Protein AF-0000000065852227 (afdb_homodimer)

InterPro domains:
  IPR000846 Dihydrodipicolinate reductase, N-terminal [PF01113] (1-106)
  IPR022663 Dihydrodipicolinate reductase, C-terminal [PF05173] (109-239)
  IPR022664 Dihydrodipicolinate reductase, conserved site [PS01298] (130-147)
  IPR023940 Dihydrodipicolinate reductase [MF_00102] (1-240)
  IPR023940 Dihydrodipicolinate reductase [PIRSF000161] (1-239)
  IPR023940 Dihydrodipicolinate reductase [PTHR20836] (5-238)
  IPR023940 Dihydrodipicolinate reductase [TIGR00036] (24-239)
  IPR036291 NAD(P)-binding domain superfamily [SSF51735] (1-239)

Organism: Staphylococcus aureus (strain Newman) (NCBI:txid426430)

Solvent-accessible surface area (backbone atoms only — not comparable to full-atom values): 26132 Å² total; per-residue (Å²): 97,31,32,31,30,33,26,73,47,76,60,38,48,48,30,50,53,54,38,44,76,73,67,31,44,75,71,25,32,30,52,90,66,87,53,89,84,52,93,52,55,77,43,92,48,73,68,74,58,80,82,55,50,31,35,44,31,60,48,42,59,83,58,48,52,67,57,68,72,50,81,72,83,57,28,35,37,39,39,52,71,56,64,56,70,62,47,51,53,52,46,51,59,51,6,74,74,22,24,28,34,50,39,79,63,42,32,56,68,60,53,42,48,50,54,31,46,60,56,36,49,75,69,44,65,87,32,42,42,37,37,41,36,36,28,23,60,80,64,77,70,77,68,44,71,69,55,48,52,50,51,49,53,51,54,74,75,42,82,77,66,40,84,40,75,73,60,88,86,53,92,69,80,86,57,90,39,42,32,38,46,44,73,45,65,42,75,79,39,66,33,34,41,36,44,36,36,45,46,84,49,31,36,39,37,44,34,40,38,40,70,42,75,58,35,36,29,49,28,47,51,54,50,46,66,55,42,64,77,46,68,60,30,75,29,35,92,86,72,100,98,29,31,30,30,33,26,74,49,76,61,39,49,47,30,51,54,55,37,44,76,72,65,30,42,76,70,28,35,32,50,89,67,87,53,89,82,54,92,52,54,76,41,92,48,73,67,73,57,77,81,56,49,32,35,42,31,57,49,43,58,83,59,49,53,68,55,69,71,51,81,71,82,59,27,35,38,42,39,53,67,58,65,56,69,64,46,53,52,53,47,52,61,49,7,72,75,23,25,27,34,51,38,78,63,42,32,56,67,59,54,42,48,49,55,32,47,60,57,37,48,75,69,44,66,88,32,43,43,38,37,40,36,36,28,23,59,78,65,78,69,76,69,44,72,68,56,48,52,49,51,48,51,50,55,74,75,41,81,75,66,40,84,39,75,73,59,89,86,52,93,68,81,87,57,91,40,43,31,38,45,45,74,46,66,42,76,79,38,65,34,35,40,37,42,36,36,44,46,82,48,31,36,39,38,43,33,40,38,40,70,41,76,57,35,36,29,50,28,48,52,52,48,46,68,56,43,64,76,46,68,60,30,76,29,35,92,87,70,101

Nearest PDB structures (foldseek):
  3qy9-assembly1_A  TM=9.885E-01  e=1.974E-47  Staphylococcus aureus subsp. aureus COL
  3qy9-assembly1_D  TM=9.613E-01  e=1.361E-47  Staphylococcus aureus subsp. aureus COL
  4ywj-assembly1_A  TM=8.950E-01  e=1.168E-23  Pseudomonas aeruginosa PAO1
  5us6-assembly2_H  TM=8.884E-01  e=1.394E-22  Vibrio vulnificus CMCP6
  8d57-assembly2_F  TM=8.606E-01  e=7.502E-23  Acinetobacter baumannii

Radius of gyration: 28.12 Å; Cα contacts (8 Å, |Δi|>4): 949; chains: 2; bounding box: 54×90×60 Å

Secondary structure (DSSP, 8-state):
-EEEEE--SHHHHHHHHHHHHTT-EEEEEE-SS--TT--S-EES-GGG--S-SEEEE-S-HHHHHHHHTS-----EEE---SSHHHHHHHHHHHHTTSEEEE-S---HHHHHHHHHHHHHHHHTTTSEEEEEEEE-TT---SS-HHHHHHHHHHHHHSSS-EEE---TT--SPPPTTEEEEEEEE-TT--EEEEEEEEETTEEEEEEEEES-THHHHHHHHHHHHHHTTSPSEEE-TTT-/-EEEEE--SHHHHHHHHHHHHTT-EEEEEE-SS--TT--S-EES-GGG--S-SEEEE-S-HHHHHHHHTS-----EEE---SSHHHHHHHHHHHHTTSEEEE-S---HHHHHHHHHHHHHHHHTTTSEEEEEEEE-TT---SS-HHHHHHHHHHHHHSSS-EEE---TT--SPPPTTEEEEEEEE-TT--EEEEEEEEETTEEEEEEEEES-THHHHHHHHHHHHHHTTSPSEEE-TTT-

Sequence (480 aa):
MKILLIGYGAMNQRVARLAEEKGHEIVGVIENTPKATTPYQQYQHIADVKGADVAIDFSNPNLLFPLLDEDFHLPLVVATTGEKEKLLNKLDELSQNMPVFFSANMSYGVHALTKILAAAVPLLDDFDIELTEAHHNKKVDAPSGTLEKLYDVIVSLKENVTPVYDRHELNEKRQPQDIGIHSIRGGTIVGEHEVLFAGTDETIQITHRAQSKDIFANGAIQAAERLVNKPNGFYTFDNLMKILLIGYGAMNQRVARLAEEKGHEIVGVIENTPKATTPYQQYQHIADVKGADVAIDFSNPNLLFPLLDEDFHLPLVVATTGEKEKLLNKLDELSQNMPVFFSANMSYGVHALTKILAAAVPLLDDFDIELTEAHHNKKVDAPSGTLEKLYDVIVSLKENVTPVYDRHELNEKRQPQDIGIHSIRGGTIVGEHEVLFAGTDETIQITHRAQSKDIFANGAIQAAERLVNKPNGFYTFDNL

Foldseek 3Di:
DEEEEEDDPPLVVLLQVVCVVVPYHHAEYEDPDDDPPDPHHYDPEPQPGPDHLAYEYPDEPVRVVVRLPDDDEHEYEYQYDPPVVVVVVSQQVNLVRYFYEYDVFLQVVLVVLLVVLLVVCVVQVQFAKEKEKEAAQPDDDPPDPSSVSSVVSNPVRDPQADEDADCPPPPDDDDSRYYYGYYHYHHGQHMKIKMWTHDDPDIDMDMDGDPDPSSNSVSRSVCSVVRSPDGRHYDYSVRD/DEEEEEDDPPLVVLLQVVCVVVPYHHAEYEDPDDDPPDPHHYDPEPQPGPDHLAYEYPDEPVRVVVRLPDDDEHEYEYQYDPPVVVVVVSQQVNLQRYFYEYDVFLQVVLVVLLVVLLVVCVVQVQFAKEKEKEAAQPDDDPPDPSSVSSVVSNPVRDPPADEDADCPVPPDDDDSRYYYGYYHYHHGQHMKIKMWTHDDPDIDMDMDGDPDPSSNSVSRSVCSVVRSPDGRHYDYSVRD

Structure (mmCIF, N/CA/C/O backbone):
data_AF-0000000065852227-model_v1
#
loop_
_entity.id
_entity.type
_entity.pdbx_description
1 polymer '4-hydroxy-tetrahydrodipicolinate reductase'
#
loop_
_atom_site.group_PDB
_atom_site.id
_atom_site.type_symbol
_atom_site.label_atom_id
_atom_site.label_alt_id
_atom_site.label_comp_id
_atom_site.label_asym_id
_atom_site.label_entity_id
_atom_site.label_seq_id
_atom_site.pdbx_PDB_ins_code
_atom_site.Cartn_x
_atom_site.Cartn_y
_atom_site.Cartn_z
_atom_site.occupancy
_atom_site.B_iso_or_equiv
_atom_site.auth_seq_id
_atom_site.auth_comp_id
_atom_site.auth_asym_id
_atom_site.auth_atom_id
_atom_site.pdbx_PDB_model_num
ATOM 1 N N . MET A 1 1 ? -13.117 -27.438 -15.727 1 97.44 1 MET A N 1
ATOM 2 C CA . MET A 1 1 ? -12.188 -27.578 -16.844 1 97.44 1 MET A CA 1
ATOM 3 C C . MET A 1 1 ? -11.398 -28.875 -16.75 1 97.44 1 MET A C 1
ATOM 5 O O . MET A 1 1 ? -11.344 -29.484 -15.68 1 97.44 1 MET A O 1
ATOM 9 N N . LYS A 1 2 ? -10.969 -29.297 -17.875 1 98.62 2 LYS A N 1
ATOM 10 C CA . LYS A 1 2 ? -10.062 -30.438 -17.953 1 98.62 2 LYS A CA 1
ATOM 11 C C . LYS A 1 2 ? -8.609 -29.969 -18.094 1 98.62 2 LYS A C 1
ATOM 13 O O . LYS A 1 2 ? -8.266 -29.25 -19.016 1 98.62 2 LYS A O 1
ATOM 18 N N . ILE A 1 3 ? -7.734 -30.484 -17.141 1 98.75 3 ILE A N 1
ATOM 19 C CA . ILE A 1 3 ? -6.402 -29.906 -17.016 1 98.75 3 ILE A CA 1
ATOM 20 C C . ILE A 1 3 ? -5.344 -30.969 -17.297 1 98.75 3 ILE A C 1
ATOM 22 O O . ILE A 1 3 ? -5.422 -32.094 -16.781 1 98.75 3 ILE A O 1
ATOM 26 N N . LEU A 1 4 ? -4.406 -30.656 -18.141 1 98.75 4 LEU A N 1
ATOM 27 C CA . LEU A 1 4 ? -3.174 -31.406 -18.312 1 98.75 4 LEU A CA 1
ATOM 28 C C . LEU A 1 4 ? -2.043 -30.812 -17.484 1 98.75 4 LEU A C 1
ATOM 30 O O . LEU A 1 4 ? -1.783 -29.609 -17.547 1 98.75 4 LEU A O 1
ATOM 34 N N . LEU A 1 5 ? -1.382 -31.609 -16.688 1 98.5 5 LEU A N 1
ATOM 35 C CA . LEU A 1 5 ? -0.27 -31.141 -15.875 1 98.5 5 LEU A CA 1
ATOM 36 C C . LEU A 1 5 ? 1.066 -31.531 -16.484 1 98.5 5 LEU A C 1
ATOM 38 O O . LEU A 1 5 ? 1.267 -32.688 -16.844 1 98.5 5 LEU A O 1
ATOM 42 N N . ILE A 1 6 ? 1.88 -30.547 -16.656 1 98.06 6 ILE A N 1
ATOM 43 C CA . ILE A 1 6 ? 3.244 -30.812 -17.109 1 98.06 6 ILE A CA 1
ATOM 44 C C . ILE A 1 6 ? 4.191 -30.781 -15.906 1 98.06 6 ILE A C 1
ATOM 46 O O . ILE A 1 6 ? 4.453 -29.734 -15.336 1 98.06 6 ILE A O 1
ATOM 50 N N . GLY A 1 7 ? 4.738 -31.875 -15.617 1 96.25 7 GLY A N 1
ATOM 51 C CA . GLY A 1 7 ? 5.402 -32.094 -14.336 1 96.25 7 GLY A CA 1
ATOM 52 C C . GLY A 1 7 ? 4.449 -32.5 -13.234 1 96.25 7 GLY A C 1
ATOM 53 O O . GLY A 1 7 ? 3.301 -32.062 -13.203 1 96.25 7 GLY A O 1
ATOM 54 N N . TYR A 1 8 ? 4.945 -33.312 -12.266 1 96.44 8 TYR A N 1
ATOM 55 C CA . TYR A 1 8 ? 4.105 -33.719 -11.141 1 96.44 8 TYR A CA 1
ATOM 56 C C . TYR A 1 8 ? 4.906 -33.75 -9.844 1 96.44 8 TYR A C 1
ATOM 58 O O . TYR A 1 8 ? 4.863 -34.75 -9.102 1 96.44 8 TYR A O 1
ATOM 66 N N . GLY A 1 9 ? 5.684 -32.719 -9.742 1 93.81 9 GLY A N 1
ATOM 67 C CA . GLY A 1 9 ? 6.371 -32.531 -8.477 1 93.81 9 GLY A CA 1
ATOM 68 C C . GLY A 1 9 ? 5.473 -31.938 -7.398 1 93.81 9 GLY A C 1
ATOM 69 O O . GLY A 1 9 ? 4.246 -32.062 -7.473 1 93.81 9 GLY A O 1
ATOM 70 N N . ALA A 1 10 ? 6.031 -31.391 -6.371 1 92.75 10 ALA A N 1
ATOM 71 C CA . ALA A 1 10 ? 5.324 -30.891 -5.195 1 92.75 10 ALA A CA 1
ATOM 72 C C . ALA A 1 10 ? 4.25 -29.875 -5.59 1 92.75 10 ALA A C 1
ATOM 74 O O . ALA A 1 10 ? 3.119 -29.938 -5.102 1 92.75 10 ALA A O 1
ATOM 75 N N . MET A 1 11 ? 4.574 -29 -6.492 1 94.69 11 MET A N 1
ATOM 76 C CA . MET A 1 11 ? 3.646 -27.938 -6.852 1 94.69 11 MET A CA 1
ATOM 77 C C . MET A 1 11 ? 2.447 -28.5 -7.613 1 94.69 11 MET A C 1
ATOM 79 O O . MET A 1 11 ? 1.301 -28.188 -7.277 1 94.69 11 MET A O 1
ATOM 83 N N . ASN A 1 12 ? 2.662 -29.297 -8.609 1 97 12 ASN A N 1
ATOM 84 C CA . ASN A 1 12 ? 1.545 -29.797 -9.406 1 97 12 ASN A CA 1
ATOM 85 C C . ASN A 1 12 ? 0.709 -30.797 -8.617 1 97 12 ASN A C 1
ATOM 87 O O . ASN A 1 12 ? -0.447 -31.062 -8.961 1 97 12 ASN A O 1
ATOM 91 N N . GLN A 1 13 ? 1.304 -31.391 -7.621 1 97.19 13 GLN A N 1
ATOM 92 C CA . GLN A 1 13 ? 0.479 -32.156 -6.703 1 97.19 13 GLN A CA 1
ATOM 93 C C . GLN A 1 13 ? -0.527 -31.281 -5.98 1 97.19 13 GLN A C 1
ATOM 95 O O . GLN A 1 13 ? -1.688 -31.656 -5.805 1 97.19 13 GLN A O 1
ATOM 100 N N . ARG A 1 14 ? -0.055 -30.141 -5.582 1 97.06 14 ARG A N 1
ATOM 101 C CA . ARG A 1 14 ? -0.948 -29.172 -4.961 1 97.06 14 ARG A CA 1
ATOM 102 C C . ARG A 1 14 ? -1.989 -28.672 -5.953 1 97.06 14 ARG A C 1
ATOM 104 O O . ARG A 1 14 ? -3.168 -28.531 -5.613 1 97.06 14 ARG A O 1
ATOM 111 N N . VAL A 1 15 ? -1.557 -28.406 -7.184 1 98.25 15 VAL A N 1
ATOM 112 C CA . VAL A 1 15 ? -2.475 -27.953 -8.219 1 98.25 15 VAL A CA 1
ATOM 113 C C . VAL A 1 15 ? -3.572 -28.984 -8.438 1 98.25 15 VAL A C 1
ATOM 115 O O . VAL A 1 15 ? -4.758 -28.641 -8.477 1 98.25 15 VAL A O 1
ATOM 118 N N . ALA A 1 16 ? -3.139 -30.234 -8.531 1 98.38 16 ALA A N 1
ATOM 119 C CA . ALA A 1 16 ? -4.102 -31.312 -8.758 1 98.38 16 ALA A CA 1
ATOM 120 C C . ALA A 1 16 ? -5.137 -31.359 -7.641 1 98.38 16 ALA A C 1
ATOM 122 O O . ALA A 1 16 ? -6.34 -31.375 -7.898 1 98.38 16 ALA A O 1
ATOM 123 N N . ARG A 1 17 ? -4.664 -31.344 -6.445 1 97.94 17 ARG A N 1
ATOM 124 C CA . ARG A 1 17 ? -5.547 -31.422 -5.285 1 97.94 17 ARG A CA 1
ATOM 125 C C . ARG A 1 17 ? -6.535 -30.266 -5.27 1 97.94 17 ARG A C 1
ATOM 127 O O . ARG A 1 17 ? -7.746 -30.469 -5.176 1 97.94 17 ARG A O 1
ATOM 134 N N . LEU A 1 18 ? -6.016 -29.094 -5.387 1 97.94 18 LEU A N 1
ATOM 135 C CA . LEU A 1 18 ? -6.84 -27.891 -5.293 1 97.94 18 LEU A CA 1
ATOM 136 C C . LEU A 1 18 ? -7.789 -27.781 -6.484 1 97.94 18 LEU A C 1
ATOM 138 O O . LEU A 1 18 ? -8.93 -27.359 -6.336 1 97.94 18 LEU A O 1
ATOM 142 N N . ALA A 1 19 ? -7.328 -28.141 -7.656 1 98.5 19 ALA A N 1
ATOM 143 C CA . ALA A 1 19 ? -8.172 -28.109 -8.852 1 98.5 19 ALA A CA 1
ATOM 144 C C . ALA A 1 19 ? -9.359 -29.062 -8.695 1 98.5 19 ALA A C 1
ATOM 146 O O . ALA A 1 19 ? -10.5 -28.688 -8.992 1 98.5 19 ALA A O 1
ATOM 147 N N . GLU A 1 20 ? -9.094 -30.203 -8.25 1 98.44 20 GLU A N 1
ATOM 148 C CA . GLU A 1 20 ? -10.156 -31.188 -8.062 1 98.44 20 GLU A CA 1
ATOM 149 C C . GLU A 1 20 ? -11.141 -30.734 -6.996 1 98.44 20 GLU A C 1
ATOM 151 O O . GLU A 1 20 ? -12.352 -30.922 -7.137 1 98.44 20 GLU A O 1
ATOM 156 N N . GLU A 1 21 ? -10.648 -30.141 -5.953 1 97.5 21 GLU A N 1
ATOM 157 C CA . GLU A 1 21 ? -11.508 -29.594 -4.91 1 97.5 21 GLU A CA 1
ATOM 158 C C . GLU A 1 21 ? -12.445 -28.531 -5.477 1 97.5 21 GLU A C 1
ATOM 160 O O . GLU A 1 21 ? -13.562 -28.359 -4.988 1 97.5 21 GLU A O 1
ATOM 165 N N . LYS A 1 22 ? -12.008 -27.875 -6.527 1 97.31 22 LYS A N 1
ATOM 166 C CA . LYS A 1 22 ? -12.789 -26.812 -7.148 1 97.31 22 LYS A CA 1
ATOM 167 C C . LYS A 1 22 ? -13.695 -27.359 -8.242 1 97.31 22 LYS A C 1
ATOM 169 O O . LYS A 1 22 ? -14.375 -26.594 -8.938 1 97.31 22 LYS A O 1
ATOM 174 N N . GLY A 1 23 ? -13.602 -28.594 -8.492 1 98 23 GLY A N 1
ATOM 175 C CA . GLY A 1 23 ? -14.508 -29.234 -9.438 1 98 23 GLY A CA 1
ATOM 176 C C . GLY A 1 23 ? -13.883 -29.438 -10.805 1 98 23 GLY A C 1
ATOM 177 O O . GLY A 1 23 ? -14.57 -29.844 -11.75 1 98 23 GLY A O 1
ATOM 178 N N . HIS A 1 24 ? -12.609 -29.203 -10.93 1 98.56 24 HIS A N 1
ATOM 179 C CA . HIS A 1 24 ? -11.922 -29.469 -12.188 1 98.56 24 HIS A CA 1
ATOM 180 C C . HIS A 1 24 ? -11.461 -30.922 -12.273 1 98.56 24 HIS A C 1
ATOM 182 O O . HIS A 1 24 ? -11.547 -31.656 -11.297 1 98.56 24 HIS A O 1
ATOM 188 N N . GLU A 1 25 ? -11.055 -31.297 -13.492 1 98.25 25 GLU A N 1
ATOM 189 C CA . GLU A 1 25 ? -10.594 -32.656 -13.727 1 98.25 25 GLU A CA 1
ATOM 190 C C . GLU A 1 25 ? -9.156 -32.688 -14.25 1 98.25 25 GLU A C 1
ATOM 192 O O . GLU A 1 25 ? -8.805 -31.891 -15.125 1 98.25 25 GLU A O 1
ATOM 197 N N . ILE A 1 26 ? -8.344 -33.562 -13.68 1 98.38 26 ILE A N 1
ATOM 198 C CA . ILE A 1 26 ? -7.004 -33.812 -14.219 1 98.38 26 ILE A CA 1
ATOM 199 C C . ILE A 1 26 ? -7.051 -34.938 -15.25 1 98.38 26 ILE A C 1
ATOM 201 O O . ILE A 1 26 ? -7.281 -36.094 -14.898 1 98.38 26 ILE A O 1
ATOM 205 N N . VAL A 1 27 ? -6.789 -34.594 -16.469 1 98 27 VAL A N 1
ATOM 206 C CA . VAL A 1 27 ? -6.992 -35.594 -17.531 1 98 27 VAL A CA 1
ATOM 207 C C . VAL A 1 27 ? -5.688 -36.344 -17.797 1 98 27 VAL A C 1
ATOM 209 O O . VAL A 1 27 ? -5.684 -37.375 -18.469 1 98 27 VAL A O 1
ATOM 212 N N . GLY A 1 28 ? -4.578 -35.781 -17.312 1 97.38 28 GLY A N 1
ATOM 213 C CA . GLY A 1 28 ? -3.301 -36.438 -17.5 1 97.38 28 GLY A CA 1
ATOM 214 C C . GLY A 1 28 ? -2.125 -35.625 -16.984 1 97.38 28 GLY A C 1
ATOM 215 O O . GLY A 1 28 ? -2.287 -34.469 -16.578 1 97.38 28 GLY A O 1
ATOM 216 N N . VAL A 1 29 ? -0.954 -36.312 -16.953 1 97.69 29 VAL A N 1
ATOM 217 C CA . VAL A 1 29 ? 0.302 -35.719 -16.516 1 97.69 29 VAL A CA 1
ATOM 218 C C . VAL A 1 29 ? 1.417 -36.062 -17.5 1 97.69 29 VAL A C 1
ATOM 220 O O . VAL A 1 29 ? 1.395 -37.156 -18.094 1 97.69 29 VAL A O 1
ATOM 223 N N . ILE A 1 30 ? 2.244 -35.156 -17.672 1 97.38 30 ILE A N 1
ATOM 224 C CA . ILE A 1 30 ? 3.471 -35.438 -18.422 1 97.38 30 ILE A CA 1
ATOM 225 C C . ILE A 1 30 ? 4.676 -35.281 -17.5 1 97.38 30 ILE A C 1
ATOM 227 O O . ILE A 1 30 ? 4.875 -34.219 -16.906 1 97.38 30 ILE A O 1
ATOM 231 N N . GLU A 1 31 ? 5.449 -36.25 -17.344 1 95.25 31 GLU A N 1
ATOM 232 C CA . GLU A 1 31 ? 6.664 -36.219 -16.547 1 95.25 31 GLU A CA 1
ATOM 233 C C . GLU A 1 31 ? 7.859 -36.75 -17.328 1 95.25 31 GLU A C 1
ATOM 235 O O . GLU A 1 31 ? 7.684 -37.469 -18.328 1 95.25 31 GLU A O 1
ATOM 240 N N . ASN A 1 32 ? 9.109 -36.406 -16.891 1 89.12 32 ASN A N 1
ATOM 241 C CA . ASN A 1 32 ? 10.312 -36.938 -17.516 1 89.12 32 ASN A CA 1
ATOM 242 C C . ASN A 1 32 ? 10.367 -38.469 -17.422 1 89.12 32 ASN A C 1
ATOM 244 O O . ASN A 1 32 ? 10.641 -39.156 -18.406 1 89.12 32 ASN A O 1
ATOM 248 N N . THR A 1 33 ? 10.18 -38.906 -16.141 1 87.5 33 THR A N 1
ATOM 249 C CA . THR A 1 33 ? 10.125 -40.344 -15.867 1 87.5 33 THR A CA 1
ATOM 250 C C . THR A 1 33 ? 8.805 -40.719 -15.188 1 87.5 33 THR A C 1
ATOM 252 O O . THR A 1 33 ? 8.523 -40.281 -14.078 1 87.5 33 THR A O 1
ATOM 255 N N . PRO A 1 34 ? 8.055 -41.5 -15.938 1 84.3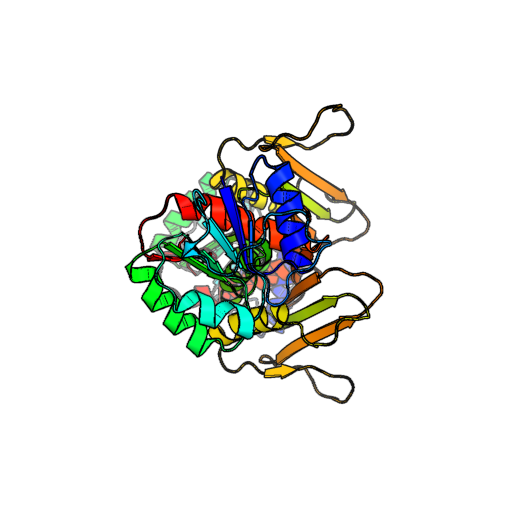8 34 PRO A N 1
ATOM 256 C CA . PRO A 1 34 ? 6.777 -41.875 -15.344 1 84.38 34 PRO A CA 1
ATOM 257 C C . PRO A 1 34 ? 6.945 -42.531 -13.969 1 84.38 34 PRO A C 1
ATOM 259 O O . PRO A 1 34 ? 7.902 -43.281 -13.742 1 84.38 34 PRO A O 1
ATOM 262 N N . LYS A 1 35 ? 6.242 -42.062 -13.023 1 87.88 35 LYS A N 1
ATOM 263 C CA . LYS A 1 35 ? 6.238 -42.625 -11.672 1 87.88 35 LYS A CA 1
ATOM 264 C C . LYS A 1 35 ? 4.969 -43.406 -11.414 1 87.88 35 LYS A C 1
ATOM 266 O O . LYS A 1 35 ? 3.867 -42.969 -11.734 1 87.88 35 LYS A O 1
ATOM 271 N N . ALA A 1 36 ? 5.07 -44.531 -10.922 1 87.25 36 ALA A N 1
ATOM 272 C CA . ALA A 1 36 ? 3.938 -45.406 -10.594 1 87.25 36 ALA A CA 1
ATOM 273 C C . ALA A 1 36 ? 3.031 -44.75 -9.555 1 87.25 36 ALA A C 1
ATOM 275 O O . ALA A 1 36 ? 1.827 -45 -9.516 1 87.25 36 ALA A O 1
ATOM 276 N N . THR A 1 37 ? 3.576 -43.812 -8.773 1 88.88 37 THR A N 1
ATOM 277 C CA . THR A 1 37 ? 2.846 -43.219 -7.676 1 88.88 37 THR A CA 1
ATOM 278 C C . THR A 1 37 ? 1.961 -42.062 -8.188 1 88.88 37 THR A C 1
ATOM 280 O O . THR A 1 37 ? 1.071 -41.594 -7.48 1 88.88 37 THR A O 1
ATOM 283 N N . THR A 1 38 ? 2.178 -41.688 -9.453 1 92.81 38 THR A N 1
ATOM 284 C CA . THR A 1 38 ? 1.335 -40.656 -10.023 1 92.81 38 THR A CA 1
ATOM 285 C C . THR A 1 38 ? -0.062 -41.188 -10.32 1 92.81 38 THR A C 1
ATOM 287 O O . THR A 1 38 ? -0.215 -42.156 -11.07 1 92.81 38 THR A O 1
ATOM 290 N N . PRO A 1 39 ? -1.112 -40.594 -9.742 1 94.88 39 PRO A N 1
ATOM 291 C CA . PRO A 1 39 ? -2.455 -41.156 -9.805 1 94.88 39 PRO A CA 1
ATOM 292 C C . PRO A 1 39 ? -3.225 -40.75 -11.055 1 94.88 39 PRO A C 1
ATOM 294 O O . PRO A 1 39 ? -4.457 -40.812 -11.07 1 94.88 39 PRO A O 1
ATOM 297 N N . TYR A 1 40 ? -2.566 -40.344 -12.062 1 96.44 40 TYR A N 1
ATOM 298 C CA . TYR A 1 40 ? -3.221 -39.906 -13.289 1 96.44 40 TYR A CA 1
ATOM 299 C C . TYR A 1 40 ? -2.605 -40.562 -14.508 1 96.44 40 TYR A C 1
ATOM 301 O O . TYR A 1 40 ? -1.498 -41.094 -14.438 1 96.44 40 TYR A O 1
ATOM 309 N N . GLN A 1 41 ? -3.438 -40.531 -15.633 1 95.5 41 GLN A N 1
ATOM 310 C CA . GLN A 1 41 ? -2.902 -41.062 -16.891 1 95.5 41 GLN A CA 1
ATOM 311 C C . GLN A 1 41 ? -1.643 -40.312 -17.297 1 95.5 41 GLN A C 1
ATOM 313 O O . GLN A 1 41 ? -1.607 -39.062 -17.25 1 95.5 41 GLN A O 1
ATOM 318 N N . GLN A 1 42 ? -0.576 -41.062 -17.656 1 96.25 42 GLN A N 1
ATOM 319 C CA . GLN A 1 42 ? 0.69 -40.438 -18.047 1 96.25 42 GLN A CA 1
ATOM 320 C C . GLN A 1 42 ? 0.832 -40.344 -19.562 1 96.25 42 GLN A C 1
ATOM 322 O O . GLN A 1 42 ? 0.472 -41.312 -20.266 1 96.25 42 GLN A O 1
ATOM 327 N N . TYR A 1 43 ? 1.217 -39.25 -20 1 95.94 43 TYR A N 1
ATOM 328 C CA . TYR A 1 43 ? 1.46 -39.031 -21.422 1 95.94 43 TYR A CA 1
ATOM 329 C C . TYR A 1 43 ? 2.9 -38.594 -21.672 1 95.94 43 TYR A C 1
ATOM 331 O O . TYR A 1 43 ? 3.6 -38.188 -20.734 1 95.94 43 TYR A O 1
ATOM 339 N N . GLN A 1 44 ? 3.332 -38.719 -22.953 1 94.88 44 GLN A N 1
ATOM 340 C CA . GLN A 1 44 ? 4.676 -38.281 -23.312 1 94.88 44 GLN A CA 1
ATOM 341 C C . GLN A 1 44 ? 4.637 -37 -24.141 1 94.88 44 GLN A C 1
ATOM 343 O O . GLN A 1 44 ? 5.605 -36.219 -24.156 1 94.88 44 GLN A O 1
ATOM 348 N N . HIS A 1 45 ? 3.49 -36.812 -24.812 1 95.75 45 HIS A N 1
ATOM 349 C CA . HIS A 1 45 ? 3.328 -35.688 -25.703 1 95.75 45 HIS A CA 1
ATOM 350 C C . HIS A 1 45 ? 2 -34.969 -25.438 1 95.75 45 HIS A C 1
ATOM 352 O O . HIS A 1 45 ? 0.99 -35.625 -25.172 1 95.75 45 HIS A O 1
ATOM 358 N N . ILE A 1 46 ? 2.023 -33.625 -25.578 1 96.31 46 ILE A N 1
ATOM 359 C CA . ILE A 1 46 ? 0.812 -32.844 -25.375 1 96.31 46 ILE A CA 1
ATOM 360 C C . ILE A 1 46 ? -0.245 -33.219 -26.406 1 96.31 46 ILE A C 1
ATOM 362 O O . ILE A 1 46 ? -1.428 -33.344 -26.078 1 96.31 46 ILE A O 1
ATOM 366 N N . ALA A 1 47 ? 0.2 -33.531 -27.609 1 92.69 47 ALA A N 1
ATOM 367 C CA . ALA A 1 47 ? -0.687 -33.812 -28.719 1 92.69 47 ALA A CA 1
ATOM 368 C C . ALA A 1 47 ? -1.488 -35.094 -28.469 1 92.69 47 ALA A C 1
ATOM 370 O O . ALA A 1 47 ? -2.549 -35.312 -29.047 1 92.69 47 ALA A O 1
ATOM 371 N N . ASP A 1 48 ? -0.96 -35.938 -27.562 1 94.69 48 ASP A N 1
ATOM 372 C CA . ASP A 1 48 ? -1.596 -37.219 -27.281 1 94.69 48 ASP A CA 1
ATOM 373 C C . ASP A 1 48 ? -2.783 -37.031 -26.328 1 94.69 48 ASP A C 1
ATOM 375 O O . ASP A 1 48 ? -3.592 -37.969 -26.172 1 94.69 48 ASP A O 1
ATOM 379 N N . VAL A 1 49 ? -2.812 -35.938 -25.656 1 93.19 49 VAL A N 1
ATOM 380 C CA . VAL A 1 49 ? -3.857 -35.719 -24.672 1 93.19 49 VAL A CA 1
ATOM 381 C C . VAL A 1 49 ? -5.117 -35.188 -25.359 1 93.19 49 VAL A C 1
ATOM 383 O O . VAL A 1 49 ? -5.082 -34.156 -26.031 1 93.19 49 VAL A O 1
ATOM 386 N N . LYS A 1 50 ? -6.172 -35.969 -25.281 1 88.69 50 LYS A N 1
ATOM 387 C CA . LYS A 1 50 ? -7.43 -35.594 -25.906 1 88.69 50 LYS A CA 1
ATOM 388 C C . LYS A 1 50 ? -8.383 -34.969 -24.875 1 88.69 50 LYS A C 1
ATOM 390 O O . LYS A 1 50 ? -8.484 -35.469 -23.75 1 88.69 50 LYS A O 1
ATOM 395 N N . GLY A 1 51 ? -8.906 -33.812 -25.219 1 92.19 51 GLY A N 1
ATOM 396 C CA . GLY A 1 51 ? -10.016 -33.281 -24.453 1 92.19 51 GLY A CA 1
ATOM 397 C C . GLY A 1 51 ? -9.57 -32.312 -23.375 1 92.19 51 GLY A C 1
ATOM 398 O O . GLY A 1 51 ? -10.375 -31.922 -22.531 1 92.19 51 GLY A O 1
ATOM 399 N N . ALA A 1 52 ? -8.289 -32.031 -23.234 1 97.56 52 ALA A N 1
ATOM 400 C CA . ALA A 1 52 ? -7.828 -31.047 -22.25 1 97.56 52 ALA A CA 1
ATOM 401 C C . ALA A 1 52 ? -8.234 -29.625 -22.641 1 97.56 52 ALA A C 1
ATOM 403 O O . ALA A 1 52 ? -8.195 -29.266 -23.812 1 97.56 52 ALA A O 1
ATOM 404 N N . ASP A 1 53 ? -8.648 -28.859 -21.641 1 98.44 53 ASP A N 1
ATOM 405 C CA . ASP A 1 53 ? -8.992 -27.453 -21.859 1 98.44 53 ASP A CA 1
ATOM 406 C C . ASP A 1 53 ? -7.77 -26.562 -21.719 1 98.44 53 ASP A C 1
ATOM 408 O O . ASP A 1 53 ? -7.695 -25.5 -22.344 1 98.44 53 ASP A O 1
ATOM 412 N N . VAL A 1 54 ? -6.797 -27 -20.906 1 98.75 54 VAL A N 1
ATOM 413 C CA . VAL A 1 54 ? -5.633 -26.188 -20.594 1 98.75 54 VAL A CA 1
ATOM 414 C C . VAL A 1 54 ? -4.512 -27.062 -20.047 1 98.75 54 VAL A C 1
ATOM 416 O O . VAL A 1 54 ? -4.77 -28.141 -19.484 1 98.75 54 VAL A O 1
ATOM 419 N N . ALA A 1 55 ? -3.295 -26.656 -20.234 1 98.69 55 ALA A N 1
ATOM 420 C CA . ALA A 1 55 ? -2.129 -27.281 -19.609 1 98.69 55 ALA A CA 1
ATOM 421 C C . ALA A 1 55 ? -1.478 -26.344 -18.609 1 98.69 55 ALA A C 1
ATOM 423 O O . ALA A 1 55 ? -1.372 -25.141 -18.844 1 98.69 55 ALA A O 1
ATOM 424 N N . ILE A 1 56 ? -1.066 -26.859 -17.453 1 98.75 56 ILE A N 1
ATOM 425 C CA . ILE A 1 56 ? -0.362 -26.109 -16.422 1 98.75 56 ILE A CA 1
ATOM 426 C C . ILE A 1 56 ? 1.011 -26.734 -16.188 1 98.75 56 ILE A C 1
ATOM 428 O O . ILE A 1 56 ? 1.111 -27.906 -15.828 1 98.75 56 ILE A O 1
ATOM 432 N N . ASP A 1 57 ? 2.029 -25.906 -16.281 1 98.44 57 ASP A N 1
ATOM 433 C CA . ASP A 1 57 ? 3.398 -26.406 -16.172 1 98.44 57 ASP A CA 1
ATOM 434 C C . ASP A 1 57 ? 4.074 -25.875 -14.906 1 98.44 57 ASP A C 1
ATOM 436 O O . ASP A 1 57 ? 4.16 -24.672 -14.695 1 98.44 57 ASP A O 1
ATOM 440 N N . PHE A 1 58 ? 4.492 -26.734 -14.023 1 96.69 58 PHE A N 1
ATOM 441 C CA . PHE A 1 58 ? 5.414 -26.469 -12.922 1 96.69 58 PHE A CA 1
ATOM 442 C C . PHE A 1 58 ? 6.617 -27.406 -12.992 1 96.69 58 PHE A C 1
ATOM 444 O O . PHE A 1 58 ? 7.129 -27.844 -11.953 1 96.69 58 PHE A O 1
ATOM 451 N N . SER A 1 59 ? 7.141 -27.641 -14.094 1 95.38 59 SER A N 1
ATOM 452 C CA . SER A 1 59 ? 8.219 -28.609 -14.25 1 95.38 59 SER A CA 1
ATOM 453 C C . SER A 1 59 ? 9.578 -27.922 -14.336 1 95.38 59 SER A C 1
ATOM 455 O O . SER A 1 59 ? 9.938 -27.141 -13.461 1 95.38 59 SER A O 1
ATOM 457 N N . ASN A 1 60 ? 10.414 -28.328 -15.219 1 93.44 60 ASN A N 1
ATOM 458 C CA . ASN A 1 60 ? 11.734 -27.75 -15.5 1 93.44 60 ASN A CA 1
ATOM 459 C C . ASN A 1 60 ? 11.984 -27.625 -17 1 93.44 60 ASN A C 1
ATOM 461 O O . ASN A 1 60 ? 11.281 -28.234 -17.797 1 93.44 60 ASN A O 1
ATOM 465 N N . PRO A 1 61 ? 13 -26.828 -17.281 1 94 61 PRO A N 1
ATOM 466 C CA . PRO A 1 61 ? 13.258 -26.547 -18.688 1 94 61 PRO A CA 1
ATOM 467 C C . PRO A 1 61 ? 13.516 -27.812 -19.5 1 94 61 PRO A C 1
ATOM 469 O O . PRO A 1 61 ? 13.086 -27.906 -20.656 1 94 61 PRO A O 1
ATOM 472 N N . ASN A 1 62 ? 14.086 -28.781 -18.922 1 94.25 62 ASN A N 1
ATOM 473 C CA . ASN A 1 62 ? 14.43 -30 -19.641 1 94.25 62 ASN A CA 1
ATOM 474 C C . ASN A 1 62 ? 13.188 -30.766 -20.094 1 94.25 62 ASN A C 1
ATOM 476 O O . ASN A 1 62 ? 13.203 -31.422 -21.141 1 94.25 62 ASN A O 1
ATOM 480 N N . LEU A 1 63 ? 12.172 -30.688 -19.375 1 95.62 63 LEU A N 1
ATOM 481 C CA . LEU A 1 63 ? 10.922 -31.344 -19.719 1 95.62 63 LEU A CA 1
ATOM 482 C C . LEU A 1 63 ? 10.07 -30.453 -20.625 1 95.62 63 LEU A C 1
ATOM 484 O O . LEU A 1 63 ? 9.484 -30.938 -21.594 1 95.62 63 LEU A O 1
ATOM 488 N N . LEU A 1 64 ? 10.062 -29.188 -20.359 1 96.5 64 LEU A N 1
ATOM 489 C CA . LEU A 1 64 ? 9.117 -28.266 -20.984 1 96.5 64 LEU A CA 1
ATOM 490 C C . LEU A 1 64 ? 9.516 -27.953 -22.422 1 96.5 64 LEU A C 1
ATOM 492 O O . LEU A 1 64 ? 8.672 -27.984 -23.328 1 96.5 64 LEU A O 1
ATOM 496 N N . PHE A 1 65 ? 10.781 -27.734 -22.719 1 96.38 65 PHE A N 1
ATOM 497 C CA . PHE A 1 65 ? 11.227 -27.219 -24.016 1 96.38 65 PHE A CA 1
ATOM 498 C C . PHE A 1 65 ? 10.883 -28.203 -25.125 1 96.38 65 PHE A C 1
ATOM 500 O O . PHE A 1 65 ? 10.305 -27.812 -26.141 1 96.38 65 PHE A O 1
ATOM 507 N N . PRO A 1 66 ? 11.234 -29.484 -24.953 1 96.12 66 PRO A N 1
ATOM 508 C CA . PRO A 1 66 ? 10.859 -30.422 -26 1 96.12 66 PRO A CA 1
ATOM 509 C C . PRO A 1 66 ? 9.352 -30.422 -26.281 1 96.12 66 PRO A C 1
ATOM 511 O O . PRO A 1 66 ? 8.93 -30.625 -27.422 1 96.12 66 PRO A O 1
ATOM 514 N N . LEU A 1 67 ? 8.555 -30.25 -25.297 1 96.75 67 LEU A N 1
ATOM 515 C CA . LEU A 1 67 ? 7.105 -30.266 -25.453 1 96.75 67 LEU A CA 1
ATOM 516 C C . LEU A 1 67 ? 6.637 -29.031 -26.219 1 96.75 67 LEU A C 1
ATOM 518 O O . LEU A 1 67 ? 5.703 -29.109 -27.016 1 96.75 67 LEU A O 1
ATOM 522 N N . LEU A 1 68 ? 7.289 -27.922 -25.984 1 96.81 68 LEU A N 1
ATOM 523 C CA . LEU A 1 68 ? 6.898 -26.672 -26.625 1 96.81 68 LEU A CA 1
ATOM 524 C C . LEU A 1 68 ? 7.207 -26.703 -28.109 1 96.81 68 LEU A C 1
ATOM 526 O O . LEU A 1 68 ? 6.68 -25.891 -28.875 1 96.81 68 LEU A O 1
ATOM 530 N N . ASP A 1 69 ? 8.094 -27.594 -28.5 1 95.44 69 ASP A N 1
ATOM 531 C CA . ASP A 1 69 ? 8.484 -27.719 -29.906 1 95.44 69 ASP A CA 1
ATOM 532 C C . ASP A 1 69 ? 7.496 -28.578 -30.672 1 95.44 69 ASP A C 1
ATOM 534 O O . ASP A 1 69 ? 7.551 -28.641 -31.906 1 95.44 69 ASP A O 1
ATOM 538 N N . GLU A 1 70 ? 6.617 -29.188 -29.953 1 95.12 70 GLU A N 1
ATOM 539 C CA . GLU A 1 70 ? 5.629 -30.047 -30.609 1 95.12 70 GLU A CA 1
ATOM 540 C C . GLU A 1 70 ? 4.527 -29.234 -31.266 1 95.12 70 GLU A C 1
ATOM 542 O O . GLU A 1 70 ? 4.406 -28.031 -31.016 1 95.12 70 GLU A O 1
ATOM 547 N N . ASP A 1 71 ? 3.816 -29.891 -32.188 1 94.31 71 ASP A N 1
ATOM 548 C CA . ASP A 1 71 ? 2.635 -29.281 -32.781 1 94.31 71 ASP A CA 1
ATOM 549 C C . ASP A 1 71 ? 1.386 -29.562 -31.953 1 94.31 71 ASP A C 1
ATOM 551 O O . ASP A 1 71 ? 0.962 -30.719 -31.844 1 94.31 71 ASP A O 1
ATOM 555 N N . PHE A 1 72 ? 0.897 -28.547 -31.297 1 95.75 72 PHE A N 1
ATOM 556 C CA . PHE A 1 72 ? -0.312 -28.672 -30.5 1 95.75 72 PHE A CA 1
ATOM 557 C C . PHE A 1 72 ? -1.031 -27.328 -30.391 1 95.75 72 PHE A C 1
ATOM 559 O O . PHE A 1 72 ? -0.473 -26.281 -30.734 1 95.75 72 PHE A O 1
ATOM 566 N N . HIS A 1 73 ? -2.283 -27.375 -30.062 1 96.19 73 HIS A N 1
ATOM 567 C CA . HIS A 1 73 ? -3.098 -26.203 -29.781 1 96.19 73 HIS A CA 1
ATOM 568 C C . HIS A 1 73 ? -3.859 -26.375 -28.469 1 96.19 73 HIS A C 1
ATOM 570 O O . HIS A 1 73 ? -4.879 -27.062 -28.422 1 96.19 73 HIS A O 1
ATOM 576 N N . LEU A 1 74 ? -3.369 -25.766 -27.406 1 97.81 74 LEU A N 1
ATOM 577 C CA . LEU A 1 74 ? -3.902 -25.891 -26.047 1 97.81 74 LEU A CA 1
ATOM 578 C C . LEU A 1 74 ? -3.453 -24.719 -25.188 1 97.81 74 LEU A C 1
ATOM 580 O O . LEU A 1 74 ? -2.256 -24.453 -25.062 1 97.81 74 LEU A O 1
ATOM 584 N N . PRO A 1 75 ? -4.453 -23.969 -24.641 1 98.56 75 PRO A N 1
ATOM 585 C CA . PRO A 1 75 ? -4.023 -22.922 -23.703 1 98.56 75 PRO A CA 1
ATOM 586 C C . PRO A 1 75 ? -2.994 -23.438 -22.703 1 98.56 75 PRO A C 1
ATOM 588 O O . PRO A 1 75 ? -3.1 -24.562 -22.219 1 98.56 75 PRO A O 1
ATOM 591 N N . LEU A 1 76 ? -2.002 -22.562 -22.438 1 98.69 76 LEU A N 1
ATOM 592 C CA . LEU A 1 76 ? -0.839 -23.016 -21.688 1 98.69 76 LEU A CA 1
ATOM 593 C C . LEU A 1 76 ? -0.482 -22.031 -20.578 1 98.69 76 LEU A C 1
ATOM 595 O O . LEU A 1 76 ? -0.297 -20.844 -20.828 1 98.69 76 LEU A O 1
ATOM 599 N N . VAL A 1 77 ? -0.465 -22.531 -19.297 1 98.75 77 VAL A N 1
ATOM 600 C CA . VAL A 1 77 ? 0.025 -21.781 -18.141 1 98.75 77 VAL A CA 1
ATOM 601 C C . VAL A 1 77 ? 1.412 -22.281 -17.75 1 98.75 77 VAL A C 1
ATOM 603 O O . VAL A 1 77 ? 1.578 -23.453 -17.406 1 98.75 77 VAL A O 1
ATOM 606 N N . VAL A 1 78 ? 2.357 -21.406 -17.781 1 98.25 78 VAL A N 1
ATOM 607 C CA . VAL A 1 78 ? 3.734 -21.812 -17.531 1 98.25 78 VAL A CA 1
ATOM 608 C C . VAL A 1 78 ? 4.289 -21.078 -16.328 1 98.25 78 VAL A C 1
ATOM 610 O O . VAL A 1 78 ? 4.242 -19.844 -16.266 1 98.25 78 VAL A O 1
ATOM 613 N N . ALA A 1 79 ? 4.777 -21.844 -15.367 1 95.62 79 ALA A N 1
ATOM 614 C CA . ALA A 1 79 ? 5.371 -21.266 -14.164 1 95.62 79 ALA A CA 1
ATOM 615 C C . ALA A 1 79 ? 6.832 -21.688 -14.023 1 95.62 79 ALA A C 1
ATOM 617 O O . ALA A 1 79 ? 7.453 -21.453 -12.977 1 95.62 79 ALA A O 1
ATOM 618 N N . THR A 1 80 ? 7.398 -22.328 -14.922 1 88.5 80 THR A N 1
ATOM 619 C CA . THR A 1 80 ? 8.789 -22.781 -14.922 1 88.5 80 THR A CA 1
ATOM 620 C C . THR A 1 80 ? 9.734 -21.594 -15.102 1 88.5 80 THR A C 1
ATOM 622 O O . THR A 1 80 ? 9.484 -20.703 -15.922 1 88.5 80 THR A O 1
ATOM 625 N N . THR A 1 81 ? 10.688 -21.719 -14 1 81.38 81 THR A N 1
ATOM 626 C CA . THR A 1 81 ? 11.688 -20.656 -14.055 1 81.38 81 THR A CA 1
ATOM 627 C C . THR A 1 81 ? 13.039 -21.203 -14.516 1 81.38 81 THR A C 1
ATOM 629 O O . THR A 1 81 ? 13.273 -22.406 -14.461 1 81.38 81 THR A O 1
ATOM 632 N N . GLY A 1 82 ? 13.609 -20.766 -15.625 1 82.94 82 GLY A N 1
ATOM 633 C CA . GLY A 1 82 ? 14.867 -21.156 -16.234 1 82.94 82 GLY A CA 1
ATOM 634 C C . GLY A 1 82 ? 14.961 -20.781 -17.703 1 82.94 82 GLY A C 1
ATOM 635 O O . GLY A 1 82 ? 13.961 -20.828 -18.422 1 82.94 82 GLY A O 1
ATOM 636 N N . GLU A 1 83 ? 16.203 -20.531 -18.016 1 88.75 83 GLU A N 1
ATOM 637 C CA . GLU A 1 83 ? 16.422 -20.094 -19.391 1 88.75 83 GLU A CA 1
ATOM 638 C C . GLU A 1 83 ? 15.344 -19.109 -19.844 1 88.75 83 GLU A C 1
ATOM 640 O O . GLU A 1 83 ? 14.742 -19.266 -20.906 1 88.75 83 GLU A O 1
ATOM 645 N N . LYS A 1 84 ? 15.305 -18.156 -19.172 1 88.56 84 LYS A N 1
ATOM 646 C CA . LYS A 1 84 ? 14.195 -17.219 -19.25 1 88.56 84 LYS A CA 1
ATOM 647 C C . LYS A 1 84 ? 14.047 -16.656 -20.672 1 88.56 84 LYS A C 1
ATOM 649 O O . LYS A 1 84 ? 12.953 -16.672 -21.234 1 88.56 84 LYS A O 1
ATOM 654 N N . GLU A 1 85 ? 15.125 -16.219 -21.219 1 92.75 85 GLU A N 1
ATOM 655 C CA . GLU A 1 85 ? 15.055 -15.602 -22.531 1 92.75 85 GLU A CA 1
ATOM 656 C C . GLU A 1 85 ? 14.562 -16.594 -23.578 1 92.75 85 GLU A C 1
ATOM 658 O O . GLU A 1 85 ? 13.672 -16.281 -24.375 1 92.75 85 GLU A O 1
ATOM 663 N N . LYS A 1 86 ? 15.133 -17.719 -23.562 1 95.38 86 LYS A N 1
ATOM 664 C CA . LYS A 1 86 ? 14.727 -18.766 -24.484 1 95.38 86 LYS A CA 1
ATOM 665 C C . LYS A 1 86 ? 13.258 -19.141 -24.281 1 95.38 86 LYS A C 1
ATOM 667 O O . LYS A 1 86 ? 12.516 -19.312 -25.25 1 95.38 86 LYS A O 1
ATOM 672 N N . LEU A 1 87 ? 12.906 -19.234 -23.125 1 95.94 87 LEU A N 1
ATOM 673 C CA . LEU A 1 87 ? 11.539 -19.609 -22.781 1 95.94 87 LEU A CA 1
ATOM 674 C C . LEU A 1 87 ? 10.547 -18.547 -23.266 1 95.94 87 LEU A C 1
ATOM 676 O O . LEU A 1 87 ? 9.555 -18.875 -23.922 1 95.94 87 LEU A O 1
ATOM 680 N N . LEU A 1 88 ? 10.859 -17.312 -22.984 1 96 88 LEU A N 1
ATOM 681 C CA . LEU A 1 88 ? 9.961 -16.219 -23.344 1 96 88 LEU A CA 1
ATOM 682 C C . LEU A 1 88 ? 9.805 -16.125 -24.859 1 96 88 LEU A C 1
ATOM 684 O O . LEU A 1 88 ? 8.703 -15.867 -25.359 1 96 88 LEU A O 1
ATOM 688 N N . ASN A 1 89 ? 10.867 -16.344 -25.547 1 96.69 89 ASN A N 1
ATOM 689 C CA . ASN A 1 89 ? 10.805 -16.328 -27 1 96.69 89 ASN A CA 1
ATOM 690 C C . ASN A 1 89 ? 9.898 -17.438 -27.531 1 96.69 89 ASN A C 1
ATOM 692 O O . ASN A 1 89 ? 9.078 -17.203 -28.422 1 96.69 89 ASN A O 1
ATOM 696 N N . LYS A 1 90 ? 10.094 -18.578 -27 1 96.44 90 LYS A N 1
ATOM 697 C CA . LYS A 1 90 ? 9.289 -19.719 -27.422 1 96.44 90 LYS A CA 1
ATOM 698 C C . LYS A 1 90 ? 7.809 -19.5 -27.109 1 96.44 90 LYS A C 1
ATOM 700 O O . LYS A 1 90 ? 6.941 -19.781 -27.938 1 96.44 90 LYS A O 1
ATOM 705 N N . LEU A 1 91 ? 7.52 -18.984 -25.969 1 97.56 91 LEU A N 1
ATOM 706 C CA . LEU A 1 91 ? 6.141 -18.734 -25.562 1 97.56 91 LEU A CA 1
ATOM 707 C C . LEU A 1 91 ? 5.508 -17.641 -26.422 1 97.56 91 LEU A C 1
ATOM 709 O O . LEU A 1 91 ? 4.316 -17.703 -26.719 1 97.56 91 LEU A O 1
ATOM 713 N N . ASP A 1 92 ? 6.324 -16.703 -26.75 1 97.75 92 ASP A N 1
ATOM 714 C CA . ASP A 1 92 ? 5.844 -15.641 -27.625 1 97.75 92 ASP A CA 1
ATOM 715 C C . ASP A 1 92 ? 5.441 -16.203 -28.984 1 97.75 92 ASP A C 1
ATOM 717 O O . ASP A 1 92 ? 4.414 -15.82 -29.547 1 97.75 92 ASP A O 1
ATOM 721 N N . GLU A 1 93 ? 6.219 -17.047 -29.5 1 97.62 93 GLU A N 1
ATOM 722 C CA . GLU A 1 93 ? 5.895 -17.719 -30.75 1 97.62 93 GLU A CA 1
ATOM 723 C C . GLU A 1 93 ? 4.586 -18.5 -30.641 1 97.62 93 GLU A C 1
ATOM 725 O O . GLU A 1 93 ? 3.723 -18.406 -31.516 1 97.62 93 GLU A O 1
ATOM 730 N N . LEU A 1 94 ? 4.43 -19.25 -29.594 1 97.94 94 LEU A N 1
ATOM 731 C CA . LEU A 1 94 ? 3.244 -20.078 -29.391 1 97.94 94 LEU A CA 1
ATOM 732 C C . LEU A 1 94 ? 2.004 -19.203 -29.203 1 97.94 94 LEU A C 1
ATOM 734 O O . LEU A 1 94 ? 0.905 -19.594 -29.609 1 97.94 94 LEU A O 1
ATOM 738 N N . SER A 1 95 ? 2.203 -18.047 -28.594 1 98.31 95 SER A N 1
ATOM 739 C CA . SER A 1 95 ? 1.094 -17.156 -28.266 1 98.31 95 SER A CA 1
ATOM 740 C C . SER A 1 95 ? 0.405 -16.641 -29.516 1 98.31 95 SER A C 1
ATOM 742 O O . SER A 1 95 ? -0.722 -16.141 -29.453 1 98.31 95 SER A O 1
ATOM 744 N N . GLN A 1 96 ? 1.093 -16.75 -30.656 1 97.88 96 GLN A N 1
ATOM 745 C CA . GLN A 1 96 ? 0.5 -16.344 -31.922 1 97.88 96 GLN A CA 1
ATOM 746 C C . GLN A 1 96 ? -0.638 -17.281 -32.312 1 97.88 96 GLN A C 1
ATOM 748 O O . GLN A 1 96 ? -1.533 -16.891 -33.062 1 97.88 96 GLN A O 1
ATOM 753 N N . ASN A 1 97 ? -0.692 -18.484 -31.781 1 97.25 97 ASN A N 1
ATOM 754 C CA . ASN A 1 97 ? -1.641 -19.484 -32.25 1 97.25 97 ASN A CA 1
ATOM 755 C C . ASN A 1 97 ? -2.508 -20.031 -31.125 1 97.25 97 ASN A C 1
ATOM 757 O O . ASN A 1 97 ? -3.467 -20.766 -31.359 1 97.25 97 ASN A O 1
ATOM 761 N N . MET A 1 98 ? -2.207 -19.656 -29.906 1 97.94 98 MET A N 1
ATOM 762 C CA . MET A 1 98 ? -2.975 -20.094 -28.75 1 97.94 98 MET A CA 1
ATOM 763 C C . MET A 1 98 ? -2.758 -19.172 -27.562 1 97.94 98 MET A C 1
ATOM 765 O O . MET A 1 98 ? -1.786 -18.406 -27.531 1 97.94 98 MET A O 1
ATOM 769 N N . PRO A 1 99 ? -3.641 -19.188 -26.562 1 98.62 99 PRO A N 1
ATOM 770 C CA . PRO A 1 99 ? -3.42 -18.391 -25.359 1 98.62 99 PRO A CA 1
ATOM 771 C C . PRO A 1 99 ? -2.311 -18.953 -24.469 1 98.62 99 PRO A C 1
ATOM 773 O O . PRO A 1 99 ? -2.318 -20.156 -24.156 1 98.62 99 PRO A O 1
ATOM 776 N N . V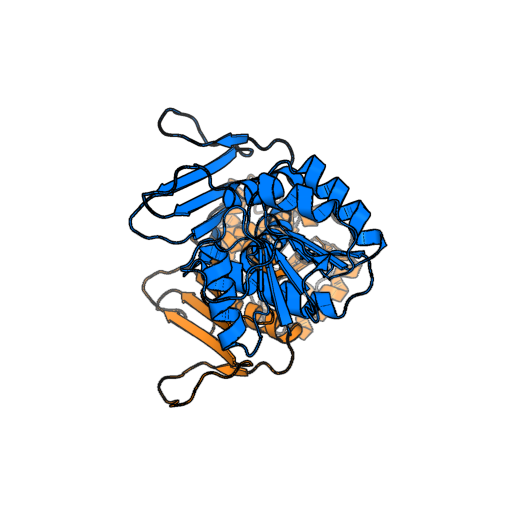AL A 1 100 ? -1.399 -18.125 -24.141 1 98.75 100 VAL A N 1
ATOM 777 C CA . VAL A 1 100 ? -0.285 -18.516 -23.297 1 98.75 100 VAL A CA 1
ATOM 778 C C . VAL A 1 100 ? -0.152 -17.547 -22.125 1 98.75 100 VAL A C 1
ATOM 780 O O . VAL A 1 100 ? -0.22 -16.328 -22.297 1 98.75 100 VAL A O 1
ATOM 783 N N . PHE A 1 101 ? -0.037 -18.156 -20.922 1 98.69 101 PHE A N 1
ATOM 784 C CA . PHE A 1 101 ? 0.2 -17.359 -19.719 1 98.69 101 PHE A CA 1
ATOM 785 C C . PHE A 1 101 ? 1.545 -17.719 -19.094 1 98.69 101 PHE A C 1
ATOM 787 O O . PHE A 1 101 ? 1.884 -18.891 -18.969 1 98.69 101 PHE A O 1
ATOM 794 N N . PHE A 1 102 ? 2.25 -16.656 -18.719 1 97.88 102 PHE A N 1
ATOM 795 C CA . PHE A 1 102 ? 3.52 -16.891 -18.047 1 97.88 102 PHE A CA 1
ATOM 796 C C . PHE A 1 102 ? 3.656 -15.992 -16.828 1 97.88 102 PHE A C 1
ATOM 798 O O . PHE A 1 102 ? 3.307 -14.812 -16.875 1 97.88 102 PHE A O 1
ATOM 805 N N . SER A 1 103 ? 4.133 -16.594 -15.781 1 96.31 103 SER A N 1
ATOM 806 C CA . SER A 1 103 ? 4.613 -15.836 -14.625 1 96.31 103 SER A CA 1
ATOM 807 C C . SER A 1 103 ? 5.68 -16.625 -13.867 1 96.31 103 SER A C 1
ATOM 809 O O . SER A 1 103 ? 5.52 -17.812 -13.617 1 96.31 103 SER A O 1
ATOM 811 N N . ALA A 1 104 ? 6.766 -15.938 -13.5 1 90.69 104 ALA A N 1
ATOM 812 C CA . ALA A 1 104 ? 7.816 -16.578 -12.719 1 90.69 104 ALA A CA 1
ATOM 813 C C . ALA A 1 104 ? 7.332 -16.875 -11.297 1 90.69 104 ALA A C 1
ATOM 815 O O . ALA A 1 104 ? 7.883 -17.75 -10.625 1 90.69 104 ALA A O 1
ATOM 816 N N . ASN A 1 105 ? 6.414 -16.109 -10.797 1 92.19 105 ASN A N 1
ATOM 817 C CA . ASN A 1 105 ? 5.758 -16.297 -9.508 1 92.19 105 ASN A CA 1
ATOM 818 C C . ASN A 1 105 ? 4.238 -16.312 -9.648 1 92.19 105 ASN A C 1
ATOM 820 O O . ASN A 1 105 ? 3.633 -15.32 -10.047 1 92.19 105 ASN A O 1
ATOM 824 N N . MET A 1 106 ? 3.633 -17.391 -9.234 1 95.75 106 MET A N 1
ATOM 825 C CA . MET A 1 106 ? 2.221 -17.594 -9.539 1 95.75 106 MET A CA 1
ATOM 826 C C . MET A 1 106 ? 1.334 -17.031 -8.43 1 95.75 106 MET A C 1
ATOM 828 O O . MET A 1 106 ? 0.111 -17.172 -8.477 1 95.75 106 MET A O 1
ATOM 832 N N . SER A 1 107 ? 1.923 -16.391 -7.457 1 95 107 SER A N 1
ATOM 833 C CA . SER A 1 107 ? 1.123 -15.742 -6.422 1 95 107 SER A CA 1
ATOM 834 C C . SER A 1 107 ? 0.537 -14.422 -6.91 1 95 107 SER A C 1
ATOM 836 O O . SER A 1 107 ? 1.267 -13.453 -7.121 1 95 107 SER A O 1
ATOM 838 N N . TYR A 1 108 ? -0.763 -14.43 -7.043 1 95.62 108 TYR A N 1
ATOM 839 C CA . TYR A 1 108 ? -1.395 -13.172 -7.418 1 95.62 108 TYR A CA 1
ATOM 840 C C . TYR A 1 108 ? -1.169 -12.109 -6.352 1 95.62 108 TYR A C 1
ATOM 842 O O . TYR A 1 108 ? -1.016 -10.922 -6.668 1 95.62 108 TYR A O 1
ATOM 850 N N . GLY A 1 109 ? -1.184 -12.484 -5.043 1 96.25 109 GLY A N 1
ATOM 851 C CA . GLY A 1 109 ? -0.914 -11.562 -3.955 1 96.25 109 GLY A CA 1
ATOM 852 C C . GLY A 1 109 ? 0.414 -10.844 -4.098 1 96.25 109 GLY A C 1
ATOM 853 O O . GLY A 1 109 ? 0.495 -9.633 -3.887 1 96.25 109 GLY A O 1
ATOM 854 N N . VAL A 1 110 ? 1.406 -11.594 -4.488 1 96.31 110 VAL A N 1
ATOM 855 C CA . VAL A 1 110 ? 2.723 -11 -4.684 1 96.31 110 VAL A CA 1
ATOM 856 C C . VAL A 1 110 ? 2.686 -10.039 -5.871 1 96.31 110 VAL A C 1
ATOM 858 O O . VAL A 1 110 ? 3.295 -8.969 -5.832 1 96.31 110 VAL A O 1
ATOM 861 N N . HIS A 1 111 ? 1.984 -10.414 -6.91 1 96.75 111 HIS A N 1
ATOM 862 C CA . HIS A 1 111 ? 1.81 -9.508 -8.039 1 96.75 111 HIS A CA 1
ATOM 863 C C . HIS A 1 111 ? 1.14 -8.211 -7.609 1 96.75 111 HIS A C 1
ATOM 865 O O . HIS A 1 111 ? 1.618 -7.121 -7.934 1 96.75 111 HIS A O 1
ATOM 871 N N . ALA A 1 112 ? 0.073 -8.352 -6.875 1 97.69 112 ALA A N 1
ATOM 872 C CA . ALA A 1 112 ? -0.625 -7.172 -6.363 1 97.69 112 ALA A CA 1
ATOM 873 C C . ALA A 1 112 ? 0.306 -6.305 -5.523 1 97.69 112 ALA A C 1
ATOM 875 O O . ALA A 1 112 ? 0.286 -5.074 -5.633 1 97.69 112 ALA A O 1
ATOM 876 N N . LEU A 1 113 ? 1.083 -6.945 -4.715 1 97.81 113 LEU A N 1
ATOM 877 C CA . LEU A 1 113 ? 2.041 -6.25 -3.863 1 97.81 113 LEU A CA 1
ATOM 878 C C . LEU A 1 113 ? 2.984 -5.391 -4.699 1 97.81 113 LEU A C 1
ATOM 880 O O . LEU A 1 113 ? 3.283 -4.25 -4.332 1 97.81 113 LEU A O 1
ATOM 884 N N . THR A 1 114 ? 3.455 -5.887 -5.828 1 97.81 114 THR A N 1
ATOM 885 C CA . THR A 1 114 ? 4.375 -5.137 -6.676 1 97.81 114 THR A CA 1
ATOM 886 C C . THR A 1 114 ? 3.691 -3.9 -7.258 1 97.81 114 THR A C 1
ATOM 888 O O . THR A 1 114 ? 4.309 -2.838 -7.367 1 97.81 114 THR A O 1
ATOM 891 N N . LYS A 1 115 ? 2.447 -4.012 -7.594 1 98.06 115 LYS A N 1
ATOM 892 C CA . LYS A 1 115 ? 1.695 -2.881 -8.133 1 98.06 115 LYS A CA 1
ATOM 893 C C . LYS A 1 115 ? 1.441 -1.83 -7.055 1 98.06 115 LYS A C 1
ATOM 895 O O . LYS A 1 115 ? 1.543 -0.629 -7.316 1 98.06 115 LYS A O 1
ATOM 900 N N . ILE A 1 116 ? 1.116 -2.326 -5.898 1 98.44 116 ILE A N 1
ATOM 901 C CA . ILE A 1 116 ? 0.9 -1.426 -4.77 1 98.44 116 ILE A CA 1
ATOM 902 C C . ILE A 1 116 ? 2.191 -0.676 -4.453 1 98.44 116 ILE A C 1
ATOM 904 O O . ILE A 1 116 ? 2.174 0.535 -4.219 1 98.44 116 ILE A O 1
ATOM 908 N N . LEU A 1 117 ? 3.268 -1.418 -4.43 1 98.31 117 LEU A N 1
ATOM 909 C CA . LEU A 1 117 ? 4.574 -0.818 -4.18 1 98.31 117 LEU A CA 1
ATOM 910 C C . LEU A 1 117 ? 4.898 0.231 -5.238 1 98.31 117 LEU A C 1
ATOM 912 O O . LEU A 1 117 ? 5.402 1.31 -4.918 1 98.31 117 LEU A O 1
ATOM 916 N N . ALA A 1 118 ? 4.621 -0.048 -6.492 1 98.06 118 ALA A N 1
ATOM 917 C CA . ALA A 1 118 ? 4.875 0.885 -7.586 1 98.06 118 ALA A CA 1
ATOM 918 C C . ALA A 1 118 ? 4.105 2.188 -7.387 1 98.06 118 ALA A C 1
ATOM 920 O O . ALA A 1 118 ? 4.586 3.264 -7.75 1 98.06 118 ALA A O 1
ATOM 921 N N . ALA A 1 119 ? 2.932 2.123 -6.82 1 97.5 119 ALA A N 1
ATOM 922 C CA . ALA A 1 119 ? 2.135 3.309 -6.512 1 97.5 119 ALA A CA 1
ATOM 923 C C . ALA A 1 119 ? 2.709 4.055 -5.312 1 97.5 119 ALA A C 1
ATOM 925 O O . ALA A 1 119 ? 2.693 5.289 -5.277 1 97.5 119 ALA A O 1
ATOM 926 N N . ALA A 1 120 ? 3.248 3.361 -4.379 1 98.31 120 ALA A N 1
ATOM 927 C CA . ALA A 1 120 ? 3.682 3.912 -3.1 1 98.31 120 ALA A CA 1
ATOM 928 C C . ALA A 1 120 ? 5.004 4.664 -3.244 1 98.31 120 ALA A C 1
ATOM 930 O O . ALA A 1 120 ? 5.188 5.727 -2.646 1 98.31 120 ALA A O 1
ATOM 931 N N . VAL A 1 121 ? 5.891 4.137 -4.062 1 97.69 121 VAL A N 1
ATOM 932 C CA . VAL A 1 121 ? 7.27 4.609 -4.109 1 97.69 121 VAL A CA 1
ATOM 933 C C . VAL A 1 121 ? 7.301 6.086 -4.5 1 97.69 121 VAL A C 1
ATOM 935 O O . VAL A 1 121 ? 7.887 6.906 -3.793 1 97.69 121 VAL A O 1
ATOM 938 N N . PRO A 1 122 ? 6.605 6.516 -5.566 1 96.75 122 PRO A N 1
ATOM 939 C CA . PRO A 1 122 ? 6.645 7.938 -5.914 1 96.75 122 PRO A CA 1
ATOM 940 C C . PRO A 1 122 ? 5.98 8.82 -4.859 1 96.75 122 PRO A C 1
ATOM 942 O O . PRO A 1 122 ? 6.375 9.977 -4.676 1 96.75 122 PRO A O 1
ATOM 945 N N . LEU A 1 123 ? 4.977 8.336 -4.176 1 96.44 123 LEU A N 1
ATOM 946 C CA . LEU A 1 123 ? 4.262 9.094 -3.156 1 96.44 123 LEU A CA 1
ATOM 947 C C . LEU A 1 123 ? 5.137 9.312 -1.926 1 96.44 123 LEU A C 1
ATOM 949 O O . LEU A 1 123 ? 4.941 10.273 -1.18 1 96.44 123 LEU A O 1
ATOM 953 N N . LEU A 1 124 ? 6.09 8.375 -1.708 1 97 124 LEU A N 1
ATOM 954 C CA . LEU A 1 124 ? 6.875 8.367 -0.48 1 97 124 LEU A CA 1
ATOM 955 C C . LEU A 1 124 ? 8.359 8.539 -0.785 1 97 124 LEU A C 1
ATOM 957 O O . LEU A 1 124 ? 9.203 7.906 -0.147 1 97 124 LEU A O 1
ATOM 961 N N . ASP A 1 125 ? 8.633 9.328 -1.726 1 93.75 125 ASP A N 1
ATOM 962 C CA . ASP A 1 125 ? 9.984 9.508 -2.252 1 93.75 125 ASP A CA 1
ATOM 963 C C . ASP A 1 125 ? 10.938 10 -1.166 1 93.75 125 ASP A C 1
ATOM 965 O O . ASP A 1 125 ? 12.133 9.695 -1.195 1 93.75 125 ASP A O 1
ATOM 969 N N . ASP A 1 126 ? 10.43 10.734 -0.152 1 92.69 126 ASP A N 1
ATOM 970 C CA . ASP A 1 126 ? 11.273 11.32 0.881 1 92.69 126 ASP A CA 1
ATOM 971 C C . ASP A 1 126 ? 11.422 10.383 2.076 1 92.69 126 ASP A C 1
ATOM 973 O O . ASP A 1 126 ? 12.023 10.742 3.088 1 92.69 126 ASP A O 1
ATOM 977 N N . PHE A 1 127 ? 10.891 9.18 2.031 1 96.25 127 PHE A N 1
ATOM 978 C CA . PHE A 1 127 ? 10.953 8.203 3.105 1 96.25 127 PHE A CA 1
ATOM 979 C C . PHE A 1 127 ? 12.109 7.227 2.879 1 96.25 127 PHE A C 1
ATOM 981 O O . PHE A 1 127 ? 12.414 6.875 1.738 1 96.25 127 PHE A O 1
ATOM 988 N N . ASP A 1 128 ? 12.742 6.773 3.988 1 97.25 128 ASP A N 1
ATOM 989 C CA . ASP A 1 128 ? 13.742 5.711 3.928 1 97.25 128 ASP A CA 1
ATOM 990 C C . ASP A 1 128 ? 13.086 4.352 3.697 1 97.25 128 ASP A C 1
ATOM 992 O O . ASP A 1 128 ? 12.062 4.039 4.309 1 97.25 128 ASP A O 1
ATOM 996 N N . ILE A 1 129 ? 13.703 3.568 2.803 1 98.12 129 ILE A N 1
ATOM 997 C CA . ILE A 1 129 ? 13.078 2.295 2.459 1 98.12 129 ILE A CA 1
ATOM 998 C C . ILE A 1 129 ? 13.922 1.146 3.012 1 98.12 129 ILE A C 1
ATOM 1000 O O . ILE A 1 129 ? 15.141 1.139 2.873 1 98.12 129 ILE A O 1
ATOM 1004 N N . GLU A 1 130 ? 13.305 0.219 3.76 1 98.31 130 GLU A N 1
ATOM 1005 C CA . GLU A 1 130 ? 13.883 -1.041 4.215 1 98.31 130 GLU A CA 1
ATOM 1006 C C . GLU A 1 130 ? 13.047 -2.232 3.756 1 98.31 130 GLU A C 1
ATOM 1008 O O . GLU A 1 130 ? 11.828 -2.252 3.941 1 98.31 130 GLU A O 1
ATOM 1013 N N . LEU A 1 131 ? 13.703 -3.199 3.145 1 98.25 131 LEU A N 1
ATOM 1014 C CA . LEU A 1 131 ? 13.062 -4.43 2.693 1 98.25 131 LEU A CA 1
ATOM 1015 C C . LEU A 1 131 ? 13.43 -5.598 3.6 1 98.25 131 LEU A C 1
ATOM 1017 O O . LEU A 1 131 ? 14.609 -5.824 3.879 1 98.25 131 LEU A O 1
ATOM 1021 N N . THR A 1 132 ? 12.422 -6.32 4.078 1 98.19 132 THR A N 1
ATOM 1022 C CA . THR A 1 132 ? 12.656 -7.496 4.91 1 98.19 132 THR A CA 1
ATOM 1023 C C . THR A 1 132 ? 11.875 -8.695 4.387 1 98.19 132 THR A C 1
ATOM 1025 O O . THR A 1 132 ? 10.711 -8.57 4.008 1 98.19 132 THR A O 1
ATOM 1028 N N . GLU A 1 133 ? 12.508 -9.828 4.301 1 97.69 133 GLU A N 1
ATOM 1029 C CA . GLU A 1 133 ? 11.812 -11.086 4.031 1 97.69 133 GLU A CA 1
ATOM 1030 C C . GLU A 1 133 ? 12.109 -12.117 5.117 1 97.69 133 GLU A C 1
ATOM 1032 O O . GLU A 1 133 ? 13.156 -12.07 5.758 1 97.69 133 GLU A O 1
ATOM 1037 N N . ALA A 1 134 ? 11.156 -12.961 5.375 1 97.31 134 ALA A N 1
ATOM 1038 C CA . ALA A 1 134 ? 11.289 -14.078 6.309 1 97.31 134 ALA A CA 1
ATOM 1039 C C . ALA A 1 134 ? 10.797 -15.375 5.688 1 97.31 134 ALA A C 1
ATOM 1041 O O . ALA A 1 134 ? 9.727 -15.414 5.074 1 97.31 134 ALA A O 1
ATOM 1042 N N . HIS A 1 135 ? 11.617 -16.406 5.688 1 96.44 135 HIS A N 1
ATOM 1043 C CA . HIS A 1 135 ? 11.266 -17.75 5.203 1 96.44 135 HIS A CA 1
ATOM 1044 C C . HIS A 1 135 ? 11.734 -18.828 6.176 1 96.44 135 HIS A C 1
ATOM 1046 O O . HIS A 1 135 ? 12.352 -18.516 7.199 1 96.44 135 HIS A O 1
ATOM 1052 N N . HIS A 1 136 ? 11.414 -20.062 5.883 1 95.19 136 HIS A N 1
ATOM 1053 C CA . HIS A 1 136 ? 11.789 -21.219 6.684 1 95.19 136 HIS A CA 1
ATOM 1054 C C . HIS A 1 136 ? 13.305 -21.406 6.727 1 95.19 136 HIS A C 1
ATOM 1056 O O . HIS A 1 136 ? 14.023 -20.812 5.91 1 95.19 136 HIS A O 1
ATOM 1062 N N . ASN A 1 137 ? 13.773 -22.234 7.633 1 95.25 137 ASN A N 1
ATOM 1063 C CA . ASN A 1 137 ? 15.195 -22.359 7.926 1 95.25 137 ASN A CA 1
ATOM 1064 C C . ASN A 1 137 ? 15.922 -23.188 6.859 1 95.25 137 ASN A C 1
ATOM 1066 O O . ASN A 1 137 ? 17.141 -23.297 6.883 1 95.25 137 ASN A O 1
ATOM 1070 N N . LYS A 1 138 ? 15.266 -23.75 5.93 1 92.38 138 LYS A N 1
ATOM 1071 C CA . LYS A 1 138 ? 15.867 -24.562 4.887 1 92.38 138 LYS A CA 1
ATOM 1072 C C . LYS A 1 138 ? 16.062 -23.766 3.598 1 92.38 138 LYS A C 1
ATOM 1074 O O . LYS A 1 138 ? 16.656 -24.266 2.641 1 92.38 138 LYS A O 1
ATOM 1079 N N . LYS A 1 139 ? 15.461 -22.641 3.541 1 90.81 139 LYS A N 1
ATOM 1080 C CA . LYS A 1 139 ? 15.602 -21.844 2.322 1 90.81 139 LYS A CA 1
ATOM 1081 C C . LYS A 1 139 ? 17.047 -21.453 2.094 1 90.81 139 LYS A C 1
ATOM 1083 O O . LYS A 1 139 ? 17.719 -20.953 3.006 1 90.81 139 LYS A O 1
ATOM 1088 N N . VAL A 1 140 ? 17.484 -21.453 0.857 1 88.56 140 VAL A N 1
ATOM 1089 C CA . VAL A 1 140 ? 18.891 -21.281 0.559 1 88.56 140 VAL A CA 1
ATOM 1090 C C . VAL A 1 140 ? 19.156 -19.859 0.06 1 88.56 140 VAL A C 1
ATOM 1092 O O . VAL A 1 140 ? 20.047 -19.172 0.558 1 88.56 140 VAL A O 1
ATOM 1095 N N . ASP A 1 141 ? 18.344 -19.484 -0.87 1 88.25 141 ASP A N 1
ATOM 1096 C CA . ASP A 1 141 ? 18.594 -18.172 -1.463 1 88.25 141 ASP A CA 1
ATOM 1097 C C . ASP A 1 141 ? 18.266 -17.047 -0.476 1 88.25 141 ASP A C 1
ATOM 1099 O O . ASP A 1 141 ? 17.266 -17.125 0.244 1 88.25 141 ASP A O 1
ATOM 1103 N N . ALA A 1 142 ? 19.172 -16.062 -0.462 1 89.75 142 ALA A N 1
ATOM 1104 C CA . ALA A 1 142 ? 19.047 -14.844 0.319 1 89.75 142 ALA A CA 1
ATOM 1105 C C . ALA A 1 142 ? 19.734 -13.672 -0.378 1 89.75 142 ALA A C 1
ATOM 1107 O O . ALA A 1 142 ? 20.953 -13.695 -0.587 1 89.75 142 ALA A O 1
ATOM 1108 N N . PRO A 1 143 ? 18.922 -12.68 -0.745 1 93.75 143 PRO A N 1
ATOM 1109 C CA . PRO A 1 143 ? 17.469 -12.5 -0.563 1 93.75 143 PRO A CA 1
ATOM 1110 C C . PRO A 1 143 ? 16.641 -13.422 -1.453 1 93.75 143 PRO A C 1
ATOM 1112 O O . PRO A 1 143 ? 17.172 -14.016 -2.393 1 93.75 143 PRO A O 1
ATOM 1115 N N . SER A 1 144 ? 15.391 -13.586 -1.049 1 93.25 144 SER A N 1
ATOM 1116 C CA . SER A 1 144 ? 14.469 -14.383 -1.854 1 93.25 144 SER A CA 1
ATOM 1117 C C . SER A 1 144 ? 14.203 -13.719 -3.201 1 93.25 144 SER A C 1
ATOM 1119 O O . SER A 1 144 ? 14.406 -12.516 -3.359 1 93.25 144 SER A O 1
ATOM 1121 N N . GLY A 1 145 ? 13.742 -14.523 -4.184 1 92 145 GLY A N 1
ATOM 1122 C CA . GLY A 1 145 ? 13.367 -14.008 -5.488 1 92 145 GLY A CA 1
ATOM 1123 C C . GLY A 1 145 ? 12.289 -12.938 -5.418 1 92 145 GLY A C 1
ATOM 1124 O O . GLY A 1 145 ? 12.344 -11.938 -6.137 1 92 145 GLY A O 1
ATOM 1125 N N . THR A 1 146 ? 11.32 -13.148 -4.539 1 94.12 146 THR A N 1
ATOM 1126 C CA . THR A 1 146 ? 10.242 -12.18 -4.371 1 94.12 146 THR A CA 1
ATOM 1127 C C . THR A 1 146 ? 10.781 -10.844 -3.879 1 94.12 146 THR A C 1
ATOM 1129 O O . THR A 1 146 ? 10.391 -9.789 -4.379 1 94.12 146 THR A O 1
ATOM 1132 N N . LEU A 1 147 ? 11.711 -10.906 -2.906 1 96.38 147 LEU A N 1
ATOM 1133 C CA . LEU A 1 147 ? 12.273 -9.648 -2.418 1 96.38 147 LEU A CA 1
ATOM 1134 C C . LEU A 1 147 ? 13.039 -8.938 -3.523 1 96.38 147 LEU A C 1
ATOM 1136 O O . LEU A 1 147 ? 12.977 -7.707 -3.639 1 96.38 147 LEU A O 1
ATOM 1140 N N . GLU A 1 148 ? 13.75 -9.703 -4.32 1 95.5 148 GLU A N 1
ATOM 1141 C CA . GLU A 1 148 ? 14.469 -9.117 -5.445 1 95.5 148 GLU A CA 1
ATOM 1142 C C . GLU A 1 148 ? 13.516 -8.422 -6.414 1 95.5 148 GLU A C 1
ATOM 1144 O O . GLU A 1 148 ? 13.828 -7.352 -6.938 1 95.5 148 GLU A O 1
ATOM 1149 N N . LYS A 1 149 ? 1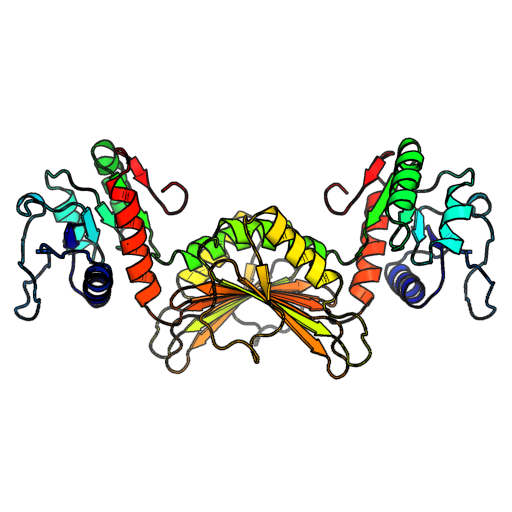2.438 -9.039 -6.629 1 94.88 149 LYS A N 1
ATOM 1150 C CA . LYS A 1 149 ? 11.422 -8.438 -7.488 1 94.88 149 LYS A CA 1
ATOM 1151 C C . LYS A 1 149 ? 10.938 -7.109 -6.918 1 94.88 149 LYS A C 1
ATOM 1153 O O . LYS A 1 149 ? 10.766 -6.137 -7.656 1 94.88 149 LYS A O 1
ATOM 1158 N N . LEU A 1 150 ? 10.719 -7.047 -5.621 1 97.31 150 LEU A N 1
ATOM 1159 C CA . LEU A 1 150 ? 10.305 -5.809 -4.973 1 97.31 150 LEU A CA 1
ATOM 1160 C C . LEU A 1 150 ? 11.391 -4.746 -5.094 1 97.31 150 LEU A C 1
ATOM 1162 O O . LEU A 1 150 ? 11.094 -3.582 -5.383 1 97.31 150 LEU A O 1
ATOM 1166 N N . TYR A 1 151 ? 12.664 -5.188 -4.883 1 97.38 151 TYR A N 1
ATOM 1167 C CA . TYR A 1 151 ? 13.797 -4.281 -5.039 1 97.38 151 TYR A CA 1
ATOM 1168 C C . TYR A 1 151 ? 13.852 -3.711 -6.449 1 97.38 151 TYR A C 1
ATOM 1170 O O . TYR A 1 151 ? 14.07 -2.512 -6.637 1 97.38 151 TYR A O 1
ATOM 1178 N N . ASP A 1 152 ? 13.586 -4.555 -7.414 1 96.31 152 ASP A N 1
ATOM 1179 C CA . ASP A 1 152 ? 13.617 -4.141 -8.812 1 96.31 152 ASP A CA 1
ATOM 1180 C C . ASP A 1 152 ? 12.555 -3.082 -9.094 1 96.31 152 ASP A C 1
ATOM 1182 O O . ASP A 1 152 ? 12.781 -2.162 -9.883 1 96.31 152 ASP A O 1
ATOM 1186 N N . VAL A 1 153 ? 11.367 -3.213 -8.508 1 97 153 VAL A N 1
ATOM 1187 C CA . VAL A 1 153 ? 10.312 -2.215 -8.656 1 97 153 VAL A CA 1
ATOM 1188 C C . VAL A 1 153 ? 10.812 -0.857 -8.172 1 97 153 VAL A C 1
ATOM 1190 O O . VAL A 1 153 ? 10.656 0.155 -8.859 1 97 153 VAL A O 1
ATOM 1193 N N . ILE A 1 154 ? 11.445 -0.845 -7.027 1 97.62 154 ILE A N 1
ATOM 1194 C CA . ILE A 1 154 ? 11.938 0.392 -6.43 1 97.62 154 ILE A CA 1
ATOM 1195 C C . ILE A 1 154 ? 13 1.013 -7.332 1 97.62 154 ILE A C 1
ATOM 1197 O O . ILE A 1 154 ? 12.953 2.209 -7.625 1 97.62 154 ILE A O 1
ATOM 1201 N N . VAL A 1 155 ? 13.922 0.147 -7.852 1 96.5 155 VAL A N 1
ATOM 1202 C CA . VAL A 1 155 ? 15.031 0.595 -8.695 1 96.5 155 VAL A CA 1
ATOM 1203 C C . VAL A 1 155 ? 14.484 1.203 -9.984 1 96.5 155 VAL A C 1
ATOM 1205 O O . VAL A 1 155 ? 15.039 2.172 -10.5 1 96.5 155 VAL A O 1
ATOM 1208 N N . SER A 1 156 ? 13.445 0.671 -10.438 1 96.75 156 SER A N 1
ATOM 1209 C CA . SER A 1 156 ? 12.875 1.154 -11.688 1 96.75 156 SER A CA 1
ATOM 1210 C C . SER A 1 156 ? 12.219 2.521 -11.508 1 96.75 156 SER A C 1
ATOM 1212 O O . SER A 1 156 ? 11.969 3.229 -12.484 1 96.75 156 SER A O 1
ATOM 1214 N N . LEU A 1 157 ? 11.953 2.945 -10.305 1 96.38 157 LEU A N 1
ATOM 1215 C CA . LEU A 1 157 ? 11.18 4.16 -10.062 1 96.38 157 LEU A CA 1
ATOM 1216 C C . LEU A 1 157 ? 12.039 5.215 -9.367 1 96.38 157 LEU A C 1
ATOM 1218 O O . LEU A 1 157 ? 11.656 6.387 -9.305 1 96.38 157 LEU A O 1
ATOM 1222 N N . LYS A 1 158 ? 13.117 4.832 -8.742 1 93.94 158 LYS A N 1
ATOM 1223 C CA . LYS A 1 158 ? 14.008 5.742 -8.031 1 93.94 158 LYS A CA 1
ATOM 1224 C C . LYS A 1 158 ? 15.398 5.754 -8.656 1 93.94 158 LYS A C 1
ATOM 1226 O O . LYS A 1 158 ? 15.938 4.703 -9.016 1 93.94 158 LYS A O 1
ATOM 1231 N N . GLU A 1 159 ? 15.867 6.949 -8.758 1 88.62 159 GLU A N 1
ATOM 1232 C CA . GLU A 1 159 ? 17.219 7.062 -9.297 1 88.62 159 GLU A CA 1
ATOM 1233 C C . GLU A 1 159 ? 18.266 6.922 -8.195 1 88.62 159 GLU A C 1
ATOM 1235 O O . GLU A 1 159 ? 18 7.266 -7.039 1 88.62 159 GLU A O 1
ATOM 1240 N N . ASN A 1 160 ? 19.438 6.383 -8.422 1 89.69 160 ASN A N 1
ATOM 1241 C CA . ASN A 1 160 ? 20.625 6.355 -7.562 1 89.69 160 ASN A CA 1
ATOM 1242 C C . ASN A 1 160 ? 20.344 5.605 -6.262 1 89.69 160 ASN A C 1
ATOM 1244 O O . ASN A 1 160 ? 20.641 6.105 -5.176 1 89.69 160 ASN A O 1
ATOM 1248 N N . VAL A 1 161 ? 19.734 4.488 -6.391 1 93.81 161 VAL A N 1
ATOM 1249 C CA . VAL A 1 161 ? 19.5 3.674 -5.203 1 93.81 161 VAL A CA 1
ATOM 1250 C C . VAL A 1 161 ? 20.688 2.752 -4.965 1 93.81 161 VAL A C 1
ATOM 1252 O O . VAL A 1 161 ? 21.312 2.275 -5.914 1 93.81 161 VAL A O 1
ATOM 1255 N N . THR A 1 162 ? 21.062 2.43 -3.693 1 95.06 162 THR A N 1
ATOM 1256 C CA . THR A 1 162 ? 22.141 1.538 -3.287 1 95.06 162 THR A CA 1
ATOM 1257 C C . THR A 1 162 ? 21.641 0.488 -2.305 1 95.06 162 THR A C 1
ATOM 1259 O O . THR A 1 162 ? 21.203 0.823 -1.205 1 95.06 162 THR A O 1
ATOM 1262 N N . PRO A 1 163 ? 21.734 -0.757 -2.707 1 95.88 163 PRO A N 1
ATOM 1263 C CA . PRO A 1 163 ? 21.344 -1.798 -1.751 1 95.88 163 PRO A CA 1
ATOM 1264 C C . PRO A 1 163 ? 22.344 -1.933 -0.597 1 95.88 163 PRO A C 1
ATOM 1266 O O . PRO A 1 163 ? 23.547 -1.847 -0.807 1 95.88 163 PRO A O 1
ATOM 1269 N N . VAL A 1 164 ? 21.891 -2.041 0.592 1 94.75 164 VAL A N 1
ATOM 1270 C CA . VAL A 1 164 ? 22.688 -2.225 1.797 1 94.75 164 VAL A CA 1
ATOM 1271 C C . VAL A 1 164 ? 22.25 -3.494 2.521 1 94.75 164 VAL A C 1
ATOM 1273 O O . VAL A 1 164 ? 21.109 -3.584 2.996 1 94.75 164 VAL A O 1
ATOM 1276 N N . TYR A 1 165 ? 23.141 -4.457 2.717 1 93.38 165 TYR A N 1
ATOM 1277 C CA . TYR A 1 165 ? 22.781 -5.77 3.242 1 93.38 165 TYR A CA 1
ATOM 1278 C C . TYR A 1 165 ? 23.25 -5.922 4.688 1 93.38 165 TYR A C 1
ATOM 1280 O O . TYR A 1 165 ? 22.812 -6.84 5.391 1 93.38 165 TYR A O 1
ATOM 1288 N N . ASP A 1 166 ? 24.219 -5.066 5.047 1 89.75 166 ASP A N 1
ATOM 1289 C CA . ASP A 1 166 ? 24.844 -5.172 6.363 1 89.75 166 ASP A CA 1
ATOM 1290 C C . ASP A 1 166 ? 25.328 -3.811 6.852 1 89.75 166 ASP A C 1
ATOM 1292 O O . ASP A 1 166 ? 26.109 -3.148 6.172 1 89.75 166 ASP A O 1
ATOM 1296 N N . ARG A 1 167 ? 24.891 -3.482 8.078 1 89 167 ARG A N 1
ATOM 1297 C CA . ARG A 1 167 ? 25.297 -2.197 8.625 1 89 167 ARG A CA 1
ATOM 1298 C C . ARG A 1 167 ? 26.234 -2.389 9.812 1 89 167 ARG A C 1
ATOM 1300 O O . ARG A 1 167 ? 26.797 -1.422 10.336 1 89 167 ARG A O 1
ATOM 1307 N N . HIS A 1 168 ? 26.375 -3.627 10.234 1 89.25 168 HIS A N 1
ATOM 1308 C CA . HIS A 1 168 ? 27.125 -3.887 11.461 1 89.25 168 HIS A CA 1
ATOM 1309 C C . HIS A 1 168 ? 28.578 -3.477 11.312 1 89.25 168 HIS A C 1
ATOM 1311 O O . HIS A 1 168 ? 29.25 -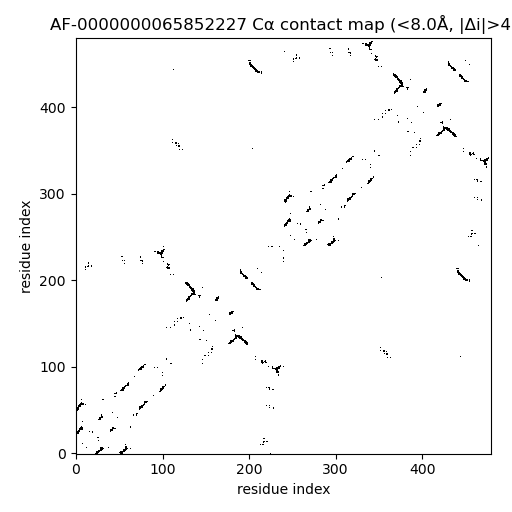3.178 12.297 1 89.25 168 HIS A O 1
ATOM 1317 N N . GLU A 1 169 ? 29.016 -3.441 10.078 1 85.19 169 GLU A N 1
ATOM 1318 C CA . GLU A 1 169 ? 30.438 -3.137 9.859 1 85.19 169 GLU A CA 1
ATOM 1319 C C . GLU A 1 169 ? 30.625 -1.672 9.484 1 85.19 169 GLU A C 1
ATOM 1321 O O . GLU A 1 169 ? 31.766 -1.227 9.273 1 85.19 169 GLU A O 1
ATOM 1326 N N . LEU A 1 170 ? 29.5 -1.062 9.375 1 82.44 170 LEU A N 1
ATOM 1327 C CA . LEU A 1 170 ? 29.562 0.333 8.961 1 82.44 170 LEU A CA 1
ATOM 1328 C C . LEU A 1 170 ? 29.406 1.267 10.156 1 82.44 170 LEU A C 1
ATOM 1330 O O . LEU A 1 170 ? 28.609 1.002 11.055 1 82.44 170 LEU A O 1
ATOM 1334 N N . ASN A 1 171 ? 30.281 2.143 10.344 1 87.5 171 ASN A N 1
ATOM 1335 C CA . ASN A 1 171 ? 30.141 3.176 11.367 1 87.5 171 ASN A CA 1
ATOM 1336 C C . ASN A 1 171 ? 29.859 4.543 10.742 1 87.5 171 ASN A C 1
ATOM 1338 O O . ASN A 1 171 ? 30.641 5.477 10.906 1 87.5 171 ASN A O 1
ATOM 1342 N N . GLU A 1 172 ? 28.828 4.598 9.922 1 90 172 GLU A N 1
ATOM 1343 C CA . GLU A 1 172 ? 28.438 5.836 9.25 1 90 172 GLU A CA 1
ATOM 1344 C C . GLU A 1 172 ? 26.922 6.008 9.227 1 90 172 GLU A C 1
ATOM 1346 O O . GLU A 1 172 ? 26.188 5.043 9.422 1 90 172 GLU A O 1
ATOM 1351 N N . LYS A 1 173 ? 26.5 7.266 9.07 1 93.12 173 LYS A N 1
ATOM 1352 C CA . LYS A 1 173 ? 25.078 7.582 8.953 1 93.12 173 LYS A CA 1
ATOM 1353 C C . LYS A 1 173 ? 24.5 7.012 7.672 1 93.12 173 LYS A C 1
ATOM 1355 O O . LYS A 1 173 ? 25.188 6.895 6.66 1 93.12 173 LYS A O 1
ATOM 1360 N N . ARG A 1 174 ? 23.25 6.621 7.789 1 93.56 174 ARG A N 1
ATOM 1361 C CA . ARG A 1 174 ? 22.516 6.191 6.605 1 93.56 174 ARG A CA 1
ATOM 1362 C C . ARG A 1 174 ? 22.516 7.277 5.535 1 93.56 174 ARG A C 1
ATOM 1364 O O . ARG A 1 174 ? 22.359 8.461 5.848 1 93.56 174 ARG A O 1
ATOM 1371 N N . GLN A 1 175 ? 22.609 6.766 4.309 1 92.75 175 GLN A N 1
ATOM 1372 C CA . GLN A 1 175 ? 22.469 7.703 3.193 1 92.75 175 GLN A CA 1
ATOM 1373 C C . GLN A 1 175 ? 21.062 7.672 2.607 1 92.75 175 GLN A C 1
ATOM 1375 O O . GLN A 1 175 ? 20.391 6.641 2.652 1 92.75 175 GLN A O 1
ATOM 1380 N N . PRO A 1 176 ? 20.625 8.805 1.969 1 91.56 176 PRO A N 1
ATOM 1381 C CA . PRO A 1 176 ? 19.266 8.883 1.445 1 91.56 176 PRO A CA 1
ATOM 1382 C C . PRO A 1 176 ? 18.984 7.859 0.351 1 91.56 176 PRO A C 1
ATOM 1384 O O . PRO A 1 176 ? 17.844 7.41 0.187 1 91.56 176 PRO A O 1
ATOM 1387 N N . GLN A 1 177 ? 20.016 7.402 -0.287 1 94 177 GLN A N 1
ATOM 1388 C CA . GLN A 1 177 ? 19.844 6.512 -1.433 1 94 177 GLN A CA 1
ATOM 1389 C C . GLN A 1 177 ? 19.859 5.051 -1.001 1 94 177 GLN A C 1
ATOM 1391 O O . GLN A 1 177 ? 19.609 4.156 -1.812 1 94 177 GLN A O 1
ATOM 1396 N N . ASP A 1 178 ? 20.141 4.777 0.249 1 95.31 178 ASP A N 1
ATOM 1397 C CA . ASP A 1 178 ? 20.25 3.408 0.743 1 95.31 178 ASP A CA 1
ATOM 1398 C C . ASP A 1 178 ? 18.891 2.715 0.749 1 95.31 178 ASP A C 1
ATOM 1400 O O . ASP A 1 178 ? 17.891 3.301 1.165 1 95.31 178 ASP A O 1
ATOM 1404 N N . ILE A 1 179 ? 18.922 1.521 0.257 1 97.44 179 ILE A N 1
ATOM 1405 C CA . ILE A 1 179 ? 17.812 0.604 0.464 1 97.44 179 ILE A CA 1
ATOM 1406 C C . ILE A 1 179 ? 18.266 -0.593 1.292 1 97.44 179 ILE A C 1
ATOM 1408 O O . ILE A 1 179 ? 19.062 -1.411 0.821 1 97.44 179 ILE A O 1
ATOM 1412 N N . GLY A 1 180 ? 17.828 -0.688 2.543 1 96.62 180 GLY A N 1
ATOM 1413 C CA . GLY A 1 180 ? 18.188 -1.827 3.371 1 96.62 180 GLY A CA 1
ATOM 1414 C C . GLY A 1 180 ? 17.531 -3.119 2.932 1 96.62 180 GLY A C 1
ATOM 1415 O O . GLY A 1 180 ? 16.359 -3.121 2.541 1 96.62 180 GLY A O 1
ATOM 1416 N N . ILE A 1 181 ? 18.25 -4.168 2.938 1 97.06 181 ILE A N 1
ATOM 1417 C CA . ILE A 1 181 ? 17.766 -5.492 2.564 1 97.06 181 ILE A CA 1
ATOM 1418 C C . ILE A 1 181 ? 18.078 -6.488 3.68 1 97.06 181 ILE A C 1
ATOM 1420 O O . ILE A 1 181 ? 19.234 -6.676 4.051 1 97.06 181 ILE A O 1
ATOM 1424 N N . HIS A 1 182 ? 17.031 -7.094 4.223 1 96.62 182 HIS A N 1
ATOM 1425 C CA . HIS A 1 182 ? 17.172 -8 5.355 1 96.62 182 HIS A CA 1
ATOM 1426 C C . HIS A 1 182 ? 16.5 -9.344 5.07 1 96.62 182 HIS A C 1
ATOM 1428 O O . HIS A 1 182 ? 15.391 -9.383 4.531 1 96.62 182 HIS A O 1
ATOM 1434 N N . SER A 1 183 ? 17.188 -10.469 5.418 1 96.88 183 SER A N 1
ATOM 1435 C CA . SER A 1 183 ? 16.641 -11.812 5.262 1 96.88 183 SER A CA 1
ATOM 1436 C C . SER A 1 183 ? 16.609 -12.547 6.598 1 96.88 183 SER A C 1
ATOM 1438 O O . SER A 1 183 ? 17.625 -12.648 7.289 1 96.88 183 SER A O 1
ATOM 1440 N N . ILE A 1 184 ? 15.484 -12.984 7 1 96.75 184 ILE A N 1
ATOM 1441 C CA . ILE A 1 184 ? 15.266 -13.758 8.211 1 96.75 184 ILE A CA 1
ATOM 1442 C C . ILE A 1 184 ? 14.969 -15.211 7.852 1 96.75 184 ILE A C 1
ATOM 1444 O O . ILE A 1 184 ? 14.211 -15.484 6.918 1 96.75 184 ILE A O 1
ATOM 1448 N N . ARG A 1 185 ? 15.578 -16.219 8.453 1 96.75 185 ARG A N 1
ATOM 1449 C CA . ARG A 1 185 ? 15.328 -17.656 8.32 1 96.75 185 ARG A CA 1
ATOM 1450 C C . ARG A 1 185 ? 14.969 -18.281 9.664 1 96.75 185 ARG A C 1
ATOM 1452 O O . ARG A 1 185 ? 15.688 -18.109 10.648 1 96.75 185 ARG A O 1
ATOM 1459 N N . GLY A 1 186 ? 13.898 -18.906 9.68 1 95.25 186 GLY A N 1
ATOM 1460 C CA . GLY A 1 186 ? 13.523 -19.469 10.961 1 95.25 186 GLY A CA 1
ATOM 1461 C C . GLY A 1 186 ? 12.305 -20.375 10.883 1 95.25 186 GLY A C 1
ATOM 1462 O O . GLY A 1 186 ? 11.328 -20.047 10.203 1 95.25 186 GLY A O 1
ATOM 1463 N N . GLY A 1 187 ? 12.391 -21.484 11.602 1 96.69 187 GLY A N 1
ATOM 1464 C CA . GLY A 1 187 ? 11.242 -22.375 11.742 1 96.69 187 GLY A CA 1
ATOM 1465 C C . GLY A 1 187 ? 10.664 -22.812 10.414 1 96.69 187 GLY A C 1
ATOM 1466 O O . GLY A 1 187 ? 11.383 -23.312 9.547 1 96.69 187 GLY A O 1
ATOM 1467 N N . THR A 1 188 ? 9.227 -22.641 10.305 1 94.56 188 THR A N 1
ATOM 1468 C CA . THR A 1 188 ? 8.508 -23.078 9.117 1 94.56 188 THR A CA 1
ATOM 1469 C C . THR A 1 188 ? 7.785 -21.906 8.461 1 94.56 188 THR A C 1
ATOM 1471 O O . THR A 1 188 ? 6.723 -22.078 7.855 1 94.56 188 THR A O 1
ATOM 1474 N N . ILE A 1 189 ? 8.406 -20.719 8.625 1 94.06 189 ILE A N 1
ATOM 1475 C CA . ILE A 1 189 ? 7.812 -19.547 7.988 1 94.06 189 ILE A CA 1
ATOM 1476 C C . ILE A 1 189 ? 7.691 -19.781 6.484 1 94.06 189 ILE A C 1
ATOM 1478 O O . ILE A 1 189 ? 8.695 -20.016 5.805 1 94.06 189 ILE A O 1
ATOM 1482 N N . VAL A 1 190 ? 6.469 -19.688 6.008 1 93.06 190 VAL A N 1
ATOM 1483 C CA . VAL A 1 190 ? 6.203 -20 4.605 1 93.06 190 VAL A CA 1
ATOM 1484 C C . VAL A 1 190 ? 6.801 -18.922 3.713 1 93.06 190 VAL A C 1
ATOM 1486 O O . VAL A 1 190 ? 7.504 -19.219 2.744 1 93.06 190 VAL A O 1
ATOM 1489 N N . GLY A 1 191 ? 6.504 -17.672 4.035 1 95.44 191 GLY A N 1
ATOM 1490 C CA . GLY A 1 191 ? 6.98 -16.516 3.287 1 95.44 191 GLY A CA 1
ATOM 1491 C C . GLY A 1 191 ? 6.355 -15.203 3.742 1 95.44 191 GLY A C 1
ATOM 1492 O O . GLY A 1 191 ? 5.129 -15.07 3.764 1 95.44 191 GLY A O 1
ATOM 1493 N N . GLU A 1 192 ? 7.219 -14.32 4.188 1 97.5 192 GLU A N 1
ATOM 1494 C CA . GLU A 1 192 ? 6.801 -12.969 4.555 1 97.5 192 GLU A CA 1
ATOM 1495 C C . GLU A 1 192 ? 7.68 -11.922 3.879 1 97.5 192 GLU A C 1
ATOM 1497 O O . GLU A 1 192 ? 8.898 -12.078 3.805 1 97.5 192 GLU A O 1
ATOM 1502 N N . HIS A 1 193 ? 7.078 -10.961 3.301 1 98.38 193 HIS A N 1
ATOM 1503 C CA . HIS A 1 193 ? 7.781 -9.844 2.676 1 98.38 193 HIS A CA 1
ATOM 1504 C C . HIS A 1 193 ? 7.234 -8.508 3.16 1 98.38 193 HIS A C 1
ATOM 1506 O O . HIS A 1 193 ? 6.027 -8.273 3.123 1 98.38 193 HIS A O 1
ATOM 1512 N N . GLU A 1 194 ? 8.117 -7.625 3.572 1 98.38 194 GLU A N 1
ATOM 1513 C CA . GLU A 1 194 ? 7.723 -6.328 4.109 1 98.38 194 GLU A CA 1
ATOM 1514 C C . GLU A 1 194 ? 8.531 -5.199 3.48 1 98.38 194 GLU A C 1
ATOM 1516 O O . GLU A 1 194 ? 9.75 -5.316 3.324 1 98.38 194 GLU A O 1
ATOM 1521 N N . VAL A 1 195 ? 7.824 -4.18 3.076 1 98.62 195 VAL A N 1
ATOM 1522 C CA . VAL A 1 195 ? 8.438 -2.91 2.701 1 98.62 195 VAL A CA 1
ATOM 1523 C C . VAL A 1 195 ? 8.133 -1.855 3.764 1 98.62 195 VAL A C 1
ATOM 1525 O O . VAL A 1 195 ? 6.969 -1.551 4.027 1 98.62 195 VAL A O 1
ATOM 1528 N N . LEU A 1 196 ? 9.172 -1.325 4.359 1 98.56 196 LEU A N 1
ATOM 1529 C CA . LEU A 1 196 ? 9.039 -0.258 5.344 1 98.56 196 LEU A CA 1
ATOM 1530 C C . LEU A 1 196 ? 9.438 1.087 4.742 1 98.56 196 LEU A C 1
ATOM 1532 O O . LEU A 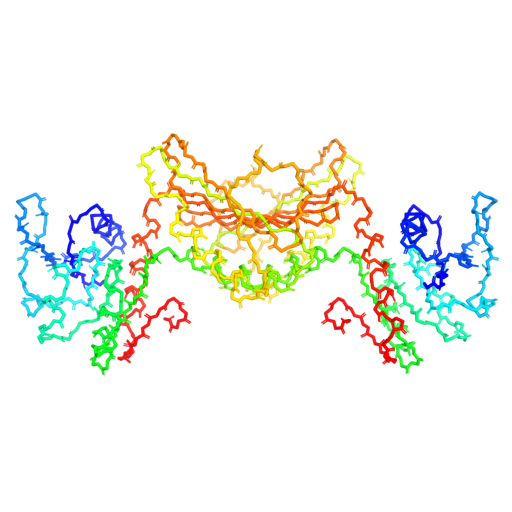1 196 ? 10.539 1.229 4.207 1 98.56 196 LEU A O 1
ATOM 1536 N N . PHE A 1 197 ? 8.562 2.049 4.754 1 98.44 197 PHE A N 1
ATOM 1537 C CA . PHE A 1 197 ? 8.844 3.461 4.523 1 98.44 197 PHE A CA 1
ATOM 1538 C C . PHE A 1 197 ? 8.938 4.219 5.844 1 98.44 197 PHE A C 1
ATOM 1540 O O . PHE A 1 197 ? 7.938 4.355 6.555 1 98.44 197 PHE A O 1
ATOM 1547 N N . ALA A 1 198 ? 10.117 4.711 6.129 1 97.81 198 ALA A N 1
ATOM 1548 C CA . ALA A 1 198 ? 10.328 5.391 7.406 1 97.81 198 ALA A CA 1
ATOM 1549 C C . ALA A 1 198 ? 10.625 6.875 7.195 1 97.81 198 ALA A C 1
ATOM 1551 O O . ALA A 1 198 ? 11.664 7.234 6.641 1 97.81 198 ALA A O 1
ATOM 1552 N N . GLY A 1 199 ? 9.711 7.742 7.57 1 95.38 199 GLY A N 1
ATOM 1553 C CA . GLY A 1 199 ? 9.875 9.188 7.516 1 95.38 199 GLY A CA 1
ATOM 1554 C C . GLY A 1 199 ? 10.094 9.812 8.875 1 95.38 199 GLY A C 1
ATOM 1555 O O . GLY A 1 199 ? 10.383 9.109 9.852 1 95.38 199 GLY A O 1
ATOM 1556 N N . THR A 1 200 ? 10.086 11.133 8.922 1 92.62 200 THR A N 1
ATOM 1557 C CA . THR A 1 200 ? 10.195 11.836 10.195 1 92.62 200 THR A CA 1
ATOM 1558 C C . THR A 1 200 ? 8.945 11.625 11.039 1 92.62 200 THR A C 1
ATOM 1560 O O . THR A 1 200 ? 7.859 12.094 10.68 1 92.62 200 THR A O 1
ATOM 1563 N N . ASP A 1 201 ? 9.008 10.836 12.102 1 94.56 201 ASP A N 1
ATOM 1564 C CA . ASP A 1 201 ? 7.98 10.617 13.117 1 94.56 201 ASP A CA 1
ATOM 1565 C C . ASP A 1 201 ? 6.836 9.773 12.57 1 94.56 201 ASP A C 1
ATOM 1567 O O . ASP A 1 201 ? 5.715 9.836 13.07 1 94.56 201 ASP A O 1
ATOM 1571 N N . GLU A 1 202 ? 7.016 9.086 11.539 1 96 202 GLU A N 1
ATOM 1572 C CA . GLU A 1 202 ? 5.973 8.195 11.031 1 96 202 GLU A CA 1
ATOM 1573 C C . GLU A 1 202 ? 6.566 7.09 10.164 1 96 202 GLU A C 1
ATOM 1575 O O . GLU A 1 202 ? 7.688 7.219 9.664 1 96 202 GLU A O 1
ATOM 1580 N N . THR A 1 203 ? 5.832 6.02 10.062 1 97.94 203 THR A N 1
ATOM 1581 C CA . THR A 1 203 ? 6.199 4.914 9.188 1 97.94 203 THR A CA 1
ATOM 1582 C C . THR A 1 203 ? 4.98 4.391 8.438 1 97.94 203 THR A C 1
ATOM 1584 O O . THR A 1 203 ? 3.848 4.539 8.906 1 97.94 203 THR A O 1
ATOM 1587 N N . ILE A 1 204 ? 5.199 3.885 7.262 1 98.25 204 ILE A N 1
ATOM 1588 C CA . ILE A 1 204 ? 4.23 3.121 6.484 1 98.25 204 ILE A CA 1
ATOM 1589 C C . ILE A 1 204 ? 4.816 1.755 6.133 1 98.25 204 ILE A C 1
ATOM 1591 O O . ILE A 1 204 ? 5.93 1.666 5.613 1 98.25 204 ILE A O 1
ATOM 1595 N N . GLN A 1 205 ? 4.059 0.73 6.461 1 98.5 205 GLN A N 1
ATOM 1596 C CA . GLN A 1 205 ? 4.504 -0.634 6.199 1 98.5 205 GLN A CA 1
ATOM 1597 C C . GLN A 1 205 ? 3.523 -1.372 5.297 1 98.5 205 GLN A C 1
ATOM 1599 O O . GLN A 1 205 ? 2.309 -1.3 5.5 1 98.5 205 GLN A O 1
ATOM 1604 N N . ILE A 1 206 ? 4.047 -2.043 4.27 1 98.62 206 ILE A N 1
ATOM 1605 C CA . ILE A 1 206 ? 3.285 -2.932 3.396 1 98.62 206 ILE A CA 1
ATOM 1606 C C . ILE A 1 206 ? 3.832 -4.352 3.506 1 98.62 206 ILE A C 1
ATOM 1608 O O . ILE A 1 206 ? 4.996 -4.605 3.184 1 98.62 206 ILE A O 1
ATOM 1612 N N . THR A 1 207 ? 2.988 -5.277 3.973 1 98.38 207 THR A N 1
ATOM 1613 C CA . THR A 1 207 ? 3.455 -6.629 4.27 1 98.38 207 THR A CA 1
ATOM 1614 C C . THR A 1 207 ? 2.588 -7.668 3.562 1 98.38 207 THR A C 1
ATOM 1616 O O . THR A 1 207 ? 1.36 -7.566 3.572 1 98.38 207 THR A O 1
ATOM 1619 N N . HIS A 1 208 ? 3.156 -8.562 2.916 1 98.5 208 HIS A N 1
ATOM 1620 C CA . HIS A 1 208 ? 2.518 -9.773 2.402 1 98.5 208 HIS A CA 1
ATOM 1621 C C . HIS A 1 208 ? 2.939 -11 3.201 1 98.5 208 HIS A C 1
ATOM 1623 O O . HIS A 1 208 ? 4.129 -11.203 3.459 1 98.5 208 HIS A O 1
ATOM 1629 N N . ARG A 1 209 ? 1.986 -11.805 3.646 1 97.69 209 ARG A N 1
ATOM 1630 C CA . ARG A 1 209 ? 2.262 -13.047 4.359 1 97.69 209 ARG A CA 1
ATOM 1631 C C . ARG A 1 209 ? 1.567 -14.234 3.691 1 97.69 209 ARG A C 1
ATOM 1633 O O . ARG A 1 209 ? 0.344 -14.234 3.535 1 97.69 209 ARG A O 1
ATOM 1640 N N . ALA A 1 210 ? 2.373 -15.188 3.279 1 95.81 210 ALA A N 1
ATOM 1641 C CA . ALA A 1 210 ? 1.846 -16.453 2.77 1 95.81 210 ALA A CA 1
ATOM 1642 C C . ALA A 1 210 ? 1.689 -17.469 3.891 1 95.81 210 ALA A C 1
ATOM 1644 O O . ALA A 1 210 ? 2.578 -17.625 4.734 1 95.81 210 ALA A O 1
ATOM 1645 N N . GLN A 1 211 ? 0.588 -18.141 3.928 1 94.12 211 GLN A N 1
ATOM 1646 C CA . GLN A 1 211 ? 0.357 -19.125 4.969 1 94.12 211 GLN A CA 1
ATOM 1647 C C . GLN A 1 211 ? 0.603 -20.547 4.445 1 94.12 211 GLN A C 1
ATOM 1649 O O . GLN A 1 211 ? 0.744 -21.484 5.227 1 94.12 211 GLN A O 1
ATOM 1654 N N . SER A 1 212 ? 0.65 -20.688 3.125 1 93.94 212 SER A N 1
ATOM 1655 C CA . SER A 1 212 ? 1.007 -21.953 2.5 1 93.94 212 SER A CA 1
ATOM 1656 C C . SER A 1 212 ? 1.447 -21.75 1.055 1 93.94 212 SER A C 1
ATOM 1658 O O . SER A 1 212 ? 1.219 -20.688 0.47 1 93.94 212 SER A O 1
ATOM 1660 N N . LYS A 1 213 ? 2.053 -22.859 0.577 1 92.38 213 LYS A N 1
ATOM 1661 C CA . LYS A 1 213 ? 2.463 -22.828 -0.825 1 92.38 213 LYS A CA 1
ATOM 1662 C C . LYS A 1 213 ? 1.262 -23 -1.752 1 92.38 213 LYS A C 1
ATOM 1664 O O . LYS A 1 213 ? 1.381 -22.828 -2.967 1 92.38 213 LYS A O 1
ATOM 1669 N N . ASP A 1 214 ? 0.151 -23.188 -1.231 1 96.38 214 ASP A N 1
ATOM 1670 C CA . ASP A 1 214 ? -1.074 -23.344 -2.012 1 96.38 214 ASP A CA 1
ATOM 1671 C C . ASP A 1 214 ? -1.419 -22.047 -2.746 1 96.38 214 ASP A C 1
ATOM 1673 O O . ASP A 1 214 ? -2.18 -22.062 -3.715 1 96.38 214 ASP A O 1
ATOM 1677 N N . ILE A 1 215 ? -0.896 -20.953 -2.279 1 95.31 215 ILE A N 1
ATOM 1678 C CA . ILE A 1 215 ? -1.201 -19.688 -2.924 1 95.31 215 ILE A CA 1
ATOM 1679 C C . ILE A 1 215 ? -0.681 -19.703 -4.359 1 95.31 215 ILE A C 1
ATOM 1681 O O . ILE A 1 215 ? -1.284 -19.094 -5.25 1 95.31 215 ILE A O 1
ATOM 1685 N N . PHE A 1 216 ? 0.411 -20.422 -4.621 1 95.88 216 PHE A N 1
ATOM 1686 C CA . PHE A 1 216 ? 0.969 -20.5 -5.965 1 95.88 216 PHE A CA 1
ATOM 1687 C C . PHE A 1 216 ? 0.122 -21.391 -6.852 1 95.88 216 PHE A C 1
ATOM 1689 O O . PHE A 1 216 ? -0.123 -21.078 -8.016 1 95.88 216 PHE A O 1
ATOM 1696 N N . ALA A 1 217 ? -0.317 -22.484 -6.305 1 97.56 217 ALA A N 1
ATOM 1697 C CA . ALA A 1 217 ? -1.199 -23.391 -7.031 1 97.56 217 ALA A CA 1
ATOM 1698 C C . ALA A 1 217 ? -2.518 -22.703 -7.391 1 97.56 217 ALA A C 1
ATOM 1700 O O . ALA A 1 217 ? -2.982 -22.797 -8.531 1 97.56 217 ALA A O 1
ATOM 1701 N N . ASN A 1 218 ? -3.041 -22.016 -6.453 1 96.88 218 ASN A N 1
ATOM 1702 C CA . ASN A 1 218 ? -4.289 -21.297 -6.68 1 96.88 218 ASN A CA 1
ATOM 1703 C C . ASN A 1 218 ? -4.133 -20.234 -7.758 1 96.88 218 ASN A C 1
ATOM 1705 O O . ASN A 1 218 ? -5.035 -20.031 -8.57 1 96.88 218 ASN A O 1
ATOM 1709 N N . GLY A 1 219 ? -3.016 -19.594 -7.684 1 97.19 219 GLY A N 1
ATOM 1710 C CA . GLY A 1 219 ? -2.736 -18.609 -8.727 1 97.19 219 GLY A CA 1
ATOM 1711 C C . GLY A 1 219 ? -2.721 -19.203 -10.117 1 97.19 219 GLY A C 1
ATOM 1712 O O . GLY A 1 219 ? -3.27 -18.625 -11.055 1 97.19 219 GLY A O 1
ATOM 1713 N N . ALA A 1 220 ? -2.15 -20.344 -10.227 1 98.12 220 ALA A N 1
ATOM 1714 C CA . ALA A 1 220 ? -2.074 -21.031 -11.516 1 98.12 220 ALA A CA 1
ATOM 1715 C C . ALA A 1 220 ? -3.457 -21.484 -11.984 1 98.12 220 ALA A C 1
ATOM 1717 O O . ALA A 1 220 ? -3.793 -21.344 -13.156 1 98.12 220 ALA A O 1
ATOM 1718 N N . ILE A 1 221 ? -4.238 -22 -11.086 1 98.25 221 ILE A N 1
ATOM 1719 C CA . ILE A 1 221 ? -5.582 -22.469 -11.414 1 98.25 221 ILE A CA 1
ATOM 1720 C C . ILE A 1 221 ? -6.445 -21.281 -11.859 1 98.25 221 ILE A C 1
ATOM 1722 O O . ILE A 1 221 ? -7.148 -21.375 -12.867 1 98.25 221 ILE A O 1
ATOM 1726 N N . GLN A 1 222 ? -6.34 -20.188 -11.141 1 96.88 222 GLN A N 1
ATOM 1727 C CA . GLN A 1 222 ? -7.109 -19 -11.492 1 96.88 222 GLN A CA 1
ATOM 1728 C C . GLN A 1 222 ? -6.707 -18.469 -12.867 1 96.88 222 GLN A C 1
ATOM 1730 O O . GLN A 1 222 ? -7.562 -18.078 -13.664 1 96.88 222 GLN A O 1
ATOM 1735 N N . ALA A 1 223 ? -5.434 -18.438 -13.078 1 98 223 ALA A N 1
ATOM 1736 C CA . ALA A 1 223 ? -4.941 -18.031 -14.391 1 98 223 ALA A CA 1
ATOM 1737 C C . ALA A 1 223 ? -5.496 -18.922 -15.492 1 98 223 ALA A C 1
ATOM 1739 O O . ALA A 1 223 ? -5.934 -18.438 -16.531 1 98 223 ALA A O 1
ATOM 1740 N N . ALA A 1 224 ? -5.523 -20.203 -15.234 1 98.62 224 ALA A N 1
ATOM 1741 C CA . ALA A 1 224 ? -6.027 -21.172 -16.203 1 98.62 224 ALA A CA 1
ATOM 1742 C C . ALA A 1 224 ? -7.512 -20.953 -16.484 1 98.62 224 ALA A C 1
ATOM 1744 O O . ALA A 1 224 ? -7.938 -20.938 -17.641 1 98.62 224 ALA A O 1
ATOM 1745 N N . GLU A 1 225 ? -8.273 -20.719 -15.461 1 98.25 225 GLU A N 1
ATOM 1746 C CA . GLU A 1 225 ? -9.711 -20.484 -15.57 1 98.25 225 GLU A CA 1
ATOM 1747 C C . GLU A 1 225 ? -10.016 -19.312 -16.484 1 98.25 225 GLU A C 1
ATOM 1749 O O . GLU A 1 225 ? -10.992 -19.344 -17.25 1 98.25 225 GLU A O 1
ATOM 1754 N N . ARG A 1 226 ? -9.234 -18.297 -16.422 1 97.75 226 ARG A N 1
ATOM 1755 C CA . ARG A 1 226 ? -9.438 -17.109 -17.25 1 97.75 226 ARG A CA 1
ATOM 1756 C C . ARG A 1 226 ? -8.883 -17.312 -18.656 1 97.75 226 ARG A C 1
ATOM 1758 O O . ARG A 1 226 ? -9.5 -16.891 -19.641 1 97.75 226 ARG A O 1
ATOM 1765 N N . LEU A 1 227 ? -7.789 -18 -18.719 1 98.56 227 LEU A N 1
ATOM 1766 C CA . LEU A 1 227 ? -7.035 -18.156 -19.953 1 98.56 227 LEU A CA 1
ATOM 1767 C C . LEU A 1 227 ? -7.84 -18.938 -20.984 1 98.56 227 LEU A C 1
ATOM 1769 O O . LEU A 1 227 ? -7.789 -18.625 -22.188 1 98.56 227 LEU A O 1
ATOM 1773 N N . VAL A 1 228 ? -8.625 -19.875 -20.594 1 97.94 228 VAL A N 1
ATOM 1774 C CA . VAL A 1 228 ? -9.344 -20.797 -21.484 1 97.94 228 VAL A CA 1
ATOM 1775 C C . VAL A 1 228 ? -10.359 -20.016 -22.312 1 97.94 228 VAL A C 1
ATOM 1777 O O . VAL A 1 228 ? -10.805 -20.469 -23.359 1 97.94 228 VAL A O 1
ATOM 1780 N N . ASN A 1 229 ? -10.688 -18.812 -21.906 1 97.25 229 ASN A N 1
ATOM 1781 C CA . ASN A 1 229 ? -11.695 -18 -22.578 1 97.25 229 ASN A CA 1
ATOM 1782 C C . ASN A 1 229 ? -11.062 -16.812 -23.297 1 97.25 229 ASN A C 1
ATOM 1784 O O . ASN A 1 229 ? -11.766 -15.906 -23.75 1 97.25 229 ASN A O 1
ATOM 1788 N N . LYS A 1 230 ? -9.805 -16.828 -23.453 1 98 230 LYS A N 1
ATOM 1789 C CA . LYS A 1 230 ? -9.094 -15.703 -24.062 1 98 230 LYS A CA 1
ATOM 1790 C C . LYS A 1 230 ? -8.695 -16.031 -25.5 1 98 230 LYS A C 1
ATOM 1792 O O . LYS A 1 230 ? -8.492 -17.188 -25.844 1 98 230 LYS A O 1
ATOM 1797 N N . PRO A 1 231 ? -8.625 -15 -26.359 1 98.06 231 PRO A N 1
ATOM 1798 C CA . PRO A 1 231 ? -8.055 -15.219 -27.688 1 98.06 231 PRO A CA 1
ATOM 1799 C C . PRO A 1 231 ? -6.559 -15.516 -27.641 1 98.06 231 PRO A C 1
ATOM 1801 O O . PRO A 1 231 ? -5.938 -15.414 -26.594 1 98.06 231 PRO A O 1
ATOM 1804 N N . ASN A 1 232 ? -6.062 -15.969 -28.828 1 98.56 232 ASN A N 1
ATOM 1805 C CA . ASN A 1 232 ? -4.621 -16.172 -28.922 1 98.56 232 ASN A CA 1
ATOM 1806 C C . ASN A 1 232 ? -3.852 -14.945 -28.438 1 98.56 232 ASN A C 1
ATOM 1808 O O . ASN A 1 232 ? -4.238 -13.812 -28.734 1 98.56 232 ASN A O 1
ATOM 1812 N N . GLY A 1 233 ? -2.822 -15.18 -27.641 1 98.5 233 GLY A N 1
ATOM 1813 C CA . GLY A 1 233 ? -2.041 -14.07 -27.141 1 98.5 233 GLY A CA 1
ATOM 1814 C C . GLY A 1 233 ? -1.148 -14.453 -25.969 1 98.5 233 GLY A C 1
ATOM 1815 O O . GLY A 1 233 ? -1.253 -15.562 -25.438 1 98.5 233 GLY A O 1
ATOM 1816 N N . PHE A 1 234 ? -0.217 -13.602 -25.641 1 98.44 234 PHE A N 1
ATOM 1817 C CA . PHE A 1 234 ? 0.686 -13.742 -24.5 1 98.44 234 PHE A CA 1
ATOM 1818 C C . PHE A 1 234 ? 0.145 -12.992 -23.281 1 98.44 234 PHE A C 1
ATOM 1820 O O . PHE A 1 234 ? 0.05 -11.766 -23.297 1 98.44 234 PHE A O 1
ATOM 1827 N N . TYR A 1 235 ? -0.143 -13.711 -22.219 1 98.44 235 TYR A N 1
ATOM 1828 C CA . TYR A 1 235 ? -0.801 -13.133 -21.062 1 98.44 235 TYR A CA 1
ATOM 1829 C C . TYR A 1 235 ? 0.087 -13.234 -19.828 1 98.44 235 TYR A C 1
ATOM 1831 O O . TYR A 1 235 ? 0.91 -14.148 -19.719 1 98.44 235 TYR A O 1
ATOM 1839 N N . THR A 1 236 ? -0.029 -12.273 -18.984 1 97.75 236 THR A N 1
ATOM 1840 C CA . THR A 1 236 ? 0.515 -12.188 -17.625 1 97.75 236 THR A CA 1
ATOM 1841 C C . THR A 1 236 ? -0.553 -11.727 -16.641 1 97.75 236 THR A C 1
ATOM 1843 O O . THR A 1 236 ? -1.708 -11.516 -17.016 1 97.75 236 THR A O 1
ATOM 1846 N N . PHE A 1 237 ? -0.18 -11.539 -15.438 1 96.56 237 PHE A N 1
ATOM 1847 C CA . PHE A 1 237 ? -1.145 -11.023 -14.477 1 96.56 237 PHE A CA 1
ATOM 1848 C C . PHE A 1 237 ? -1.586 -9.617 -14.844 1 96.56 237 PHE A C 1
ATOM 1850 O O . PHE A 1 237 ? -2.65 -9.156 -14.422 1 96.56 237 PHE A O 1
ATOM 1857 N N . ASP A 1 238 ? -0.826 -8.969 -15.75 1 95.25 238 ASP A N 1
ATOM 1858 C CA . ASP A 1 238 ? -1.091 -7.574 -16.094 1 95.25 238 ASP A CA 1
ATOM 1859 C C . ASP A 1 238 ? -2.201 -7.469 -17.141 1 95.25 238 ASP A C 1
ATOM 1861 O O . ASP A 1 238 ? -2.885 -6.445 -17.219 1 95.25 238 ASP A O 1
ATOM 1865 N N . ASN A 1 239 ? -2.342 -8.492 -17.922 1 95.62 239 ASN A N 1
ATOM 1866 C CA . ASN A 1 239 ? -3.232 -8.32 -19.062 1 95.62 239 ASN A CA 1
ATOM 1867 C C . ASN A 1 239 ? -4.195 -9.492 -19.188 1 95.62 239 ASN A C 1
ATOM 1869 O O . ASN A 1 239 ? -4.945 -9.578 -20.172 1 95.62 239 ASN A O 1
ATOM 1873 N N . LEU A 1 240 ? -4.188 -10.375 -18.234 1 94 240 LEU A N 1
ATOM 1874 C CA . LEU A 1 240 ? -5.078 -11.531 -18.312 1 94 240 LEU A CA 1
ATOM 1875 C C . LEU A 1 240 ? -6.52 -11.125 -18.031 1 94 240 LEU A C 1
ATOM 1877 O O . LEU A 1 240 ? -6.801 -10.484 -17.016 1 94 240 LEU A O 1
ATOM 1881 N N . MET B 1 1 ? 11.172 31.328 5.355 1 97.5 1 MET B N 1
ATOM 1882 C CA . MET B 1 1 ? 9.938 32.094 5.129 1 97.5 1 MET B CA 1
ATOM 1883 C C . MET B 1 1 ? 9.461 32.75 6.418 1 97.5 1 MET B C 1
ATOM 1885 O O . MET B 1 1 ? 9.906 32.375 7.508 1 97.5 1 MET B O 1
ATOM 1889 N N . LYS B 1 2 ? 8.734 33.781 6.207 1 98.62 2 LYS B N 1
ATOM 1890 C CA . LYS B 1 2 ? 8.062 34.438 7.316 1 98.62 2 LYS B CA 1
ATOM 1891 C C . LYS B 1 2 ? 6.613 34 7.441 1 98.62 2 LYS B C 1
ATOM 1893 O O . LYS B 1 2 ? 5.836 34.094 6.492 1 98.62 2 LYS B O 1
ATOM 1898 N N . ILE B 1 3 ? 6.242 33.5 8.695 1 98.75 3 ILE B N 1
ATOM 1899 C CA . ILE B 1 3 ? 4.977 32.781 8.844 1 98.75 3 ILE B CA 1
ATOM 1900 C C . ILE B 1 3 ? 4.078 33.531 9.828 1 98.75 3 ILE B C 1
ATOM 1902 O O . ILE B 1 3 ? 4.523 33.906 10.914 1 98.75 3 ILE B O 1
ATOM 1906 N N . LEU B 1 4 ? 2.857 33.781 9.453 1 98.75 4 LEU B N 1
ATOM 1907 C CA . LEU B 1 4 ? 1.796 34.188 10.352 1 98.75 4 LEU B CA 1
ATOM 1908 C C . LEU B 1 4 ? 0.968 33 10.82 1 98.75 4 LEU B C 1
ATOM 1910 O O . LEU B 1 4 ? 0.502 32.219 10 1 98.75 4 LEU B O 1
ATOM 1914 N N . LEU B 1 5 ? 0.789 32.844 12.109 1 98.56 5 LEU B N 1
ATOM 1915 C CA . LEU B 1 5 ? -0.006 31.75 12.641 1 98.56 5 LEU B CA 1
ATOM 1916 C C . LEU B 1 5 ? -1.388 32.25 13.07 1 98.56 5 LEU B C 1
ATOM 1918 O O . LEU B 1 5 ? -1.508 33.25 13.773 1 98.56 5 LEU B O 1
ATOM 1922 N N . ILE B 1 6 ? -2.361 31.562 12.547 1 98.12 6 ILE B N 1
ATOM 1923 C CA . ILE B 1 6 ? -3.73 31.828 12.977 1 98.12 6 ILE B CA 1
ATOM 1924 C C . ILE B 1 6 ? -4.16 30.797 14.008 1 98.12 6 ILE B C 1
ATOM 1926 O O . ILE B 1 6 ? -4.367 29.625 13.672 1 98.12 6 ILE B O 1
ATOM 1930 N N . GLY B 1 7 ? -4.379 31.219 15.172 1 96.38 7 GLY B N 1
ATOM 1931 C CA . GLY B 1 7 ? -4.48 30.328 16.328 1 96.38 7 GLY B CA 1
ATOM 1932 C C . GLY B 1 7 ? -3.133 29.953 16.906 1 96.38 7 GLY B C 1
ATOM 1933 O O . GLY B 1 7 ? -2.148 29.812 16.188 1 96.38 7 GLY B O 1
ATOM 1934 N N . TYR B 1 8 ? -3.09 29.75 18.25 1 96.5 8 TYR B N 1
ATOM 1935 C CA . TYR B 1 8 ? -1.842 29.344 18.891 1 96.5 8 TYR B CA 1
ATOM 1936 C C . TYR B 1 8 ? -2.09 28.297 19.969 1 96.5 8 TYR B C 1
ATOM 1938 O O . TYR B 1 8 ? -1.624 28.438 21.109 1 96.5 8 TYR B O 1
ATOM 1946 N N . GLY B 1 9 ? -2.932 27.391 19.562 1 93.88 9 GLY B N 1
ATOM 1947 C CA . GLY B 1 9 ? -3.119 26.219 20.422 1 93.88 9 GLY B CA 1
ATOM 1948 C C . GLY B 1 9 ? -1.994 25.219 20.297 1 93.88 9 GLY B C 1
ATOM 1949 O O . GLY B 1 9 ? -0.883 25.562 19.891 1 93.88 9 GLY B O 1
ATOM 1950 N N . ALA B 1 10 ? -2.215 24 20.719 1 92.81 10 ALA B N 1
ATOM 1951 C CA . ALA B 1 10 ? -1.215 22.938 20.781 1 92.81 10 ALA B CA 1
ATOM 1952 C C . ALA B 1 10 ? -0.544 22.734 19.422 1 92.81 10 ALA B C 1
ATOM 1954 O O . ALA B 1 10 ? 0.681 22.625 19.344 1 92.81 10 ALA B O 1
ATOM 1955 N N . MET B 1 11 ? -1.322 22.734 18.391 1 94.75 11 MET B N 1
ATOM 1956 C CA . MET B 1 11 ? -0.785 22.438 17.062 1 94.75 11 MET B CA 1
ATOM 1957 C C . MET B 1 11 ? 0.121 23.562 16.578 1 94.75 11 MET B C 1
ATOM 1959 O O . MET B 1 11 ? 1.245 23.312 16.141 1 94.75 11 MET B O 1
ATOM 1963 N N . ASN B 1 12 ? -0.315 24.797 16.641 1 97.06 12 ASN B N 1
ATOM 1964 C CA . ASN B 1 12 ? 0.499 25.891 16.125 1 97.06 12 ASN B CA 1
ATOM 1965 C C . ASN B 1 12 ? 1.716 26.156 17.016 1 97.06 12 ASN B C 1
ATOM 1967 O O . ASN B 1 12 ? 2.686 26.766 16.578 1 97.06 12 ASN B O 1
ATOM 1971 N N . GLN B 1 13 ? 1.637 25.719 18.234 1 97.19 13 GLN B N 1
ATOM 1972 C CA . GLN B 1 13 ? 2.857 25.719 19.031 1 97.19 13 GLN B CA 1
ATOM 1973 C C . GLN B 1 13 ? 3.898 24.766 18.453 1 97.19 13 GLN B C 1
ATOM 1975 O O . GLN B 1 13 ? 5.086 25.094 18.406 1 97.19 13 GLN B O 1
ATOM 1980 N N . ARG B 1 14 ? 3.424 23.641 18.031 1 97.06 14 ARG B N 1
ATOM 1981 C CA . ARG B 1 14 ? 4.309 22.688 17.375 1 97.06 14 ARG B CA 1
ATOM 1982 C C . ARG B 1 14 ? 4.812 23.234 16.047 1 97.06 14 ARG B C 1
ATOM 1984 O O . ARG B 1 14 ? 5.996 23.094 15.719 1 97.06 14 ARG B O 1
ATOM 1991 N N . VAL B 1 15 ? 3.922 23.875 15.297 1 98.31 15 VAL B N 1
ATOM 1992 C CA . VAL B 1 15 ? 4.305 24.469 14.023 1 98.31 15 VAL B CA 1
ATOM 1993 C C . VAL B 1 15 ? 5.398 25.5 14.242 1 98.31 15 VAL B C 1
ATOM 1995 O O . VAL B 1 15 ? 6.41 25.516 13.539 1 98.31 15 VAL B O 1
ATOM 1998 N N . ALA B 1 16 ? 5.168 26.344 15.242 1 98.38 16 ALA B N 1
ATOM 1999 C CA . ALA B 1 16 ? 6.145 27.406 15.531 1 98.38 16 ALA B CA 1
ATOM 2000 C C . ALA B 1 16 ? 7.512 26.797 15.852 1 98.38 16 ALA B C 1
ATOM 2002 O O . ALA B 1 16 ? 8.523 27.203 15.266 1 98.38 16 ALA B O 1
ATOM 2003 N N . ARG B 1 17 ? 7.52 25.859 16.719 1 98 17 ARG B N 1
ATOM 2004 C CA . ARG B 1 17 ? 8.766 25.219 17.125 1 98 17 ARG B CA 1
ATOM 2005 C C . ARG B 1 17 ? 9.484 24.594 15.938 1 98 17 ARG B C 1
ATOM 2007 O O . ARG B 1 17 ? 10.664 24.875 15.695 1 98 17 ARG B O 1
ATOM 2014 N N . LEU B 1 18 ? 8.781 23.797 15.219 1 97.94 18 LEU B N 1
ATOM 2015 C CA . LEU B 1 18 ? 9.375 23.062 14.102 1 97.94 18 LEU B CA 1
ATOM 2016 C C . LEU B 1 18 ? 9.781 24 12.977 1 97.94 18 LEU B C 1
ATOM 2018 O O . LEU B 1 18 ? 10.812 23.797 12.336 1 97.94 18 LEU B O 1
ATOM 2022 N N . ALA B 1 19 ? 8.984 25.016 12.703 1 98.5 19 ALA B N 1
ATOM 2023 C CA . ALA B 1 19 ? 9.305 26 11.68 1 98.5 19 ALA B CA 1
ATOM 2024 C C . ALA B 1 19 ? 10.609 26.734 12.008 1 98.5 19 ALA B C 1
ATOM 2026 O O . ALA B 1 19 ? 11.477 26.891 11.148 1 98.5 19 ALA B O 1
ATOM 2027 N N . GLU B 1 20 ? 10.719 27.141 13.203 1 98.44 20 GLU B N 1
ATOM 2028 C CA . GLU B 1 20 ? 11.922 27.844 13.625 1 98.44 20 GLU B CA 1
ATOM 2029 C C . GLU B 1 20 ? 13.148 26.938 13.562 1 98.44 20 GLU B C 1
ATOM 2031 O O . GLU B 1 20 ? 14.234 27.375 13.172 1 98.44 20 GLU B O 1
ATOM 2036 N N . GLU B 1 21 ? 12.977 25.703 13.93 1 97.5 21 GLU B N 1
ATOM 2037 C CA . GLU B 1 21 ? 14.055 24.734 13.828 1 97.5 21 GLU B CA 1
ATOM 2038 C C . GLU B 1 21 ? 14.531 24.578 12.383 1 97.5 21 GLU B C 1
ATOM 2040 O O . GLU B 1 21 ? 15.703 24.297 12.133 1 97.5 21 GLU B O 1
ATOM 2045 N N . LYS B 1 22 ? 13.633 24.828 11.461 1 97.38 22 LYS B N 1
ATOM 2046 C CA . LYS B 1 22 ? 13.945 24.688 10.039 1 97.38 22 LYS B CA 1
ATOM 2047 C C . LYS B 1 22 ? 14.453 26 9.461 1 97.38 22 LYS B C 1
ATOM 2049 O O . LYS B 1 22 ? 14.695 26.094 8.258 1 97.38 22 LYS B O 1
ATOM 2054 N N . GLY B 1 23 ? 14.477 26.984 10.242 1 98 23 GLY B N 1
ATOM 2055 C CA . GLY B 1 23 ? 15.062 28.25 9.805 1 98 23 GLY B CA 1
ATOM 2056 C C . GLY B 1 23 ? 14.023 29.281 9.391 1 98 23 GLY B C 1
ATOM 2057 O O . GLY B 1 23 ? 14.375 30.344 8.867 1 98 23 GLY B O 1
ATOM 2058 N N . HIS B 1 24 ? 12.773 28.984 9.617 1 98.56 24 HIS B N 1
ATOM 2059 C CA . HIS B 1 24 ? 11.727 29.953 9.32 1 98.56 24 HIS B CA 1
ATOM 2060 C C . HIS B 1 24 ? 11.516 30.922 10.484 1 98.56 24 HIS B C 1
ATOM 2062 O O . HIS B 1 24 ? 12.078 30.719 11.562 1 98.56 24 HIS B O 1
ATOM 2068 N N . GLU B 1 25 ? 10.758 31.984 10.18 1 98.25 25 GLU B N 1
ATOM 2069 C CA . GLU B 1 25 ? 10.477 33 11.203 1 98.25 25 GLU B CA 1
ATOM 2070 C C . GLU B 1 25 ? 8.977 33.125 11.438 1 98.25 25 GLU B C 1
ATOM 2072 O O . GLU B 1 25 ? 8.195 33.188 10.484 1 98.25 25 GLU B O 1
ATOM 2077 N N . ILE B 1 26 ? 8.594 33.188 12.719 1 98.38 26 ILE B N 1
ATOM 2078 C CA . ILE B 1 26 ? 7.211 33.5 13.07 1 98.38 26 ILE B CA 1
ATOM 2079 C C . ILE B 1 26 ? 7.062 35 13.258 1 98.38 26 ILE B C 1
ATOM 2081 O O . ILE B 1 26 ? 7.594 35.594 14.219 1 98.38 26 ILE B O 1
ATOM 2085 N N . VAL B 1 27 ? 6.312 35.625 12.406 1 98 27 VAL B N 1
ATOM 2086 C CA . VAL B 1 27 ? 6.27 37.094 12.422 1 98 27 VAL B CA 1
ATOM 2087 C C . VAL B 1 27 ? 5.098 37.562 13.273 1 98 27 VAL B C 1
ATOM 2089 O O . VAL B 1 27 ? 5.02 38.75 13.641 1 98 27 VAL B O 1
ATOM 2092 N N . GLY B 1 28 ? 4.172 36.625 13.57 1 97.38 28 GLY B N 1
ATOM 2093 C CA . GLY B 1 28 ? 3.045 37 14.406 1 97.38 28 GLY B CA 1
ATOM 2094 C C . GLY B 1 28 ? 2.023 35.906 14.555 1 97.38 28 GLY B C 1
ATOM 2095 O O . GLY B 1 28 ? 2.129 34.844 13.898 1 97.38 28 GLY B O 1
ATOM 2096 N N . VAL B 1 29 ? 1.075 36.125 15.5 1 97.75 29 VAL B N 1
ATOM 2097 C CA . VAL B 1 29 ? -0.015 35.188 15.773 1 97.75 29 VAL B CA 1
ATOM 2098 C C . VAL B 1 29 ? -1.334 35.969 15.875 1 97.75 29 VAL B C 1
ATOM 2100 O O . VAL B 1 29 ? -1.355 37.125 16.281 1 97.75 29 VAL B O 1
ATOM 2103 N N . ILE B 1 30 ? -2.307 35.344 15.406 1 97.44 30 ILE B N 1
ATOM 2104 C CA . ILE B 1 30 ? -3.656 35.844 15.625 1 97.44 30 ILE B CA 1
ATOM 2105 C C . ILE B 1 30 ? -4.445 34.875 16.484 1 97.44 30 ILE B C 1
ATOM 2107 O O . ILE B 1 30 ? -4.582 33.688 16.141 1 97.44 30 ILE B O 1
ATOM 2111 N N . GLU B 1 31 ? -4.949 35.281 17.578 1 95.31 31 GLU B N 1
ATOM 2112 C CA . GLU B 1 31 ? -5.762 34.469 18.484 1 95.31 31 GLU B CA 1
ATOM 2113 C C . GLU B 1 31 ? -7.059 35.188 18.844 1 95.31 31 GLU B C 1
ATOM 2115 O O . GLU B 1 31 ? -7.156 36.406 18.688 1 95.31 31 GLU B O 1
ATOM 2120 N N . ASN B 1 32 ? -8.094 34.438 19.297 1 89.25 32 ASN B N 1
ATOM 2121 C CA . ASN B 1 32 ? -9.336 35.031 19.75 1 89.25 32 ASN B CA 1
ATOM 2122 C C . ASN B 1 32 ? -9.094 36 20.922 1 89.25 32 ASN B C 1
ATOM 2124 O O . ASN B 1 32 ? -9.609 37.094 20.938 1 89.25 32 ASN B O 1
ATOM 2128 N N . THR B 1 33 ? -8.383 35.406 21.953 1 87.62 33 THR B N 1
ATOM 2129 C CA . THR B 1 33 ? -7.992 36.188 23.125 1 87.62 33 THR B CA 1
ATOM 2130 C C . THR B 1 33 ? -6.477 36.188 23.297 1 87.62 33 THR B C 1
ATOM 2132 O O . THR B 1 33 ? -5.879 35.125 23.516 1 87.62 33 THR B O 1
ATOM 2135 N N . PRO B 1 34 ? -5.934 37.375 23.125 1 84.56 34 PRO B N 1
ATOM 2136 C CA . PRO B 1 34 ? -4.477 37.406 23.297 1 84.56 34 PRO B CA 1
ATOM 2137 C C . PRO B 1 34 ? -4.02 36.844 24.641 1 84.56 34 PRO B C 1
ATOM 2139 O O . PRO B 1 34 ? -4.684 37 25.656 1 84.56 34 PRO B O 1
ATOM 2142 N N . LYS B 1 35 ? -3.098 35.969 24.594 1 87.81 35 LYS B N 1
ATOM 2143 C CA . LYS B 1 35 ? -2.502 35.344 25.781 1 87.81 35 LYS B CA 1
ATOM 2144 C C . LYS B 1 35 ? -1.112 35.938 26.047 1 87.81 35 LYS B C 1
ATOM 2146 O O . LYS B 1 35 ? -0.298 36.062 25.125 1 87.81 35 LYS B O 1
ATOM 2151 N N . ALA B 1 36 ? -0.847 36.312 27.172 1 87.31 36 ALA B N 1
ATOM 2152 C CA . ALA B 1 36 ? 0.454 36.844 27.562 1 87.31 36 ALA B CA 1
ATOM 2153 C C . ALA B 1 36 ? 1.557 35.812 27.375 1 87.31 36 ALA B C 1
ATOM 2155 O O . ALA B 1 36 ? 2.717 36.156 27.156 1 87.31 36 ALA B O 1
ATOM 2156 N N . THR B 1 37 ? 1.194 34.531 27.391 1 88.94 37 THR B N 1
ATOM 2157 C CA . THR B 1 37 ? 2.164 33.469 27.312 1 88.94 37 THR B CA 1
ATOM 2158 C C . THR B 1 37 ? 2.598 33.219 25.875 1 88.94 37 THR B C 1
ATOM 2160 O O . THR B 1 37 ? 3.596 32.531 25.625 1 88.94 37 THR B O 1
ATOM 2163 N N . THR B 1 38 ? 1.872 33.812 24.938 1 92.81 38 THR B N 1
ATOM 2164 C CA . THR B 1 38 ? 2.26 33.656 23.547 1 92.81 38 THR B CA 1
ATOM 2165 C C . THR B 1 38 ? 3.518 34.469 23.234 1 92.81 38 THR B C 1
ATOM 2167 O O . THR B 1 38 ? 3.541 35.688 23.438 1 92.81 38 THR B O 1
ATOM 2170 N N . PRO B 1 39 ? 4.578 33.844 22.75 1 94.94 39 PRO B N 1
ATOM 2171 C CA . PRO B 1 39 ? 5.883 34.5 22.641 1 94.94 39 PRO B CA 1
ATOM 2172 C C . PRO B 1 39 ? 6.059 35.25 21.328 1 94.94 39 PRO B C 1
ATOM 2174 O O . PRO B 1 39 ? 7.188 35.531 20.922 1 94.94 39 PRO B O 1
ATOM 2177 N N . TYR B 1 40 ? 5.02 35.562 20.672 1 96.5 40 TYR B N 1
ATOM 2178 C CA . TYR B 1 40 ? 5.094 36.281 19.391 1 96.5 40 TYR B CA 1
ATOM 2179 C C . TYR B 1 40 ? 4.188 37.5 19.391 1 96.5 40 TYR B C 1
ATOM 2181 O O . TYR B 1 40 ? 3.295 37.625 20.234 1 96.5 40 TYR B O 1
ATOM 2189 N N . GLN B 1 41 ? 4.531 38.438 18.406 1 95.56 41 GLN B N 1
ATOM 2190 C CA . GLN B 1 41 ? 3.66 39.594 18.234 1 95.56 41 GLN B CA 1
ATOM 2191 C C . GLN B 1 41 ? 2.23 39.188 17.922 1 95.56 41 GLN B C 1
ATOM 2193 O O . GLN B 1 41 ? 2.014 38.281 17.078 1 95.56 41 GLN B O 1
ATOM 2198 N N . GLN B 1 42 ? 1.244 39.781 18.641 1 96.31 42 GLN B N 1
ATOM 2199 C CA . GLN B 1 42 ? -0.156 39.406 18.438 1 96.31 42 GLN B CA 1
ATOM 2200 C C . GLN B 1 42 ? -0.859 40.438 17.547 1 96.31 42 GLN B C 1
ATOM 2202 O O . GLN B 1 42 ? -0.638 41.625 17.672 1 96.31 42 GLN B O 1
ATOM 2207 N N . TYR B 1 43 ? -1.552 39.938 16.641 1 96 43 TYR B N 1
ATOM 2208 C CA . TYR B 1 43 ? -2.336 40.781 15.727 1 96 43 TYR B CA 1
ATOM 2209 C C . TYR B 1 43 ? -3.814 40.406 15.797 1 96 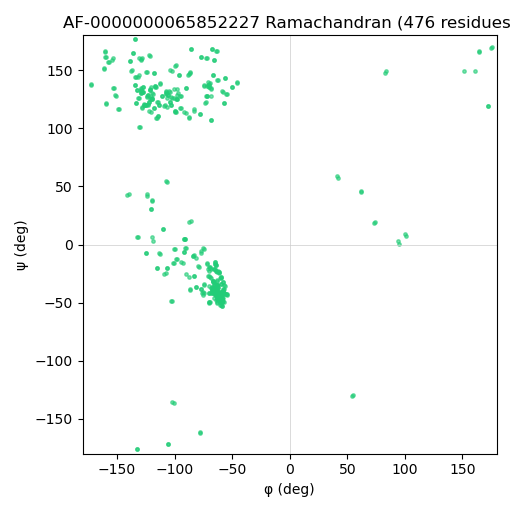43 TYR B C 1
ATOM 2211 O O . TYR B 1 43 ? -4.176 39.344 16.312 1 96 43 TYR B O 1
ATOM 2219 N N . GLN B 1 44 ? -4.672 41.344 15.273 1 94.94 44 GLN B N 1
ATOM 2220 C CA . GLN B 1 44 ? -6.105 41.062 15.242 1 94.94 44 GLN B CA 1
ATOM 2221 C C . GLN B 1 44 ? -6.586 40.812 13.812 1 94.94 44 GLN B C 1
ATOM 2223 O O . GLN B 1 44 ? -7.605 40.156 13.609 1 94.94 44 GLN B O 1
ATOM 2228 N N . HIS B 1 45 ? -5.805 41.406 12.891 1 95.75 45 HIS B N 1
ATOM 2229 C CA . HIS B 1 45 ? -6.172 41.281 11.484 1 95.75 45 HIS B CA 1
ATOM 2230 C C . HIS B 1 45 ? -4.977 40.844 10.633 1 95.75 45 HIS B C 1
ATOM 2232 O O . HIS B 1 45 ? -3.844 41.25 10.898 1 95.75 45 HIS B O 1
ATOM 2238 N N . ILE B 1 46 ? -5.27 40.031 9.586 1 96.31 46 ILE B N 1
ATOM 2239 C CA . ILE B 1 46 ? -4.215 39.562 8.695 1 96.31 46 ILE B CA 1
ATOM 2240 C C . ILE B 1 46 ? -3.559 40.75 7.992 1 96.31 46 ILE B C 1
ATOM 2242 O O . ILE B 1 46 ? -2.336 40.781 7.832 1 96.31 46 ILE B O 1
ATOM 2246 N N . ALA B 1 47 ? -4.355 41.75 7.652 1 92.62 47 ALA B N 1
ATOM 2247 C CA . ALA B 1 47 ? -3.902 42.906 6.887 1 92.62 47 ALA B CA 1
ATOM 2248 C C . ALA B 1 47 ? -2.861 43.688 7.668 1 92.62 47 ALA B C 1
ATOM 2250 O O . ALA B 1 47 ? -2.074 44.438 7.082 1 92.62 47 ALA B O 1
ATOM 2251 N N . ASP B 1 48 ? -2.871 43.531 8.992 1 94.69 48 ASP B N 1
ATOM 2252 C CA . ASP B 1 48 ? -1.975 44.281 9.852 1 94.69 48 ASP B CA 1
ATOM 2253 C C . ASP B 1 48 ? -0.568 43.688 9.852 1 94.69 48 ASP B C 1
ATOM 2255 O O . ASP B 1 48 ? 0.383 44.344 10.305 1 94.69 48 ASP B O 1
ATOM 2259 N N . VAL B 1 49 ? -0.476 42.469 9.445 1 93.12 49 VAL B N 1
ATOM 2260 C CA . VAL B 1 49 ? 0.805 41.781 9.469 1 93.12 49 VAL B CA 1
ATOM 2261 C C . VAL B 1 49 ? 1.615 42.125 8.227 1 93.12 49 VAL B C 1
ATOM 2263 O O . VAL B 1 49 ? 1.163 41.938 7.102 1 93.12 49 VAL B O 1
ATOM 2266 N N . LYS B 1 50 ? 2.736 42.812 8.461 1 88.69 50 LYS B N 1
ATOM 2267 C CA . LYS B 1 50 ? 3.59 43.188 7.344 1 88.69 50 LYS B CA 1
ATOM 2268 C C . LYS B 1 50 ? 4.738 42.219 7.156 1 88.69 50 LYS B C 1
ATOM 2270 O O . LYS B 1 50 ? 5.328 41.75 8.133 1 88.69 50 LYS B O 1
ATOM 2275 N N . GLY B 1 51 ? 4.895 41.781 5.934 1 92.25 51 GLY B N 1
ATOM 2276 C CA . GLY B 1 51 ? 6.098 41.031 5.586 1 92.25 51 GLY B CA 1
ATOM 2277 C C . GLY B 1 51 ? 5.93 39.531 5.691 1 92.25 51 GLY B C 1
ATOM 2278 O O . GLY B 1 51 ? 6.91 38.781 5.609 1 92.25 51 GLY B O 1
ATOM 2279 N N . ALA B 1 52 ? 4.754 39 6.012 1 97.62 52 ALA B N 1
ATOM 2280 C CA . ALA B 1 52 ? 4.535 37.562 6.062 1 97.62 52 ALA B CA 1
ATOM 2281 C C . ALA B 1 52 ? 4.527 36.969 4.66 1 97.62 52 ALA B C 1
ATOM 2283 O O . ALA B 1 52 ? 3.992 37.562 3.723 1 97.62 52 ALA B O 1
ATOM 2284 N N . ASP B 1 53 ? 5.152 35.781 4.535 1 98.44 53 ASP B N 1
ATOM 2285 C CA . ASP B 1 53 ? 5.148 35.094 3.264 1 98.44 53 ASP B CA 1
ATOM 2286 C C . ASP B 1 53 ? 3.932 34.156 3.152 1 98.44 53 ASP B C 1
ATOM 2288 O O . ASP B 1 53 ? 3.459 33.875 2.049 1 98.44 53 ASP B O 1
ATOM 2292 N N . VAL B 1 54 ? 3.422 33.719 4.32 1 98.75 54 VAL B N 1
ATOM 2293 C CA . VAL B 1 54 ? 2.338 32.719 4.344 1 98.75 54 VAL B CA 1
ATOM 2294 C C . VAL B 1 54 ? 1.659 32.75 5.711 1 98.75 54 VAL B C 1
ATOM 2296 O O . VAL B 1 54 ? 2.277 33.094 6.715 1 98.75 54 VAL B O 1
ATOM 2299 N N . ALA B 1 55 ? 0.413 32.406 5.738 1 98.69 55 ALA B N 1
ATOM 2300 C CA . ALA B 1 55 ? -0.32 32.188 6.98 1 98.69 55 ALA B CA 1
ATOM 2301 C C . ALA B 1 55 ? -0.697 30.703 7.141 1 98.69 55 ALA B C 1
ATOM 2303 O O . ALA B 1 55 ? -1.078 30.047 6.172 1 98.69 55 ALA B O 1
ATOM 2304 N N . ILE B 1 56 ? -0.574 30.156 8.336 1 98.75 56 ILE B N 1
ATOM 2305 C CA . ILE B 1 56 ? -0.961 28.781 8.656 1 98.75 56 ILE B CA 1
ATOM 2306 C C . ILE B 1 56 ? -2.025 28.797 9.758 1 98.75 56 ILE B C 1
ATOM 2308 O O . ILE B 1 56 ? -1.79 29.312 10.852 1 98.75 56 ILE B O 1
ATOM 2312 N N . ASP B 1 57 ? -3.115 28.141 9.484 1 98.5 57 ASP B N 1
ATOM 2313 C CA . ASP B 1 57 ? -4.246 28.172 10.406 1 98.5 57 ASP B CA 1
ATOM 2314 C C . ASP B 1 57 ? -4.48 26.797 11.016 1 98.5 57 ASP B C 1
ATOM 2316 O O . ASP B 1 57 ? -4.668 25.812 10.297 1 98.5 57 ASP B O 1
ATOM 2320 N N . PHE B 1 58 ? -4.402 26.672 12.305 1 96.75 58 PHE B N 1
ATOM 2321 C CA . PHE B 1 58 ? -4.879 25.547 13.102 1 96.75 58 PHE B CA 1
ATOM 2322 C C . PHE B 1 58 ? -5.844 26.016 14.18 1 96.75 58 PHE B C 1
ATOM 2324 O O . PHE B 1 58 ? -5.84 25.5 15.297 1 96.75 58 PHE B O 1
ATOM 2331 N N . SER B 1 59 ? -6.719 26.859 13.891 1 95.5 59 SER B N 1
ATOM 2332 C CA . SER B 1 59 ? -7.602 27.438 14.891 1 95.5 59 SER B CA 1
ATOM 2333 C C . SER B 1 59 ? -8.992 26.812 14.844 1 95.5 59 SER B C 1
ATOM 2335 O O . SER B 1 59 ? -9.133 25.594 14.938 1 95.5 59 SER B O 1
ATOM 2337 N N . ASN B 1 60 ? -10.023 27.578 14.914 1 93.5 60 ASN B N 1
ATOM 2338 C CA . ASN B 1 60 ? -11.422 27.172 14.828 1 93.5 60 ASN B CA 1
ATOM 2339 C C . ASN B 1 60 ? -12.227 28.125 13.938 1 93.5 60 ASN B C 1
ATOM 2341 O O . ASN B 1 60 ? -11.773 29.234 13.648 1 93.5 60 ASN B O 1
ATOM 2345 N N . PRO B 1 61 ? -13.391 27.609 13.586 1 94.06 61 PRO B N 1
ATOM 2346 C CA . PRO B 1 61 ? -14.195 28.406 12.648 1 94.06 61 PRO B CA 1
ATOM 2347 C C . PRO B 1 61 ? -14.516 29.797 13.18 1 94.06 61 PRO B C 1
ATOM 2349 O O . PRO B 1 61 ? -14.539 30.766 12.414 1 94.06 61 PRO B O 1
ATOM 2352 N N . ASN B 1 62 ? -14.664 29.938 14.43 1 94.25 62 ASN B N 1
ATOM 2353 C CA . ASN B 1 62 ? -15.039 31.219 15.016 1 94.25 62 ASN B CA 1
ATOM 2354 C C . ASN B 1 62 ? -13.945 32.281 14.844 1 94.25 62 ASN B C 1
ATOM 2356 O O . ASN B 1 62 ? -14.227 33.469 14.711 1 94.25 62 ASN B O 1
ATOM 2360 N N . LEU B 1 63 ? -12.758 31.875 14.844 1 95.69 63 LEU B N 1
ATOM 2361 C CA . LEU B 1 63 ? -11.633 32.781 14.648 1 95.69 63 LEU B CA 1
ATOM 2362 C C . LEU B 1 63 ? -11.336 32.969 13.164 1 95.69 63 LEU B C 1
ATOM 2364 O O . LEU B 1 63 ? -11.078 34.094 12.727 1 95.69 63 LEU B O 1
ATOM 2368 N N . LEU B 1 64 ? -11.445 31.922 12.391 1 96.5 64 LEU B N 1
ATOM 2369 C CA . LEU B 1 64 ? -10.961 31.906 11.016 1 96.5 64 LEU B CA 1
ATOM 2370 C C . LEU B 1 64 ? -11.898 32.688 10.102 1 96.5 64 LEU B C 1
ATOM 2372 O O . LEU B 1 64 ? -11.453 33.5 9.281 1 96.5 64 LEU B O 1
ATOM 2376 N N . PHE B 1 65 ? -13.211 32.531 10.227 1 96.38 65 PHE B N 1
ATOM 2377 C CA . PHE B 1 65 ? -14.18 33.031 9.258 1 96.38 65 PHE B CA 1
ATOM 2378 C C . PHE B 1 65 ? -14.117 34.562 9.195 1 96.38 65 PHE B C 1
ATOM 2380 O O . PHE B 1 65 ? -14.031 35.156 8.102 1 96.38 65 PHE B O 1
ATOM 2387 N N . PRO B 1 66 ? -14.156 35.25 10.359 1 96.19 66 PRO B N 1
ATOM 2388 C CA . PRO B 1 66 ? -14.047 36.688 10.281 1 96.19 66 PRO B CA 1
ATOM 2389 C C . PRO B 1 66 ? -12.773 37.156 9.578 1 96.19 66 PRO B C 1
ATOM 2391 O O . PRO B 1 66 ? -12.773 38.188 8.891 1 96.19 66 PRO B O 1
ATOM 2394 N N . LEU B 1 67 ? -11.703 36.469 9.734 1 96.75 67 LEU B N 1
ATOM 2395 C CA . LEU B 1 67 ? -10.43 36.812 9.117 1 96.75 67 LEU B CA 1
ATOM 2396 C C . LEU B 1 67 ? -10.492 36.625 7.602 1 96.75 67 LEU B C 1
ATOM 2398 O O . LEU B 1 67 ? -9.914 37.406 6.852 1 96.75 67 LEU B O 1
ATOM 2402 N N . LEU B 1 68 ? -11.18 35.594 7.172 1 96.75 68 LEU B N 1
ATOM 2403 C CA . LEU B 1 68 ? -11.266 35.281 5.75 1 96.75 68 LEU B CA 1
ATOM 2404 C C . LEU B 1 68 ? -12.094 36.344 5.012 1 96.75 68 LEU B C 1
ATOM 2406 O O . LEU B 1 68 ? -12.023 36.438 3.783 1 96.75 68 LEU B O 1
ATOM 2410 N N . ASP B 1 69 ? -12.898 37.062 5.762 1 95.44 69 ASP B N 1
ATOM 2411 C CA . ASP B 1 69 ? -13.758 38.062 5.168 1 95.44 69 ASP B CA 1
ATOM 2412 C C . ASP B 1 69 ? -13 39.375 4.969 1 95.44 69 ASP B C 1
ATOM 2414 O O . ASP B 1 69 ? -13.5 40.312 4.312 1 95.44 69 ASP B O 1
ATOM 2418 N N . GLU B 1 70 ? -11.828 39.438 5.52 1 95.06 70 GLU B N 1
ATOM 2419 C CA . GLU B 1 70 ? -11.023 40.656 5.398 1 95.06 70 GLU B CA 1
ATOM 2420 C C . GLU B 1 70 ? -10.391 40.75 4.016 1 95.06 70 GLU B C 1
ATOM 2422 O O . GLU B 1 70 ? -10.383 39.781 3.256 1 95.06 70 GLU B O 1
ATOM 2427 N N . ASP B 1 71 ? -9.977 41.969 3.682 1 94.19 71 ASP B N 1
ATOM 2428 C CA . ASP B 1 71 ? -9.211 42.188 2.457 1 94.19 71 ASP B CA 1
ATOM 2429 C C . ASP B 1 71 ? -7.719 42 2.699 1 94.19 71 ASP B C 1
ATOM 2431 O O . ASP B 1 71 ? -7.102 42.75 3.453 1 94.19 71 ASP B O 1
ATOM 2435 N N . PHE B 1 72 ? -7.191 40.938 2.158 1 95.69 72 PHE B N 1
ATOM 2436 C CA . PHE B 1 72 ? -5.766 40.656 2.277 1 95.69 72 PHE B CA 1
ATOM 2437 C C . PHE B 1 72 ? -5.289 39.781 1.112 1 95.69 72 PHE B C 1
ATOM 2439 O O . PHE B 1 72 ? -6.098 39.25 0.359 1 95.69 72 PHE B O 1
ATOM 2446 N N . HIS B 1 73 ? -4.02 39.812 0.871 1 96.12 73 HIS B N 1
ATOM 2447 C CA . HIS B 1 73 ? -3.359 38.938 -0.105 1 96.12 73 HIS B CA 1
ATOM 2448 C C . HIS B 1 73 ? -2.15 38.25 0.507 1 96.12 73 HIS B C 1
ATOM 2450 O O . HIS B 1 73 ? -1.085 38.844 0.651 1 96.12 73 HIS B O 1
ATOM 2456 N N . LEU B 1 74 ? -2.312 37 0.873 1 97.75 74 LEU B N 1
ATOM 2457 C CA . LEU B 1 74 ? -1.309 36.188 1.556 1 97.75 74 LEU B CA 1
ATOM 2458 C C . LEU B 1 74 ? -1.596 34.688 1.382 1 97.75 74 LEU B C 1
ATOM 2460 O O . LEU B 1 74 ? -2.686 34.219 1.715 1 97.75 74 LEU B O 1
ATOM 2464 N N . PRO B 1 75 ? -0.602 33.969 0.786 1 98.56 75 PRO B N 1
ATOM 2465 C CA . PRO B 1 75 ? -0.82 32.531 0.744 1 98.56 75 PRO B CA 1
ATOM 2466 C C . PRO B 1 75 ? -1.309 31.953 2.078 1 98.56 75 PRO B C 1
ATOM 2468 O O . PRO B 1 75 ? -0.848 32.375 3.139 1 98.56 75 PRO B O 1
ATOM 2471 N N . LEU B 1 76 ? -2.264 31.016 1.975 1 98.69 76 LEU B N 1
ATOM 2472 C CA . LEU B 1 76 ? -2.977 30.594 3.174 1 98.69 76 LEU B CA 1
ATOM 2473 C C . LEU B 1 76 ? -3.059 29.078 3.246 1 98.69 76 LEU B C 1
ATOM 2475 O O . LEU B 1 76 ? -3.521 28.422 2.303 1 98.69 76 LEU B O 1
ATOM 2479 N N . VAL B 1 77 ? -2.518 28.469 4.348 1 98.75 77 VAL B N 1
ATOM 2480 C CA . VAL B 1 77 ? -2.666 27.047 4.66 1 98.75 77 VAL B CA 1
ATOM 2481 C C . VAL B 1 77 ? -3.707 26.875 5.766 1 98.75 77 VAL B C 1
ATOM 2483 O O . VAL B 1 77 ? -3.541 27.391 6.871 1 98.75 77 VAL B O 1
ATOM 2486 N N . VAL B 1 78 ? -4.727 26.156 5.457 1 98.31 78 VAL B N 1
ATOM 2487 C CA . VAL B 1 78 ? -5.828 26.031 6.406 1 98.31 78 VAL B CA 1
ATOM 2488 C C . VAL B 1 78 ? -6.008 24.562 6.789 1 98.31 78 VAL B C 1
ATOM 2490 O O . VAL B 1 78 ? -6.152 23.688 5.922 1 98.31 78 VAL B O 1
ATOM 2493 N N . ALA B 1 79 ? -5.973 24.297 8.078 1 95.75 79 ALA B N 1
ATOM 2494 C CA . ALA B 1 79 ? -6.168 22.953 8.594 1 95.75 79 ALA B CA 1
ATOM 2495 C C . ALA B 1 79 ? -7.387 22.875 9.508 1 95.75 79 ALA B C 1
ATOM 2497 O O . ALA B 1 79 ? -7.617 21.859 10.172 1 95.75 79 ALA B O 1
ATOM 2498 N N . THR B 1 80 ? -8.102 23.891 9.68 1 88.69 80 THR B N 1
ATOM 2499 C CA . THR B 1 80 ? -9.305 23.953 10.508 1 88.69 80 THR B CA 1
ATOM 2500 C C . THR B 1 80 ? -10.43 23.125 9.898 1 88.69 80 THR B C 1
ATOM 2502 O O . THR B 1 80 ? -10.648 23.156 8.688 1 88.69 80 THR B O 1
ATOM 2505 N N . THR B 1 81 ? -10.875 22.266 10.961 1 81.88 81 THR B N 1
ATOM 2506 C CA . THR B 1 81 ? -11.992 21.422 10.531 1 81.88 81 THR B CA 1
ATOM 2507 C C . THR B 1 81 ? -13.297 21.906 11.141 1 81.88 81 THR B C 1
ATOM 2509 O O . THR B 1 81 ? -13.289 22.656 12.125 1 81.88 81 THR B O 1
ATOM 2512 N N . GLY B 1 82 ? -14.352 22.172 10.383 1 82.94 82 GLY B N 1
ATOM 2513 C CA . GLY B 1 82 ? -15.656 22.672 10.781 1 82.94 82 GLY B CA 1
ATOM 2514 C C . GLY B 1 82 ? -16.344 23.484 9.695 1 82.94 82 GLY B C 1
ATOM 2515 O O . GLY B 1 82 ? -15.672 24.188 8.938 1 82.94 82 GLY B O 1
ATOM 2516 N N . GLU B 1 83 ? -17.641 23.359 9.773 1 88.69 83 GLU B N 1
ATOM 2517 C CA . GLU B 1 83 ? -18.406 24.031 8.742 1 88.69 83 GLU B CA 1
ATOM 2518 C C . GLU B 1 83 ? -17.766 23.875 7.367 1 88.69 83 GLU B C 1
ATOM 2520 O O . GLU B 1 83 ? -17.578 24.844 6.641 1 88.69 83 GLU B O 1
ATOM 2525 N N . LYS B 1 84 ? -17.625 22.75 7.059 1 88.5 84 LYS B N 1
ATOM 2526 C CA . LYS B 1 84 ? -16.797 22.359 5.918 1 88.5 84 LYS B CA 1
ATOM 2527 C C . LYS B 1 84 ? -17.281 23.031 4.637 1 88.5 84 LYS B C 1
ATOM 2529 O O . LYS B 1 84 ? -16.484 23.641 3.912 1 88.5 84 LYS B O 1
ATOM 2534 N N . GLU B 1 85 ? -18.547 22.953 4.387 1 92.75 85 GLU B N 1
ATOM 2535 C CA . GLU B 1 85 ? -19.062 23.516 3.141 1 92.75 85 GLU B CA 1
ATOM 2536 C C . GLU B 1 85 ? -18.844 25.016 3.07 1 92.75 85 GLU B C 1
ATOM 2538 O O . GLU B 1 85 ? -18.359 25.531 2.055 1 92.75 85 GLU B O 1
ATOM 2543 N N . LYS B 1 86 ? -19.172 25.656 4.105 1 95.38 86 LYS B N 1
ATOM 2544 C CA . LYS B 1 86 ? -18.969 27.109 4.18 1 95.38 86 LYS B CA 1
ATOM 2545 C C . LYS B 1 86 ? -17.484 27.469 4.027 1 95.38 86 LYS B C 1
ATOM 2547 O O . LYS B 1 86 ? -17.141 28.406 3.301 1 95.38 86 LYS B O 1
ATOM 2552 N N . LEU B 1 87 ? -16.719 26.734 4.633 1 95.94 87 LEU B N 1
ATOM 2553 C CA . LEU B 1 87 ? -15.273 26.984 4.602 1 95.94 87 LEU B CA 1
ATOM 2554 C C . LEU B 1 87 ? -14.719 26.781 3.195 1 95.94 87 LEU B C 1
ATOM 2556 O O . LEU B 1 87 ? -14.008 27.641 2.68 1 95.94 87 LEU B O 1
ATOM 2560 N N . LEU B 1 88 ? -15.117 25.688 2.586 1 96 88 LEU B N 1
ATOM 2561 C CA . LEU B 1 88 ? -14.602 25.375 1.259 1 96 88 LEU B CA 1
ATOM 2562 C C . LEU B 1 88 ? -15.031 26.422 0.241 1 96 88 LEU B C 1
ATOM 2564 O O . LEU B 1 88 ? -14.258 26.797 -0.64 1 96 88 LEU B O 1
ATOM 2568 N N . ASN B 1 89 ? -16.234 26.891 0.381 1 96.75 89 ASN B N 1
ATOM 2569 C CA . ASN B 1 89 ? -16.703 27.938 -0.51 1 96.75 89 ASN B CA 1
ATOM 2570 C C . ASN B 1 89 ? -15.891 29.219 -0.352 1 96.75 89 ASN B C 1
ATOM 2572 O O . ASN B 1 89 ? -15.508 29.844 -1.344 1 96.75 89 ASN B O 1
ATOM 2576 N N . LYS B 1 90 ? -15.688 29.578 0.856 1 96.5 90 LYS B N 1
ATOM 2577 C CA . LYS B 1 90 ? -14.914 30.781 1.143 1 96.5 90 LYS B CA 1
ATOM 2578 C C . LYS B 1 90 ? -13.484 30.656 0.617 1 96.5 90 LYS B C 1
ATOM 2580 O O . LYS B 1 90 ? -12.945 31.594 0.038 1 96.5 90 LYS B O 1
ATOM 2585 N N . LEU B 1 91 ? -12.875 29.531 0.814 1 97.62 91 LEU B N 1
ATOM 2586 C CA . LEU B 1 91 ? -11.508 29.297 0.37 1 97.62 91 LEU B CA 1
ATOM 2587 C C . LEU B 1 91 ? -11.422 29.297 -1.152 1 97.62 91 LEU B C 1
ATOM 2589 O O . LEU B 1 91 ? -10.43 29.75 -1.726 1 97.62 91 LEU B O 1
ATOM 2593 N N . ASP B 1 92 ? -12.438 28.766 -1.729 1 97.75 92 ASP B N 1
ATOM 2594 C CA . ASP B 1 92 ? -12.5 28.766 -3.188 1 97.75 92 ASP B CA 1
ATOM 2595 C C . ASP B 1 92 ? -12.539 30.203 -3.725 1 97.75 92 ASP B C 1
ATOM 2597 O O . ASP B 1 92 ? -11.867 30.516 -4.707 1 97.75 92 ASP B O 1
ATOM 2601 N N . GLU B 1 93 ? -13.312 31 -3.129 1 97.56 93 GLU B N 1
ATOM 2602 C CA . GLU B 1 93 ? -13.367 32.406 -3.496 1 97.56 93 GLU B CA 1
ATOM 2603 C C . GLU B 1 93 ? -12 33.062 -3.346 1 97.56 93 GLU B C 1
ATOM 2605 O O . GLU B 1 93 ? -11.555 33.781 -4.242 1 97.56 93 GLU B O 1
ATOM 2610 N N . LEU B 1 94 ? -11.344 32.875 -2.25 1 97.94 94 LEU B N 1
ATOM 2611 C CA . LEU B 1 94 ? -10.047 33.469 -1.966 1 97.94 94 LEU B CA 1
ATOM 2612 C C . LEU B 1 94 ? -8.992 32.969 -2.945 1 97.94 94 LEU B C 1
ATOM 2614 O O . LEU B 1 94 ? -8.07 33.719 -3.303 1 97.94 94 LEU B O 1
ATOM 2618 N N . SER B 1 95 ? -9.125 31.703 -3.352 1 98.31 95 SER B N 1
ATOM 2619 C CA . SER B 1 95 ? -8.133 31.047 -4.203 1 98.31 95 SER B CA 1
ATOM 2620 C C . SER B 1 95 ? -8.047 31.719 -5.57 1 98.31 95 SER B C 1
ATOM 2622 O O . SER B 1 95 ? -7.074 31.531 -6.301 1 98.31 95 SER B O 1
ATOM 2624 N N . GLN B 1 96 ? -9.086 32.5 -5.902 1 97.88 96 GLN B N 1
ATOM 2625 C CA . GLN B 1 96 ? -9.078 33.219 -7.16 1 97.88 96 GLN B CA 1
ATOM 2626 C C . GLN B 1 96 ? -8.031 34.344 -7.137 1 97.88 96 GLN B C 1
ATOM 2628 O O . GLN B 1 96 ? -7.551 34.781 -8.188 1 97.88 96 GLN B O 1
ATOM 2633 N N . ASN B 1 97 ? -7.59 34.781 -5.973 1 97.19 97 ASN B N 1
ATOM 2634 C CA . ASN B 1 97 ? -6.734 35.969 -5.879 1 97.19 97 ASN B CA 1
ATOM 2635 C C . ASN B 1 97 ? -5.434 35.656 -5.141 1 97.19 97 ASN B C 1
ATOM 2637 O O . ASN B 1 97 ? -4.527 36.5 -5.098 1 97.19 97 ASN B O 1
ATOM 2641 N N . MET B 1 98 ? -5.32 34.469 -4.586 1 97.88 98 MET B N 1
ATOM 2642 C CA . MET B 1 98 ? -4.117 34.094 -3.863 1 97.88 98 MET B CA 1
ATOM 2643 C C . MET B 1 98 ? -4.031 32.562 -3.756 1 97.88 98 MET B C 1
ATOM 2645 O O . MET B 1 98 ? -5.035 31.859 -3.922 1 97.88 98 MET B O 1
ATOM 2649 N N . PRO B 1 99 ? -2.85 32 -3.482 1 98.62 99 PRO B N 1
ATOM 2650 C CA . PRO B 1 99 ? -2.736 30.562 -3.266 1 98.62 99 PRO B CA 1
ATOM 2651 C C . PRO B 1 99 ? -3.332 30.109 -1.933 1 98.62 99 PRO B C 1
ATOM 2653 O O . PRO B 1 99 ? -3.01 30.688 -0.888 1 98.62 99 PRO B O 1
ATOM 2656 N N . VAL B 1 100 ? -4.18 29.156 -2.01 1 98.75 100 VAL B N 1
ATOM 2657 C CA . VAL B 1 100 ? -4.82 28.625 -0.811 1 98.75 100 VAL B CA 1
ATOM 2658 C C . VAL B 1 100 ? -4.672 27.109 -0.774 1 98.75 100 VAL B C 1
ATOM 2660 O O . VAL B 1 100 ? -4.875 26.438 -1.787 1 98.75 100 VAL B O 1
ATOM 2663 N N . PHE B 1 101 ? -4.227 26.625 0.404 1 98.69 101 PHE B N 1
ATOM 2664 C CA . PHE B 1 101 ? -4.133 25.188 0.626 1 98.69 101 PHE B CA 1
ATOM 2665 C C . PHE B 1 101 ? -5.074 24.75 1.741 1 98.69 101 PHE B C 1
ATOM 2667 O O . PHE B 1 101 ? -5.141 25.391 2.791 1 98.69 101 PHE B O 1
ATOM 2674 N N . PHE B 1 102 ? -5.758 23.656 1.451 1 97.88 102 PHE B N 1
ATOM 2675 C CA . PHE B 1 102 ? -6.629 23.109 2.486 1 97.88 102 PHE B CA 1
ATOM 2676 C C . PHE B 1 102 ? -6.453 21.609 2.607 1 97.88 102 PHE B C 1
ATOM 2678 O O . PHE B 1 102 ? -6.344 20.906 1.599 1 97.88 102 PHE B O 1
ATOM 2685 N N . SER B 1 103 ? -6.41 21.172 3.816 1 96.31 103 SER B N 1
ATOM 2686 C CA . SER B 1 103 ? -6.551 19.75 4.137 1 96.31 103 SER B CA 1
ATOM 2687 C C . SER B 1 103 ? -7.113 19.547 5.539 1 96.31 103 SER B C 1
ATOM 2689 O O . SER B 1 103 ? -6.676 20.203 6.488 1 96.31 103 SER B O 1
ATOM 2691 N N . ALA B 1 104 ? -8.078 18.656 5.66 1 90.81 104 ALA B N 1
ATOM 2692 C CA . ALA B 1 104 ? -8.633 18.344 6.973 1 90.81 104 ALA B CA 1
ATOM 2693 C C . ALA B 1 104 ? -7.621 17.609 7.84 1 90.81 104 ALA B C 1
ATOM 2695 O O . ALA B 1 104 ? -7.727 17.609 9.07 1 90.81 104 ALA B O 1
ATOM 2696 N N . ASN B 1 105 ? -6.723 16.859 7.234 1 92.25 105 ASN B N 1
ATOM 2697 C CA . ASN B 1 105 ? -5.621 16.156 7.879 1 92.25 105 ASN B CA 1
ATOM 2698 C C . ASN B 1 105 ? -4.277 16.531 7.254 1 92.25 105 ASN B C 1
ATOM 2700 O O . ASN B 1 105 ? -4.035 16.25 6.082 1 92.25 105 ASN B O 1
ATOM 2704 N N . MET B 1 106 ? -3.402 17.062 8.047 1 95.88 106 MET B N 1
ATOM 2705 C CA . MET B 1 106 ? -2.189 17.672 7.504 1 95.88 106 MET B CA 1
ATOM 2706 C C . MET B 1 106 ? -1.064 16.641 7.418 1 95.88 106 MET B C 1
ATOM 2708 O O . MET B 1 106 ? 0.061 16.969 7.043 1 95.88 106 MET B O 1
ATOM 2712 N N . SER B 1 107 ? -1.351 15.398 7.738 1 95.06 107 SER B N 1
ATOM 2713 C CA . SER B 1 107 ? -0.344 14.352 7.59 1 95.06 107 SER B CA 1
ATOM 2714 C C . SER B 1 107 ? -0.21 13.922 6.133 1 95.06 107 SER B C 1
ATOM 2716 O O . SER B 1 107 ? -1.117 13.297 5.578 1 95.06 107 SER B O 1
ATOM 2718 N N . TYR B 1 108 ? 0.933 14.242 5.59 1 95.69 108 TYR B N 1
ATOM 2719 C CA . TYR B 1 108 ? 1.16 13.773 4.227 1 95.69 108 TYR B CA 1
ATOM 2720 C C . TYR B 1 108 ? 1.172 12.25 4.168 1 95.69 108 TYR B C 1
ATOM 2722 O O . TYR B 1 108 ? 0.72 11.656 3.188 1 95.69 108 TYR B O 1
ATOM 2730 N N . GLY B 1 109 ? 1.729 11.562 5.203 1 96.25 109 GLY B N 1
ATOM 2731 C CA . GLY B 1 109 ? 1.732 10.109 5.273 1 96.25 109 GLY B CA 1
ATOM 2732 C C . GLY B 1 109 ? 0.346 9.5 5.16 1 96.25 109 GLY B C 1
ATOM 2733 O O . GLY B 1 109 ? 0.148 8.523 4.434 1 96.25 109 GLY B O 1
ATOM 2734 N N . VAL B 1 110 ? -0.579 10.117 5.836 1 96.31 110 VAL B N 1
ATOM 2735 C CA . VAL B 1 110 ? -1.954 9.633 5.777 1 96.31 110 VAL B CA 1
ATOM 2736 C C . VAL B 1 110 ? -2.518 9.852 4.375 1 96.31 110 VAL B C 1
ATOM 2738 O O . VAL B 1 110 ? -3.238 9.008 3.848 1 96.31 110 VAL B O 1
ATOM 2741 N N . HIS B 1 111 ? -2.201 10.977 3.789 1 96.75 111 HIS B N 1
ATOM 2742 C CA . HIS B 1 111 ? -2.611 11.219 2.41 1 96.75 111 HIS B CA 1
ATOM 2743 C C . HIS B 1 111 ? -2.057 10.148 1.477 1 96.75 111 HIS B C 1
ATOM 2745 O O . HIS B 1 111 ? -2.797 9.57 0.677 1 96.75 111 HIS B O 1
ATOM 2751 N N . ALA B 1 112 ? -0.783 9.891 1.61 1 97.69 112 ALA B N 1
ATOM 2752 C CA . ALA B 1 112 ? -0.156 8.844 0.802 1 97.69 112 ALA B CA 1
ATOM 2753 C C . ALA B 1 112 ? -0.844 7.5 1.011 1 97.69 112 ALA B C 1
ATOM 2755 O O . ALA B 1 112 ? -1.073 6.758 0.053 1 97.69 112 ALA B O 1
ATOM 2756 N N . LEU B 1 113 ? -1.148 7.219 2.23 1 97.88 113 LEU B N 1
ATOM 2757 C CA . LEU B 1 113 ? -1.826 5.973 2.578 1 97.88 113 LEU B CA 1
ATOM 2758 C C . LEU B 1 113 ? -3.141 5.84 1.819 1 97.88 113 LEU B C 1
ATOM 2760 O O . LEU B 1 113 ? -3.469 4.762 1.32 1 97.88 113 LEU B O 1
ATOM 2764 N N . THR B 1 114 ? -3.908 6.914 1.693 1 97.81 114 THR B N 1
ATOM 2765 C CA . THR B 1 114 ? -5.188 6.867 0.996 1 97.81 114 THR B CA 1
ATOM 2766 C C . THR B 1 114 ? -4.984 6.566 -0.487 1 97.81 114 THR B C 1
ATOM 2768 O O . THR B 1 114 ? -5.766 5.832 -1.091 1 97.81 114 THR B O 1
ATOM 2771 N N . LYS B 1 115 ? -3.953 7.094 -1.066 1 98.06 115 LYS B N 1
ATOM 2772 C CA . LYS B 1 115 ? -3.654 6.848 -2.475 1 98.06 115 LYS B CA 1
ATOM 2773 C C . LYS B 1 115 ? -3.201 5.406 -2.693 1 98.06 115 LYS B C 1
ATOM 2775 O O . LYS B 1 115 ? -3.59 4.77 -3.674 1 98.06 115 LYS B O 1
ATOM 2780 N N . ILE B 1 116 ? -2.387 4.957 -1.777 1 98.44 116 ILE B N 1
ATOM 2781 C CA . ILE B 1 116 ? -1.926 3.576 -1.846 1 98.44 116 ILE B CA 1
ATOM 2782 C C . ILE B 1 116 ? -3.117 2.629 -1.725 1 98.44 116 ILE B C 1
ATOM 2784 O O . ILE B 1 116 ? -3.219 1.65 -2.469 1 98.44 116 ILE B O 1
ATOM 2788 N N . LEU B 1 117 ? -3.969 2.936 -0.779 1 98.31 117 LEU B N 1
ATOM 2789 C CA . LEU B 1 117 ? -5.176 2.137 -0.586 1 98.31 117 LEU B CA 1
ATOM 2790 C C . LEU B 1 117 ? -6.035 2.141 -1.844 1 98.31 117 LEU B C 1
ATOM 2792 O O . LEU B 1 117 ? -6.559 1.098 -2.248 1 98.31 117 LEU B O 1
ATOM 2796 N N . ALA B 1 118 ? -6.195 3.273 -2.48 1 98 118 ALA B N 1
ATOM 2797 C CA . ALA B 1 118 ? -6.988 3.393 -3.701 1 98 118 ALA B CA 1
ATOM 2798 C C . ALA B 1 118 ? -6.426 2.506 -4.809 1 98 118 ALA B C 1
ATOM 2800 O O . ALA B 1 118 ? -7.18 1.964 -5.621 1 98 118 ALA B O 1
ATOM 2801 N N . ALA B 1 119 ? -5.137 2.34 -4.859 1 97.44 119 ALA B N 1
ATOM 2802 C CA . ALA B 1 119 ? -4.492 1.457 -5.828 1 97.44 119 ALA B CA 1
ATOM 2803 C C . ALA B 1 119 ? -4.699 -0.008 -5.453 1 97.44 119 ALA B C 1
ATOM 2805 O O . ALA B 1 119 ? -4.871 -0.859 -6.328 1 97.44 119 ALA B O 1
ATOM 2806 N N . ALA B 1 120 ? -4.73 -0.31 -4.211 1 98.25 120 ALA B N 1
ATOM 2807 C CA . ALA B 1 120 ? -4.742 -1.678 -3.699 1 98.25 120 ALA B CA 1
ATOM 2808 C C . ALA B 1 120 ? -6.129 -2.301 -3.838 1 98.25 120 ALA B C 1
ATOM 2810 O O . ALA B 1 120 ? -6.258 -3.477 -4.188 1 98.25 120 ALA B O 1
ATOM 2811 N N . VAL B 1 121 ? -7.16 -1.505 -3.605 1 97.62 121 VAL B N 1
ATOM 2812 C CA . VAL B 1 121 ? -8.516 -2.021 -3.465 1 97.62 121 VAL B CA 1
ATOM 2813 C C . VAL B 1 121 ? -8.938 -2.738 -4.746 1 97.62 121 VAL B C 1
ATOM 2815 O O . VAL B 1 121 ? -9.344 -3.902 -4.707 1 97.62 121 VAL B O 1
ATOM 2818 N N . PRO B 1 122 ? -8.758 -2.145 -5.938 1 96.62 122 PRO B N 1
ATOM 2819 C CA . PRO B 1 122 ? -9.164 -2.855 -7.156 1 96.62 122 PRO B CA 1
ATOM 2820 C C . PRO B 1 122 ? -8.312 -4.098 -7.418 1 96.62 122 PRO B C 1
ATOM 2822 O O . PRO B 1 122 ? -8.805 -5.066 -8.008 1 96.62 122 PRO B O 1
ATOM 2825 N N . LEU B 1 123 ? -7.066 -4.102 -7.031 1 96.38 123 LEU B N 1
ATOM 2826 C CA . LEU B 1 123 ? -6.168 -5.23 -7.246 1 96.38 123 LEU B CA 1
ATOM 2827 C C . LEU B 1 123 ? -6.555 -6.406 -6.352 1 96.38 123 LEU B C 1
ATOM 2829 O O . LEU B 1 123 ? -6.258 -7.559 -6.676 1 96.38 123 LEU B O 1
ATOM 2833 N N . LEU B 1 124 ? -7.195 -6.094 -5.199 1 96.94 124 LEU B N 1
ATOM 2834 C CA . LEU B 1 124 ? -7.461 -7.105 -4.184 1 96.94 124 LEU B CA 1
ATOM 2835 C C . LEU B 1 124 ? -8.961 -7.246 -3.938 1 96.94 124 LEU B C 1
ATOM 2837 O O . LEU B 1 124 ? -9.391 -7.414 -2.795 1 96.94 124 LEU B O 1
ATOM 2841 N N . ASP B 1 125 ? -9.688 -7.152 -4.953 1 93.56 125 ASP B N 1
ATOM 2842 C CA . ASP B 1 125 ? -11.148 -7.117 -4.895 1 93.56 125 ASP B CA 1
ATOM 2843 C C . ASP B 1 125 ? -11.695 -8.391 -4.258 1 93.56 125 ASP B C 1
ATOM 2845 O O . ASP B 1 125 ? -12.75 -8.359 -3.609 1 93.56 125 ASP B O 1
ATOM 2849 N N . ASP B 1 126 ? -10.984 -9.523 -4.383 1 92.56 126 ASP B N 1
ATOM 2850 C CA . ASP B 1 126 ? -11.477 -10.805 -3.885 1 92.56 126 ASP B CA 1
ATOM 2851 C C . ASP B 1 126 ? -11.008 -11.055 -2.455 1 92.56 126 ASP B C 1
ATOM 2853 O O . ASP B 1 126 ? -11.234 -12.133 -1.902 1 92.56 126 ASP B O 1
ATOM 2857 N N . PHE B 1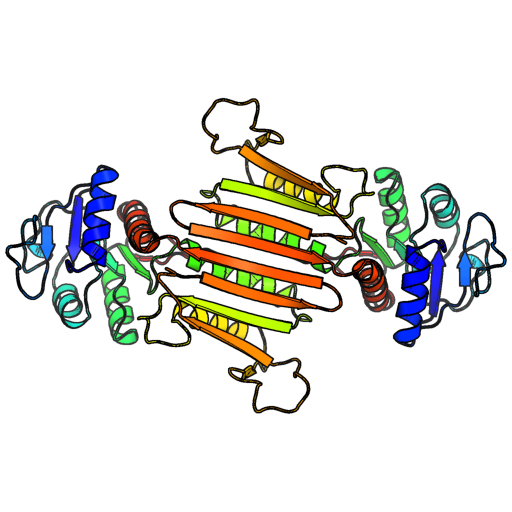 127 ? -10.336 -10.133 -1.813 1 96.19 127 PHE B N 1
ATOM 2858 C CA . PHE B 1 127 ? -9.836 -10.258 -0.451 1 96.19 127 PHE B CA 1
ATOM 2859 C C . PHE B 1 127 ? -10.805 -9.633 0.543 1 96.19 127 PHE B C 1
ATOM 2861 O O . PHE B 1 127 ? -11.445 -8.625 0.242 1 96.19 127 PHE B O 1
ATOM 2868 N N . ASP B 1 128 ? -10.898 -10.219 1.758 1 97.19 128 ASP B N 1
ATOM 2869 C CA . ASP B 1 128 ? -11.656 -9.633 2.857 1 97.19 128 ASP B CA 1
ATOM 2870 C C . ASP B 1 128 ? -10.906 -8.438 3.459 1 97.19 128 ASP B C 1
ATOM 2872 O O . ASP B 1 128 ? -9.695 -8.5 3.664 1 97.19 128 ASP B O 1
ATOM 2876 N N . ILE B 1 129 ? -11.672 -7.379 3.734 1 98.06 129 ILE B N 1
ATOM 2877 C CA . ILE B 1 129 ? -11.016 -6.168 4.219 1 98.06 129 ILE B CA 1
ATOM 2878 C C . ILE B 1 129 ? -11.383 -5.934 5.684 1 98.06 129 ILE B C 1
ATOM 2880 O O . ILE B 1 129 ? -12.555 -6.035 6.059 1 98.06 129 ILE B O 1
ATOM 2884 N N . GLU B 1 130 ? -10.391 -5.738 6.562 1 98.31 130 GLU B N 1
ATOM 2885 C CA . GLU B 1 130 ? -10.539 -5.32 7.953 1 98.31 130 GLU B CA 1
ATOM 2886 C C . GLU B 1 130 ? -9.75 -4.047 8.234 1 98.31 130 GLU B C 1
ATOM 2888 O O . GLU B 1 130 ? -8.562 -3.961 7.902 1 98.31 130 GLU B O 1
ATOM 2893 N N . LEU B 1 131 ? -10.414 -3.068 8.812 1 98.25 131 LEU B N 1
ATOM 2894 C CA . LEU B 1 131 ? -9.789 -1.809 9.195 1 98.25 131 LEU B CA 1
ATOM 2895 C C . LEU B 1 131 ? -9.594 -1.734 10.711 1 98.25 131 LEU B C 1
ATOM 2897 O O . LEU B 1 131 ? -10.531 -1.979 11.469 1 98.25 131 LEU B O 1
ATOM 2901 N N . THR B 1 132 ? -8.375 -1.426 11.141 1 98.12 132 THR B N 1
ATOM 2902 C CA . THR B 1 132 ? -8.086 -1.272 12.562 1 98.12 132 THR B CA 1
ATOM 2903 C C . THR B 1 132 ? -7.363 0.044 12.828 1 98.12 132 THR B C 1
ATOM 2905 O O . THR B 1 132 ? -6.457 0.423 12.086 1 98.12 132 THR B O 1
ATOM 2908 N N . GLU B 1 133 ? -7.781 0.756 13.828 1 97.69 133 GLU B N 1
ATOM 2909 C CA . GLU B 1 133 ? -7.035 1.91 14.32 1 97.69 133 GLU B CA 1
ATOM 2910 C C . GLU B 1 133 ? -6.73 1.776 15.805 1 97.69 133 GLU B C 1
ATOM 2912 O O . GLU B 1 133 ? -7.461 1.105 16.531 1 97.69 133 GLU B O 1
ATOM 2917 N N . ALA B 1 134 ? -5.621 2.318 16.219 1 97.31 134 ALA B N 1
ATOM 2918 C CA . ALA B 1 134 ? -5.215 2.375 17.625 1 97.31 134 ALA B CA 1
ATOM 2919 C C . ALA B 1 134 ? -4.766 3.781 18 1 97.31 134 ALA B C 1
ATOM 2921 O O . ALA B 1 134 ? -4.008 4.418 17.266 1 97.31 134 ALA B O 1
ATOM 2922 N N . HIS B 1 135 ? -5.355 4.344 19.062 1 96.38 135 HIS B N 1
ATOM 2923 C CA . HIS B 1 135 ? -4.992 5.645 19.594 1 96.38 135 HIS B CA 1
ATOM 2924 C C . HIS B 1 135 ? -4.879 5.594 21.125 1 96.38 135 HIS B C 1
ATOM 2926 O O . HIS B 1 135 ? -5.113 4.547 21.734 1 96.38 135 HIS B O 1
ATOM 2932 N N . HIS B 1 136 ? -4.488 6.691 21.719 1 95.19 136 HIS B N 1
ATOM 2933 C CA . HIS B 1 136 ? -4.344 6.832 23.172 1 95.19 136 HIS B CA 1
ATOM 2934 C C . HIS B 1 136 ? -5.684 6.668 23.875 1 95.19 136 HIS B C 1
ATOM 2936 O O . HIS B 1 136 ? -6.738 6.754 23.234 1 95.19 136 HIS B O 1
ATOM 2942 N N . ASN B 1 137 ? -5.641 6.496 25.188 1 95.25 137 ASN B N 1
ATOM 2943 C CA . ASN B 1 137 ? -6.812 6.129 25.984 1 95.25 137 ASN B CA 1
ATOM 2944 C C . ASN B 1 137 ? -7.73 7.324 26.203 1 95.25 137 ASN B C 1
ATOM 2946 O O . ASN B 1 137 ? -8.836 7.172 26.75 1 95.25 137 ASN B O 1
ATOM 2950 N N . LYS B 1 138 ? -7.379 8.492 25.844 1 92.31 138 LYS B N 1
ATOM 2951 C CA . LYS B 1 138 ? -8.188 9.695 26.047 1 92.31 138 LYS B CA 1
ATOM 2952 C C . LYS B 1 138 ? -8.961 10.055 24.781 1 92.31 138 LYS B C 1
ATOM 2954 O O . LYS B 1 138 ? -9.789 10.977 24.797 1 92.31 138 LYS B O 1
ATOM 2959 N N . LYS B 1 139 ? -8.617 9.438 23.719 1 90.81 139 LYS B N 1
ATOM 2960 C CA . LYS B 1 139 ? -9.328 9.766 22.484 1 90.81 139 LYS B CA 1
ATOM 2961 C C . LYS B 1 139 ? -10.805 9.414 22.578 1 90.81 139 LYS B C 1
ATOM 2963 O O . LYS B 1 139 ? -11.164 8.305 23 1 90.81 139 LYS B O 1
ATOM 2968 N N . VAL B 1 140 ? -11.664 10.25 22.016 1 88.38 140 VAL B N 1
ATOM 2969 C CA . VAL B 1 140 ? -13.094 10.109 22.234 1 88.38 140 VAL B CA 1
ATOM 2970 C C . VAL B 1 140 ? -13.75 9.469 21.016 1 88.38 140 VAL B C 1
ATOM 2972 O O . VAL B 1 140 ? -14.5 8.492 21.141 1 88.38 140 VAL B O 1
ATOM 2975 N N . ASP B 1 141 ? -13.406 10.008 19.891 1 88.06 141 ASP B N 1
ATOM 2976 C CA . ASP B 1 141 ? -14.078 9.508 18.703 1 88.06 141 ASP B CA 1
ATOM 2977 C C . ASP B 1 141 ? -13.602 8.102 18.344 1 88.06 141 ASP B C 1
ATOM 2979 O O . ASP B 1 141 ? -12.414 7.801 18.438 1 88.06 141 ASP B O 1
ATOM 2983 N N . ALA B 1 142 ? -14.586 7.273 18 1 89.62 142 ALA B N 1
ATOM 2984 C CA . ALA B 1 142 ? -14.383 5.906 17.516 1 89.62 142 ALA B CA 1
ATOM 2985 C C . ALA B 1 142 ? -15.469 5.5 16.531 1 89.62 142 ALA B C 1
ATOM 2987 O O . ALA B 1 142 ? -16.656 5.461 16.875 1 89.62 142 ALA B O 1
ATOM 2988 N N . PRO B 1 143 ? -15.016 5.242 15.297 1 93.69 143 PRO B N 1
ATOM 2989 C CA . PRO B 1 143 ? -13.664 5.227 14.734 1 93.69 143 PRO B CA 1
ATOM 2990 C C . PRO B 1 143 ? -13.078 6.629 14.57 1 93.69 143 PRO B C 1
ATOM 2992 O O . PRO B 1 143 ? -13.805 7.621 14.648 1 93.69 143 PRO B O 1
ATOM 2995 N N . SER B 1 144 ? -11.773 6.656 14.453 1 93.25 144 SER B N 1
ATOM 2996 C CA . SER B 1 144 ? -11.094 7.926 14.211 1 93.25 144 SER B CA 1
ATOM 2997 C C . SER B 1 144 ? -11.453 8.5 12.844 1 93.25 144 SER B C 1
ATOM 2999 O O . SER B 1 144 ? -11.898 7.77 11.961 1 93.25 144 SER B O 1
ATOM 3001 N N . GLY B 1 145 ? -11.258 9.828 12.695 1 92 145 GLY B N 1
ATOM 3002 C CA . GLY B 1 145 ? -11.484 10.477 11.414 1 92 145 GLY B CA 1
ATOM 3003 C C . GLY B 1 145 ? -10.648 9.891 10.297 1 92 145 GLY B C 1
ATOM 3004 O O . GLY B 1 145 ? -11.133 9.727 9.172 1 92 145 GLY B O 1
ATOM 3005 N N . THR B 1 146 ? -9.414 9.547 10.594 1 94.06 146 THR B N 1
ATOM 3006 C CA . THR B 1 146 ? -8.516 8.961 9.602 1 94.06 146 THR B CA 1
ATOM 3007 C C . THR B 1 146 ? -9.055 7.617 9.125 1 94.06 146 THR B C 1
ATOM 3009 O O . THR B 1 146 ? -9.062 7.34 7.922 1 94.06 146 THR B O 1
ATOM 3012 N N . LEU B 1 147 ? -9.531 6.801 10.078 1 96.38 147 LEU B N 1
ATOM 3013 C CA . LEU B 1 147 ? -10.078 5.512 9.664 1 96.38 147 LEU B CA 1
ATOM 3014 C C . LEU B 1 147 ? -11.305 5.695 8.789 1 96.38 147 LEU B C 1
ATOM 3016 O O . LEU B 1 147 ? -11.492 4.965 7.809 1 96.38 147 LEU B O 1
ATOM 3020 N N . GLU B 1 148 ? -12.125 6.668 9.133 1 95.44 148 GLU B N 1
ATOM 3021 C CA . GLU B 1 148 ? -13.297 6.965 8.312 1 95.44 148 GLU B CA 1
ATOM 3022 C C . GLU B 1 148 ? -12.898 7.355 6.895 1 95.44 148 GLU B C 1
ATOM 3024 O O . GLU B 1 148 ? -13.555 6.961 5.93 1 95.44 148 GLU B O 1
ATOM 3029 N N . LYS B 1 149 ? -11.891 8.109 6.82 1 94.81 149 LYS B N 1
ATOM 3030 C CA . LYS B 1 149 ? -11.375 8.5 5.512 1 94.81 149 LYS B CA 1
ATOM 3031 C C . LYS B 1 149 ? -10.945 7.273 4.707 1 94.81 149 LYS B C 1
ATOM 3033 O O . LYS B 1 149 ? -11.219 7.184 3.508 1 94.81 149 LYS B O 1
ATOM 3038 N N . LEU B 1 150 ? -10.273 6.336 5.336 1 97.25 150 LEU B N 1
ATOM 3039 C CA . LEU B 1 150 ? -9.859 5.105 4.668 1 97.25 150 LEU B CA 1
ATOM 3040 C C . LEU B 1 150 ? -11.078 4.293 4.227 1 97.25 150 LEU B C 1
ATOM 3042 O O . LEU B 1 150 ? -11.109 3.773 3.109 1 97.25 150 LEU B O 1
ATOM 3046 N N . TYR B 1 151 ? -12.086 4.23 5.152 1 97.31 151 TYR B N 1
ATOM 3047 C CA . TYR B 1 151 ? -13.336 3.543 4.824 1 97.31 151 TYR B CA 1
ATOM 3048 C C . TYR B 1 151 ? -13.992 4.168 3.602 1 97.31 151 TYR B C 1
ATOM 3050 O O . TYR B 1 151 ? -14.461 3.457 2.711 1 97.31 151 TYR B O 1
ATOM 3058 N N . ASP B 1 152 ? -13.969 5.473 3.543 1 96.25 152 ASP B N 1
ATOM 3059 C CA . ASP B 1 152 ? -14.586 6.195 2.436 1 96.25 152 ASP B CA 1
ATOM 3060 C C . ASP B 1 152 ? -13.891 5.867 1.113 1 96.25 152 ASP B C 1
ATOM 3062 O O . ASP B 1 152 ? -14.547 5.777 0.071 1 96.25 152 ASP B O 1
ATOM 3066 N N . VAL B 1 153 ? -12.578 5.727 1.115 1 97 153 VAL B N 1
ATOM 3067 C CA . VAL B 1 153 ? -11.844 5.34 -0.082 1 97 153 VAL B CA 1
ATOM 3068 C C . VAL B 1 153 ? -12.344 3.99 -0.588 1 97 153 VAL B C 1
ATOM 3070 O O . VAL B 1 153 ? -12.625 3.832 -1.778 1 97 153 VAL B O 1
ATOM 3073 N N . ILE B 1 154 ? -12.492 3.051 0.303 1 97.62 154 ILE B N 1
ATOM 3074 C CA . ILE B 1 154 ? -12.93 1.706 -0.057 1 97.62 154 ILE B CA 1
ATOM 3075 C C . ILE B 1 154 ? -14.336 1.76 -0.641 1 97.62 154 ILE B C 1
ATOM 3077 O O . ILE B 1 154 ? -14.602 1.174 -1.692 1 97.62 154 ILE B O 1
ATOM 3081 N N . VAL B 1 155 ? -15.234 2.562 0.032 1 96.44 155 VAL B N 1
ATOM 3082 C CA . VAL B 1 155 ? -16.625 2.68 -0.375 1 96.44 155 VAL B CA 1
ATOM 3083 C C . VAL B 1 155 ? -16.703 3.293 -1.771 1 96.44 155 VAL B C 1
ATOM 3085 O O . VAL B 1 155 ? -17.578 2.922 -2.568 1 96.44 155 VAL B O 1
ATOM 3088 N N . SER B 1 156 ? -15.844 4.152 -2.047 1 96.69 156 SER B N 1
ATOM 3089 C CA . SER B 1 156 ? -15.867 4.824 -3.342 1 96.69 156 SER B CA 1
ATOM 3090 C C . SER B 1 156 ? -15.438 3.885 -4.461 1 96.69 156 SER B C 1
ATOM 3092 O O . SER B 1 156 ? -15.688 4.156 -5.637 1 96.69 156 SER B O 1
ATOM 3094 N N . LEU B 1 157 ? -14.812 2.779 -4.164 1 96.25 157 LEU B N 1
ATOM 3095 C CA . LEU B 1 157 ? -14.227 1.913 -5.184 1 96.25 157 LEU B CA 1
ATOM 3096 C C . LEU B 1 157 ? -14.93 0.562 -5.219 1 96.25 157 LEU B C 1
ATOM 3098 O O . LEU B 1 157 ? -14.758 -0.208 -6.168 1 96.25 157 LEU B O 1
ATOM 3102 N N . LYS B 1 158 ? -15.609 0.19 -4.18 1 93.81 158 LYS B N 1
ATOM 3103 C CA . LYS B 1 158 ? -16.312 -1.084 -4.086 1 93.81 158 LYS B CA 1
ATOM 3104 C C . LYS B 1 158 ? -17.828 -0.869 -3.943 1 93.81 158 LYS B C 1
ATOM 3106 O O . LYS B 1 158 ? -18.266 0.003 -3.189 1 93.81 158 LYS B O 1
ATOM 3111 N N . GLU B 1 159 ? -18.5 -1.675 -4.684 1 88.5 159 GLU B N 1
ATOM 3112 C CA . GLU B 1 159 ? -19.953 -1.586 -4.574 1 88.5 159 GLU B CA 1
ATOM 3113 C C . GLU B 1 159 ? -20.469 -2.467 -3.445 1 88.5 159 GLU B C 1
ATOM 3115 O O . GLU B 1 159 ? -19.875 -3.488 -3.113 1 88.5 159 GLU B O 1
ATOM 3120 N N . ASN B 1 160 ? -21.547 -2.125 -2.76 1 89.44 160 ASN B N 1
ATOM 3121 C CA . ASN B 1 160 ? -22.297 -2.928 -1.803 1 89.44 160 ASN B CA 1
ATOM 3122 C C . ASN B 1 160 ? -21.438 -3.32 -0.604 1 89.44 160 ASN B C 1
ATOM 3124 O O . ASN B 1 160 ? -21.406 -4.492 -0.218 1 89.44 160 ASN B O 1
ATOM 3128 N N . VAL B 1 161 ? -20.734 -2.385 -0.103 1 93.75 161 VAL B N 1
ATOM 3129 C CA . VAL B 1 161 ? -19.953 -2.658 1.093 1 93.75 161 VAL B CA 1
ATOM 3130 C C . VAL B 1 161 ? -20.797 -2.414 2.34 1 93.75 161 VAL B C 1
ATOM 3132 O O . VAL B 1 161 ? -21.641 -1.513 2.357 1 93.75 161 VAL B O 1
ATOM 3135 N N . THR B 1 162 ? -20.609 -3.172 3.461 1 94.94 162 THR B N 1
ATOM 3136 C CA . THR B 1 162 ? -21.312 -3.049 4.742 1 94.94 162 THR B CA 1
ATOM 3137 C C . THR B 1 162 ? -20.297 -2.963 5.887 1 94.94 162 THR B C 1
ATOM 3139 O O . THR B 1 162 ? -19.547 -3.902 6.125 1 94.94 162 THR B O 1
ATOM 3142 N N . PRO B 1 163 ? -20.328 -1.856 6.582 1 95.69 163 PRO B N 1
ATOM 3143 C CA . PRO B 1 163 ? -19.453 -1.779 7.754 1 95.69 163 PRO B CA 1
ATOM 3144 C C . PRO B 1 163 ? -19.906 -2.688 8.891 1 95.69 163 PRO B C 1
ATOM 3146 O O . PRO B 1 163 ? -21.109 -2.801 9.156 1 95.69 163 PRO B O 1
ATOM 3149 N N . VAL B 1 164 ? -19.031 -3.387 9.5 1 94.62 164 VAL B N 1
ATOM 3150 C CA . VAL B 1 164 ? -19.281 -4.266 10.641 1 94.62 164 VAL B CA 1
ATOM 3151 C C . VAL B 1 164 ? -18.406 -3.859 11.82 1 94.62 164 VAL B C 1
ATOM 3153 O O . VAL B 1 164 ? -17.172 -3.941 11.734 1 94.62 164 VAL B O 1
ATOM 3156 N N . TYR B 1 165 ? -18.984 -3.506 12.953 1 93.38 165 TYR B N 1
ATOM 3157 C CA . TYR B 1 165 ? -18.234 -2.941 14.078 1 93.38 165 TYR B CA 1
ATOM 3158 C C . TYR B 1 165 ? -18.094 -3.959 15.203 1 93.38 165 TYR B C 1
ATOM 3160 O O . TYR B 1 165 ? -17.281 -3.777 16.109 1 93.38 165 TYR B O 1
ATOM 3168 N N . ASP B 1 166 ? -19 -4.949 15.141 1 89.56 166 ASP B N 1
ATOM 3169 C CA . ASP B 1 166 ? -19.047 -5.93 16.219 1 89.56 166 ASP B CA 1
ATOM 3170 C C . ASP B 1 166 ? -19.562 -7.281 15.711 1 89.56 166 ASP B C 1
ATOM 3172 O O . ASP B 1 166 ? -20.641 -7.363 15.125 1 89.56 166 ASP B O 1
ATOM 3176 N N . ARG B 1 167 ? -18.766 -8.312 16.047 1 88.94 167 ARG B N 1
ATOM 3177 C CA . ARG B 1 167 ? -19.172 -9.641 15.602 1 88.94 167 ARG B CA 1
ATOM 3178 C C . ARG B 1 167 ? -19.547 -10.531 16.781 1 88.94 167 ARG B C 1
ATOM 3180 O O . ARG B 1 167 ? -20.016 -11.656 16.594 1 88.94 167 ARG B O 1
ATOM 3187 N N . HIS B 1 168 ? -19.312 -10.023 17.969 1 89.06 168 HIS B N 1
ATOM 3188 C CA . HIS B 1 168 ? -19.484 -10.867 19.141 1 89.06 168 HIS B CA 1
ATOM 3189 C C . HIS B 1 168 ? -20.938 -11.297 19.312 1 89.06 168 HIS B C 1
ATOM 3191 O O . HIS B 1 168 ? -21.219 -12.328 19.922 1 89.06 168 HIS B O 1
ATOM 3197 N N . GLU B 1 169 ? -21.797 -10.516 18.734 1 85.25 169 GLU B N 1
ATOM 3198 C CA . GLU B 1 169 ? -23.219 -10.828 18.922 1 85.25 169 GLU B CA 1
ATOM 3199 C C . GLU B 1 169 ? -23.781 -11.562 17.703 1 85.25 169 GLU B C 1
ATOM 3201 O O . GLU B 1 169 ? -24.953 -11.922 17.688 1 85.25 169 GLU B O 1
ATOM 3206 N N . LEU B 1 170 ? -22.906 -11.664 16.766 1 82.12 170 LEU B N 1
ATOM 3207 C CA . LEU B 1 170 ? -23.344 -12.305 15.531 1 82.12 170 LEU B CA 1
ATOM 3208 C C . LEU B 1 170 ? -22.922 -13.766 15.484 1 82.12 170 LEU B C 1
ATOM 3210 O O . LEU B 1 170 ? -21.797 -14.102 15.883 1 82.12 170 LEU B O 1
ATOM 3214 N N . ASN B 1 171 ? -23.781 -14.648 15.297 1 87.38 171 ASN B N 1
ATOM 3215 C CA . ASN B 1 171 ? -23.453 -16.047 15.094 1 87.38 171 ASN B CA 1
ATOM 3216 C C . ASN B 1 171 ? -23.656 -16.469 13.641 1 87.38 171 ASN B C 1
ATOM 3218 O O . ASN B 1 171 ? -24.469 -17.359 13.352 1 87.38 171 ASN B O 1
ATOM 3222 N N . GLU B 1 172 ? -23.031 -15.727 12.75 1 89.94 172 GLU B N 1
ATOM 3223 C CA . GLU B 1 172 ? -23.125 -16.016 11.32 1 89.94 172 GLU B CA 1
ATOM 3224 C C . GLU B 1 172 ? -21.781 -15.859 10.625 1 89.94 172 GLU B C 1
ATOM 3226 O O . GLU B 1 172 ? -20.875 -15.227 11.156 1 89.94 172 GLU B O 1
ATOM 3231 N N . LYS B 1 173 ? -21.672 -16.531 9.469 1 93 173 LYS B N 1
ATOM 3232 C CA . LYS B 1 173 ? -20.469 -16.422 8.656 1 93 173 LYS B CA 1
ATOM 3233 C C . LYS B 1 173 ? -20.312 -15.008 8.094 1 93 173 LYS B C 1
ATOM 3235 O O . LYS B 1 173 ? -21.297 -14.32 7.844 1 93 173 LYS B O 1
ATOM 3240 N N . ARG B 1 174 ? -19.078 -14.617 7.984 1 93.31 174 ARG B N 1
ATOM 3241 C CA . ARG B 1 174 ? -18.766 -13.352 7.328 1 93.31 174 ARG B CA 1
ATOM 3242 C C . ARG B 1 174 ? -19.328 -13.32 5.914 1 93.31 174 ARG B C 1
ATOM 3244 O O . ARG B 1 174 ? -19.266 -14.312 5.188 1 93.31 174 ARG B O 1
ATOM 3251 N N . GLN B 1 175 ? -19.781 -12.109 5.59 1 92.5 175 GLN B N 1
ATOM 3252 C CA . GLN B 1 175 ? -20.234 -11.914 4.219 1 92.5 175 GLN B CA 1
ATOM 3253 C C . GLN B 1 175 ? -19.156 -11.234 3.375 1 92.5 175 GLN B C 1
ATOM 3255 O O . GLN B 1 175 ? -18.359 -10.461 3.895 1 92.5 175 GLN B O 1
ATOM 3260 N N . PRO B 1 176 ? -19.172 -11.469 2.021 1 91.44 176 PRO B N 1
ATOM 3261 C CA . PRO B 1 176 ? -18.141 -10.914 1.155 1 91.44 176 PRO B CA 1
ATOM 3262 C C . PRO B 1 176 ? -18.109 -9.391 1.153 1 91.44 176 PRO B C 1
ATOM 3264 O O . PRO B 1 176 ? -17.062 -8.781 0.958 1 91.44 176 PRO B O 1
ATOM 3267 N N . GLN B 1 177 ? -19.219 -8.797 1.486 1 93.88 177 GLN B N 1
ATOM 3268 C CA . GLN B 1 177 ? -19.328 -7.348 1.386 1 93.88 177 GLN B CA 1
ATOM 3269 C C . GLN B 1 177 ? -18.938 -6.672 2.699 1 93.88 177 GLN B C 1
ATOM 3271 O O . GLN B 1 177 ? -18.859 -5.445 2.773 1 93.88 177 GLN B O 1
ATOM 3276 N N . ASP B 1 178 ? -18.703 -7.43 3.738 1 95.25 178 ASP B N 1
ATOM 3277 C CA . ASP B 1 178 ? -18.391 -6.879 5.055 1 95.25 178 ASP B CA 1
ATOM 3278 C C . ASP B 1 178 ? -17.031 -6.191 5.059 1 95.25 178 ASP B C 1
ATOM 3280 O O . ASP B 1 178 ? -16.062 -6.719 4.516 1 95.25 178 ASP B O 1
ATOM 3284 N N . ILE B 1 179 ? -17.047 -5.043 5.641 1 97.38 179 ILE B N 1
ATOM 3285 C CA . ILE B 1 179 ? -15.797 -4.387 6.008 1 97.38 179 ILE B CA 1
ATOM 3286 C C . ILE B 1 179 ? -15.711 -4.254 7.527 1 97.38 179 ILE B C 1
ATOM 3288 O O . ILE B 1 179 ? -16.469 -3.496 8.133 1 97.38 179 ILE B O 1
ATOM 3292 N N . GLY B 1 180 ? -14.828 -5.016 8.172 1 96.5 180 GLY B N 1
ATOM 3293 C CA . GLY B 1 180 ? -14.656 -4.906 9.609 1 96.5 180 GLY B CA 1
ATOM 3294 C C . GLY B 1 180 ? -14 -3.611 10.039 1 96.5 180 GLY B C 1
ATOM 3295 O O . GLY B 1 180 ? -13.078 -3.131 9.383 1 96.5 180 GLY B O 1
ATOM 3296 N N . ILE B 1 181 ? -14.492 -3.029 11.062 1 96.94 181 ILE B N 1
ATOM 3297 C CA . ILE B 1 181 ? -13.961 -1.788 11.617 1 96.94 181 ILE B CA 1
ATOM 3298 C C . ILE B 1 181 ? -13.672 -1.972 13.102 1 96.94 181 ILE B C 1
ATOM 3300 O O . ILE B 1 181 ? -14.562 -2.299 13.883 1 96.94 181 ILE B O 1
ATOM 3304 N N . HIS B 1 182 ? -12.406 -1.791 13.484 1 96.62 182 HIS B N 1
ATOM 3305 C CA . HIS B 1 182 ? -11.961 -2.02 14.852 1 96.62 182 HIS B CA 1
ATOM 3306 C C . HIS B 1 182 ? -11.227 -0.802 15.406 1 96.62 182 HIS B C 1
ATOM 3308 O O . HIS B 1 182 ? -10.406 -0.201 14.711 1 96.62 182 HIS B O 1
ATOM 3314 N N . SER B 1 183 ? -11.547 -0.409 16.672 1 96.88 183 SER B N 1
ATOM 3315 C CA . SER B 1 183 ? -10.883 0.7 17.344 1 96.88 183 SER B CA 1
ATOM 3316 C C . SER B 1 183 ? -10.234 0.243 18.656 1 96.88 183 SER B C 1
ATOM 3318 O O . SER B 1 183 ? -10.891 -0.36 19.5 1 96.88 183 SER B O 1
ATOM 3320 N N . ILE B 1 184 ? -8.992 0.434 18.797 1 96.69 184 ILE B N 1
ATOM 3321 C CA . ILE B 1 184 ? -8.219 0.12 19.984 1 96.69 184 ILE B CA 1
ATOM 3322 C C . ILE B 1 184 ? -7.836 1.411 20.719 1 96.69 184 ILE B C 1
ATOM 3324 O O . ILE B 1 184 ? -7.434 2.389 20.078 1 96.69 184 ILE B O 1
ATOM 3328 N N . ARG B 1 185 ? -8.008 1.564 22.016 1 96.75 185 ARG B N 1
ATOM 3329 C CA . ARG B 1 185 ? -7.59 2.664 22.875 1 96.75 185 ARG B CA 1
ATOM 3330 C C . ARG B 1 185 ? -6.656 2.172 23.969 1 96.75 185 ARG B C 1
ATOM 3332 O O . ARG B 1 185 ? -6.988 1.231 24.703 1 96.75 185 ARG B O 1
ATOM 3339 N N . GLY B 1 186 ? -5.559 2.75 24.047 1 95.19 186 GLY B N 1
ATOM 3340 C CA . GLY B 1 186 ? -4.645 2.264 25.062 1 95.19 186 GLY B CA 1
ATOM 3341 C C . GLY B 1 186 ? -3.41 3.131 25.219 1 95.19 186 GLY B C 1
ATOM 3342 O O . GLY B 1 186 ? -2.82 3.566 24.234 1 95.19 186 GLY B O 1
ATOM 3343 N N . GLY B 1 187 ? -3.045 3.355 26.469 1 96.69 187 GLY B N 1
ATOM 3344 C CA . GLY B 1 187 ? -1.799 4.039 26.766 1 96.69 187 GLY B CA 1
ATOM 3345 C C . GLY B 1 187 ? -1.679 5.395 26.094 1 96.69 187 GLY B C 1
ATOM 3346 O O . GLY B 1 187 ? -2.576 6.23 26.203 1 96.69 187 GLY B O 1
ATOM 3347 N N . THR B 1 188 ? -0.43 5.586 25.375 1 94.56 188 THR B N 1
ATOM 3348 C CA . THR B 1 188 ? -0.134 6.859 24.719 1 94.56 188 THR B CA 1
ATOM 3349 C C . THR B 1 188 ? 0.083 6.672 23.219 1 94.56 188 THR B C 1
ATOM 3351 O O . THR B 1 188 ? 0.861 7.398 22.609 1 94.56 188 THR B O 1
ATOM 3354 N N . ILE B 1 189 ? -0.622 5.652 22.688 1 94.06 189 ILE B N 1
ATOM 3355 C CA . ILE B 1 189 ? -0.511 5.414 21.25 1 94.06 189 ILE B CA 1
ATOM 3356 C C . ILE B 1 189 ? -0.915 6.676 20.5 1 94.06 189 ILE B C 1
ATOM 3358 O O . ILE B 1 189 ? -2.043 7.156 20.625 1 94.06 189 ILE B O 1
ATOM 3362 N N . VAL B 1 190 ? 0.015 7.168 19.703 1 93.06 190 VAL B N 1
ATOM 3363 C CA . VAL B 1 190 ? -0.207 8.43 19 1 93.06 190 VAL B CA 1
ATOM 3364 C C . VAL B 1 190 ? -1.262 8.242 17.906 1 93.06 190 VAL B C 1
ATOM 3366 O O . VAL B 1 190 ? -2.213 9.023 17.812 1 93.06 190 VAL B O 1
ATOM 3369 N N . GLY B 1 191 ? -1.078 7.219 17.094 1 95.44 191 GLY B N 1
ATOM 3370 C CA . GLY B 1 191 ? -1.982 6.902 16 1 95.44 191 GLY B CA 1
ATOM 3371 C C . GLY B 1 191 ? -1.463 5.801 15.102 1 95.44 191 GLY B C 1
ATOM 3372 O O . GLY B 1 191 ? -0.359 5.898 14.562 1 95.44 191 GLY B O 1
ATOM 3373 N N . GLU B 1 192 ? -2.238 4.746 15.047 1 97.5 192 GLU B N 1
ATOM 3374 C CA . GLU B 1 192 ? -1.949 3.641 14.133 1 97.5 192 GLU B CA 1
ATOM 3375 C C . GLU B 1 192 ? -3.178 3.275 13.305 1 97.5 192 GLU B C 1
ATOM 3377 O O . GLU B 1 192 ? -4.293 3.236 13.828 1 97.5 192 GLU B O 1
ATOM 3382 N N . HIS B 1 193 ? -3 3.145 12.047 1 98.44 193 HIS B N 1
ATOM 3383 C CA . HIS B 1 193 ? -4.062 2.73 11.141 1 98.44 193 HIS B CA 1
ATOM 3384 C C . HIS B 1 193 ? -3.609 1.572 10.258 1 98.44 193 HIS B C 1
ATOM 3386 O O . HIS B 1 193 ? -2.559 1.649 9.617 1 98.44 193 HIS B O 1
ATOM 3392 N N . GLU B 1 194 ? -4.406 0.538 10.188 1 98.31 194 GLU B N 1
ATOM 3393 C CA . GLU B 1 194 ? -4.066 -0.657 9.422 1 98.31 194 GLU B CA 1
ATOM 3394 C C . GLU B 1 194 ? -5.234 -1.094 8.539 1 98.31 194 GLU B C 1
ATOM 3396 O O . GLU B 1 194 ? -6.383 -1.108 8.984 1 98.31 194 GLU B O 1
ATOM 3401 N N . VAL B 1 195 ? -4.898 -1.374 7.301 1 98.62 195 VAL B N 1
ATOM 3402 C CA . VAL B 1 195 ? -5.812 -2.057 6.391 1 98.62 195 VAL B CA 1
ATOM 3403 C C . VAL B 1 195 ? -5.32 -3.48 6.141 1 98.62 195 VAL B C 1
ATOM 3405 O O . VAL B 1 195 ? -4.215 -3.682 5.633 1 98.62 195 VAL B O 1
ATOM 3408 N N . LEU B 1 196 ? -6.137 -4.434 6.5 1 98.56 196 LEU B N 1
ATOM 3409 C CA . LEU B 1 196 ? -5.836 -5.84 6.262 1 98.56 196 LEU B CA 1
ATOM 3410 C C . LEU B 1 196 ? -6.645 -6.379 5.09 1 98.56 196 LEU B C 1
ATOM 3412 O O . LEU B 1 196 ? -7.875 -6.27 5.074 1 98.56 196 LEU B O 1
ATOM 3416 N N . PHE B 1 197 ? -6 -6.898 4.074 1 98.44 197 PHE B N 1
ATOM 3417 C CA . PHE B 1 197 ? -6.578 -7.727 3.025 1 98.44 197 PHE B CA 1
ATOM 3418 C C . PHE B 1 197 ? -6.301 -9.203 3.289 1 98.44 197 PHE B C 1
ATOM 3420 O O . PHE B 1 197 ? -5.152 -9.641 3.24 1 98.44 197 PHE B O 1
ATOM 3427 N N . ALA B 1 198 ? -7.363 -9.938 3.529 1 97.75 198 ALA B N 1
ATOM 3428 C CA . ALA B 1 198 ? -7.203 -11.352 3.861 1 97.75 198 ALA B CA 1
ATOM 3429 C C . ALA B 1 198 ? -7.793 -12.242 2.773 1 97.75 198 ALA B C 1
ATOM 3431 O O . ALA B 1 198 ? -9.008 -12.258 2.57 1 97.75 198 ALA B O 1
ATOM 3432 N N . GLY B 1 199 ? -6.961 -12.945 2.031 1 95.31 199 GLY B N 1
ATOM 3433 C CA . GLY B 1 199 ? -7.375 -13.906 1.023 1 95.31 199 GLY B CA 1
ATOM 3434 C C . GLY B 1 199 ? -7.176 -15.344 1.455 1 95.31 199 GLY B C 1
ATOM 3435 O O . GLY B 1 199 ? -6.949 -15.617 2.635 1 95.31 199 GLY B O 1
ATOM 3436 N N . THR B 1 200 ? -7.375 -16.266 0.527 1 92.56 200 THR B N 1
ATOM 3437 C CA . THR B 1 200 ? -7.125 -17.672 0.814 1 92.56 200 THR B CA 1
ATOM 3438 C C . THR B 1 200 ? -5.633 -17.938 1.003 1 92.56 200 THR B C 1
ATOM 3440 O O . THR B 1 200 ? -4.848 -17.797 0.059 1 92.56 200 THR B O 1
ATOM 3443 N N . ASP B 1 201 ? -5.176 -18.172 2.207 1 94.56 201 ASP B N 1
ATOM 3444 C CA . ASP B 1 201 ? -3.83 -18.594 2.59 1 94.56 201 ASP B CA 1
ATOM 3445 C C . ASP B 1 201 ? -2.842 -17.438 2.457 1 94.56 201 ASP B C 1
ATOM 3447 O O . ASP B 1 201 ? -1.64 -17.656 2.289 1 94.56 201 ASP B O 1
ATOM 3451 N N . GLU B 1 202 ? -3.266 -16.266 2.424 1 95.94 202 GLU B N 1
ATOM 3452 C CA . GLU B 1 202 ? -2.352 -15.133 2.379 1 95.94 202 GLU B CA 1
ATOM 3453 C C . GLU B 1 202 ? -3.027 -13.859 2.885 1 95.94 202 GLU B C 1
ATOM 3455 O O . GLU B 1 202 ? -4.258 -13.773 2.914 1 95.94 202 GLU B O 1
ATOM 3460 N N . THR B 1 203 ? -2.213 -12.945 3.32 1 97.94 203 THR B N 1
ATOM 3461 C CA . THR B 1 203 ? -2.684 -11.625 3.742 1 97.94 203 THR B CA 1
ATOM 3462 C C . THR B 1 203 ? -1.757 -10.531 3.229 1 97.94 203 THR B C 1
ATOM 3464 O O . THR B 1 203 ? -0.574 -10.773 2.982 1 97.94 203 THR B O 1
ATOM 3467 N N . ILE B 1 204 ? -2.307 -9.383 2.984 1 98.25 204 ILE B N 1
ATOM 3468 C CA . ILE B 1 204 ? -1.579 -8.148 2.725 1 98.25 204 ILE B CA 1
ATOM 3469 C C . ILE B 1 204 ? -2.016 -7.07 3.717 1 98.25 204 ILE B C 1
ATOM 3471 O O . ILE B 1 204 ? -3.213 -6.82 3.885 1 98.25 204 ILE B O 1
ATOM 3475 N N . GLN B 1 205 ? -1.038 -6.48 4.371 1 98.5 205 GLN B N 1
ATOM 3476 C CA . GLN B 1 205 ? -1.314 -5.449 5.367 1 98.5 205 GLN B CA 1
ATOM 3477 C C . GLN B 1 205 ? -0.627 -4.137 5.004 1 98.5 205 GLN B C 1
ATOM 3479 O O . GLN B 1 205 ? 0.547 -4.129 4.629 1 98.5 205 GLN B O 1
ATOM 3484 N N . ILE B 1 206 ? -1.365 -3.031 5.07 1 98.62 206 ILE B N 1
ATOM 3485 C CA . ILE B 1 206 ? -0.845 -1.679 4.914 1 98.62 206 ILE B CA 1
ATOM 3486 C C . ILE B 1 206 ? -1.066 -0.89 6.203 1 98.62 206 ILE B C 1
ATOM 3488 O O . ILE B 1 206 ? -2.207 -0.678 6.621 1 98.62 206 ILE B O 1
ATOM 3492 N N . THR B 1 207 ? 0.028 -0.462 6.836 1 98.38 207 THR B N 1
ATOM 3493 C CA . THR B 1 207 ? -0.062 0.152 8.156 1 98.38 207 THR B CA 1
ATOM 3494 C C . THR B 1 207 ? 0.645 1.504 8.172 1 98.38 207 THR B C 1
ATOM 3496 O O . THR B 1 207 ? 1.752 1.639 7.648 1 98.38 207 THR B O 1
ATOM 3499 N N . HIS B 1 208 ? 0.039 2.48 8.648 1 98.5 208 HIS B N 1
ATOM 3500 C CA . HIS B 1 208 ? 0.637 3.768 8.984 1 98.5 208 HIS B CA 1
ATOM 3501 C C . HIS B 1 208 ? 0.753 3.945 10.492 1 98.5 208 HIS B C 1
ATOM 3503 O O . HIS B 1 208 ? -0.205 3.695 11.227 1 98.5 208 HIS B O 1
ATOM 3509 N N . ARG B 1 209 ? 1.927 4.32 11 1 97.69 209 ARG B N 1
ATOM 3510 C CA . ARG B 1 209 ? 2.146 4.594 12.414 1 97.69 209 ARG B CA 1
ATOM 3511 C C . ARG B 1 209 ? 2.736 5.988 12.617 1 97.69 209 ARG B C 1
ATOM 3513 O O . ARG B 1 209 ? 3.799 6.301 12.078 1 97.69 209 ARG B O 1
ATOM 3520 N N . ALA B 1 210 ? 2.008 6.785 13.352 1 95.88 210 ALA B N 1
ATOM 3521 C CA . ALA B 1 210 ? 2.514 8.094 13.766 1 95.88 210 ALA B CA 1
ATOM 3522 C C . ALA B 1 210 ? 3.238 7.996 15.102 1 95.88 210 ALA B C 1
ATOM 3524 O O . ALA B 1 210 ? 2.764 7.336 16.031 1 95.88 210 ALA B O 1
ATOM 3525 N N . GLN B 1 211 ? 4.363 8.602 15.203 1 94.12 211 GLN B N 1
ATOM 3526 C CA . GLN B 1 211 ? 5.125 8.562 16.453 1 94.12 211 GLN B CA 1
ATOM 3527 C C . GLN B 1 211 ? 4.941 9.844 17.25 1 94.12 211 GLN B C 1
ATOM 3529 O O . GLN B 1 211 ? 5.258 9.891 18.438 1 94.12 211 GLN B O 1
ATOM 3534 N N . SER B 1 212 ? 4.43 10.891 16.578 1 93.94 212 SER B N 1
ATOM 3535 C CA . SER B 1 212 ? 4.086 12.133 17.266 1 93.94 212 SER B CA 1
ATOM 3536 C C . SER B 1 212 ? 3.113 12.969 16.438 1 93.94 212 SER B C 1
ATOM 3538 O O . SER B 1 212 ? 2.936 12.727 15.25 1 93.94 212 SER B O 1
ATOM 3540 N N . LYS B 1 213 ? 2.562 13.93 17.172 1 92.44 213 LYS B N 1
ATOM 3541 C CA . LYS B 1 213 ? 1.668 14.859 16.484 1 92.44 213 LYS B CA 1
ATOM 3542 C C . LYS B 1 213 ? 2.453 15.844 15.625 1 92.44 213 LYS B C 1
ATOM 3544 O O . LYS B 1 213 ? 1.868 16.578 14.836 1 92.44 213 LYS B O 1
ATOM 3549 N N . ASP B 1 214 ? 3.695 15.789 15.664 1 96.44 214 ASP B N 1
ATOM 3550 C CA . ASP B 1 214 ? 4.551 16.656 14.867 1 96.44 214 ASP B CA 1
ATOM 3551 C C . ASP B 1 214 ? 4.387 16.375 13.375 1 96.44 214 ASP B C 1
ATOM 3553 O O . ASP B 1 214 ? 4.73 17.219 12.539 1 96.44 214 ASP B O 1
ATOM 3557 N N . ILE B 1 215 ? 3.895 15.219 13.055 1 95.31 215 ILE B N 1
ATOM 3558 C CA . ILE B 1 215 ? 3.727 14.883 11.641 1 95.31 215 ILE B CA 1
ATOM 3559 C C . ILE B 1 215 ? 2.723 15.836 11 1 95.31 215 ILE B C 1
ATOM 3561 O O . ILE B 1 215 ? 2.842 16.172 9.82 1 95.31 215 ILE B O 1
ATOM 3565 N N . PHE B 1 216 ? 1.75 16.328 11.773 1 96 216 PHE B N 1
ATOM 3566 C CA . PHE B 1 216 ? 0.755 17.25 11.242 1 96 216 PHE B CA 1
ATOM 3567 C C . PHE B 1 216 ? 1.353 18.641 11.062 1 96 216 PHE B C 1
ATOM 3569 O O . PHE B 1 216 ? 1.097 19.297 10.055 1 96 216 PHE B O 1
ATOM 3576 N N . ALA B 1 217 ? 2.137 19.047 12 1 97.62 217 ALA B N 1
ATOM 3577 C CA . ALA B 1 217 ? 2.826 20.328 11.906 1 97.62 217 ALA B CA 1
ATOM 3578 C C . ALA B 1 217 ? 3.787 20.359 10.727 1 97.62 217 ALA B C 1
ATOM 3580 O O . ALA B 1 217 ? 3.809 21.312 9.953 1 97.62 217 ALA B O 1
ATOM 3581 N N . ASN B 1 218 ? 4.492 19.312 10.586 1 96.94 218 ASN B N 1
ATOM 3582 C CA . ASN B 1 218 ? 5.434 19.203 9.477 1 96.94 218 ASN B CA 1
ATOM 3583 C C . ASN B 1 218 ? 4.715 19.219 8.125 1 96.94 218 ASN B C 1
ATOM 3585 O O . ASN B 1 218 ? 5.207 19.828 7.172 1 96.94 218 ASN B O 1
ATOM 3589 N N . GLY B 1 219 ? 3.609 18.547 8.109 1 97.25 219 GLY B N 1
ATOM 3590 C CA . GLY B 1 219 ? 2.809 18.594 6.895 1 97.25 219 GLY B CA 1
ATOM 3591 C C . GLY B 1 219 ? 2.377 20 6.516 1 97.25 219 GLY B C 1
ATOM 3592 O O . GLY B 1 219 ? 2.438 20.375 5.344 1 97.25 219 GLY B O 1
ATOM 3593 N N . ALA B 1 220 ? 2.008 20.75 7.492 1 98.19 220 ALA B N 1
ATOM 3594 C CA . ALA B 1 220 ? 1.574 22.125 7.254 1 98.19 220 ALA B CA 1
ATOM 3595 C C . ALA B 1 220 ? 2.738 23 6.793 1 98.19 220 ALA B C 1
ATOM 3597 O O . ALA B 1 220 ? 2.588 23.812 5.883 1 98.19 220 ALA B O 1
ATOM 3598 N N . ILE B 1 221 ? 3.871 22.828 7.402 1 98.31 221 ILE B N 1
ATOM 3599 C CA . ILE B 1 221 ? 5.055 23.609 7.051 1 98.31 221 ILE B CA 1
ATOM 3600 C C . ILE B 1 221 ? 5.484 23.281 5.625 1 98.31 221 ILE B C 1
ATOM 3602 O O . ILE B 1 221 ? 5.773 24.188 4.832 1 98.31 221 ILE B O 1
ATOM 3606 N N . GLN B 1 222 ? 5.469 22 5.289 1 96.88 222 GLN B N 1
ATOM 3607 C CA . GLN B 1 222 ? 5.844 21.594 3.941 1 96.88 222 GLN B CA 1
ATOM 3608 C C . GLN B 1 222 ? 4.879 22.156 2.9 1 96.88 222 GLN B C 1
ATOM 3610 O O . GLN B 1 222 ? 5.305 22.609 1.835 1 96.88 222 GLN B O 1
ATOM 3615 N N . ALA B 1 223 ? 3.639 22.078 3.229 1 98.06 223 ALA B N 1
ATOM 3616 C CA . ALA B 1 223 ? 2.637 22.672 2.34 1 98.06 223 ALA B CA 1
ATOM 3617 C C . ALA B 1 223 ? 2.885 24.156 2.135 1 98.06 223 ALA B C 1
ATOM 3619 O O . ALA B 1 223 ? 2.818 24.656 1.008 1 98.06 223 ALA B O 1
ATOM 3620 N N . ALA B 1 224 ? 3.221 24.844 3.201 1 98.62 224 ALA B N 1
ATOM 3621 C CA . ALA B 1 224 ? 3.48 26.281 3.145 1 98.62 224 ALA B CA 1
ATOM 3622 C C . ALA B 1 224 ? 4.699 26.578 2.273 1 98.62 224 ALA B C 1
ATOM 3624 O O . ALA B 1 224 ? 4.66 27.469 1.431 1 98.62 224 ALA B O 1
ATOM 3625 N N . GLU B 1 225 ? 5.73 25.797 2.426 1 98.31 225 GLU B N 1
ATOM 3626 C CA . GLU B 1 225 ? 6.969 25.969 1.671 1 98.31 225 GLU B CA 1
ATOM 3627 C C . GLU B 1 225 ? 6.715 25.891 0.169 1 98.31 225 GLU B C 1
ATOM 3629 O O . GLU B 1 225 ? 7.332 26.609 -0.611 1 98.31 225 GLU B O 1
ATOM 3634 N N . ARG B 1 226 ? 5.852 25.031 -0.234 1 97.75 226 ARG B N 1
ATOM 3635 C CA . ARG B 1 226 ? 5.535 24.859 -1.649 1 97.75 226 ARG B CA 1
ATOM 3636 C C . ARG B 1 226 ? 4.539 25.922 -2.121 1 97.75 226 ARG B C 1
ATOM 3638 O O . ARG B 1 226 ? 4.668 26.453 -3.225 1 97.75 226 ARG B O 1
ATOM 3645 N N . LEU B 1 227 ? 3.641 26.25 -1.263 1 98.56 227 LEU B N 1
ATOM 3646 C CA . LEU B 1 227 ? 2.52 27.109 -1.599 1 98.56 227 LEU B CA 1
ATOM 3647 C C . LEU B 1 227 ? 3.006 28.516 -1.936 1 98.56 227 LEU B C 1
ATOM 3649 O O . LEU B 1 227 ? 2.471 29.172 -2.84 1 98.56 227 LEU B O 1
ATOM 3653 N N . VAL B 1 228 ? 4.027 29 -1.313 1 97.94 228 VAL B N 1
ATOM 3654 C CA . VAL B 1 228 ? 4.504 30.375 -1.441 1 97.94 228 VAL B CA 1
ATOM 3655 C C . VAL B 1 228 ? 5.004 30.625 -2.863 1 97.94 228 VAL B C 1
ATOM 3657 O O . VAL B 1 228 ? 5.094 31.766 -3.309 1 97.94 228 VAL B O 1
ATOM 3660 N N . ASN B 1 229 ? 5.254 29.562 -3.613 1 97.25 229 ASN B N 1
ATOM 3661 C CA . ASN B 1 229 ? 5.793 29.688 -4.965 1 97.25 229 ASN B CA 1
ATOM 3662 C C . ASN B 1 229 ? 4.754 29.297 -6.016 1 97.25 229 ASN B C 1
ATOM 3664 O O . ASN B 1 229 ? 5.086 29.125 -7.191 1 97.25 229 ASN B O 1
ATOM 3668 N N . LYS B 1 230 ? 3.549 29.188 -5.633 1 98 230 LYS B N 1
ATOM 3669 C CA . LYS B 1 230 ? 2.49 28.766 -6.543 1 98 230 LYS B CA 1
ATOM 3670 C C . LYS B 1 230 ? 1.649 29.953 -7.004 1 98 230 LYS B C 1
ATOM 3672 O O . LYS B 1 230 ? 1.527 30.953 -6.285 1 98 230 LYS B O 1
ATOM 3677 N N . PRO B 1 231 ? 1.104 29.891 -8.227 1 98.06 231 PRO B N 1
ATOM 3678 C CA . PRO B 1 231 ? 0.125 30.906 -8.633 1 98.06 231 PRO B CA 1
ATOM 3679 C C . PRO B 1 231 ? -1.178 30.812 -7.844 1 98.06 231 PRO B C 1
ATOM 3681 O O . PRO B 1 231 ? -1.375 29.859 -7.074 1 98.06 231 PRO B O 1
ATOM 3684 N N . ASN B 1 232 ? -1.993 31.875 -8.023 1 98.56 232 ASN B N 1
ATOM 3685 C CA . ASN B 1 232 ? -3.314 31.828 -7.406 1 98.56 232 ASN B CA 1
ATOM 3686 C C . ASN B 1 232 ? -4.043 30.531 -7.73 1 98.56 232 ASN B C 1
ATOM 3688 O O . ASN B 1 232 ? -3.986 30.047 -8.867 1 98.56 232 ASN B O 1
ATOM 3692 N N . GLY B 1 233 ? -4.648 29.953 -6.715 1 98.5 233 GLY B N 1
ATOM 3693 C CA . GLY B 1 233 ? -5.359 28.703 -6.934 1 98.5 233 GLY B CA 1
ATOM 3694 C C . GLY B 1 233 ? -5.684 27.969 -5.645 1 98.5 233 GLY B C 1
ATOM 3695 O O . GLY B 1 233 ? -5.211 28.344 -4.57 1 98.5 233 GLY B O 1
ATOM 3696 N N . PHE B 1 234 ? -6.559 27 -5.715 1 98.5 234 PHE B N 1
ATOM 3697 C CA . PHE B 1 234 ? -6.945 26.125 -4.617 1 98.5 234 PHE B CA 1
ATOM 3698 C C . PHE B 1 234 ? -6.133 24.828 -4.645 1 98.5 234 PHE B C 1
ATOM 3700 O O . PHE B 1 234 ? -6.262 24.031 -5.566 1 98.5 234 PHE B O 1
ATOM 3707 N N . TYR B 1 235 ? -5.348 24.594 -3.609 1 98.44 235 TYR B N 1
ATOM 3708 C CA . TYR B 1 235 ? -4.418 23.469 -3.586 1 98.44 235 TYR B CA 1
ATOM 3709 C C . TYR B 1 235 ? -4.758 22.5 -2.459 1 98.44 235 TYR B C 1
ATOM 3711 O O . TYR B 1 235 ? -5.32 22.906 -1.437 1 98.44 235 TYR B O 1
ATOM 3719 N N . THR B 1 236 ? -4.5 21.266 -2.701 1 97.75 236 THR B N 1
ATOM 3720 C CA . THR B 1 236 ? -4.516 20.141 -1.766 1 97.75 236 THR B CA 1
ATOM 3721 C C . THR B 1 236 ? -3.252 19.297 -1.913 1 97.75 236 THR B C 1
ATOM 3723 O O . THR B 1 236 ? -2.367 19.641 -2.707 1 97.75 236 THR B O 1
ATOM 3726 N N . PHE B 1 237 ? -3.174 18.25 -1.212 1 96.56 237 PHE B N 1
ATOM 3727 C CA . PHE B 1 237 ? -2.021 17.375 -1.368 1 96.56 237 PHE B CA 1
ATOM 3728 C C . PHE B 1 237 ? -1.987 16.766 -2.766 1 96.56 237 PHE B C 1
ATOM 3730 O O . PHE B 1 237 ? -0.933 16.328 -3.234 1 96.56 237 PHE B O 1
ATOM 3737 N N . ASP B 1 238 ? -3.119 16.859 -3.479 1 95.31 238 ASP B N 1
ATOM 3738 C CA . ASP B 1 238 ? -3.234 16.203 -4.781 1 95.31 238 ASP B CA 1
ATOM 3739 C C . ASP B 1 238 ? -2.621 17.078 -5.879 1 95.31 238 ASP B C 1
ATOM 3741 O O . ASP B 1 238 ? -2.199 16.562 -6.918 1 95.31 238 ASP B O 1
ATOM 3745 N N . ASN B 1 239 ? -2.627 18.344 -5.652 1 95.69 239 ASN B N 1
ATOM 3746 C CA . ASN B 1 239 ? -2.2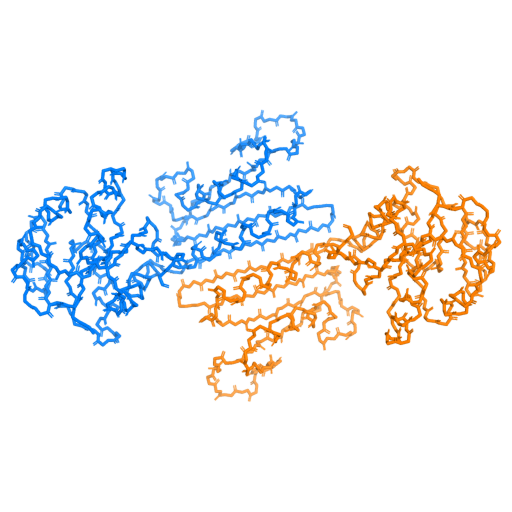64 19.219 -6.773 1 95.69 239 ASN B CA 1
ATOM 3747 C C . ASN B 1 239 ? -1.236 20.266 -6.363 1 95.69 239 ASN B C 1
ATOM 3749 O O . ASN B 1 239 ? -0.893 21.141 -7.156 1 95.69 239 ASN B O 1
ATOM 3753 N N . LEU B 1 240 ? -0.742 20.172 -5.16 1 94.12 240 LEU B N 1
ATOM 3754 C CA . LEU B 1 240 ? 0.235 21.156 -4.703 1 94.12 240 LEU B CA 1
ATOM 3755 C C . LEU B 1 240 ? 1.592 20.922 -5.355 1 94.12 240 LEU B C 1
ATOM 3757 O O . LEU B 1 240 ? 2.127 19.812 -5.297 1 94.12 240 LEU B O 1
#

pLDDT: mean 95.57, std 3.3, range [81.38, 98.75]